Protein AF-A0A9W6BNY5-F1 (afdb_monomer)

pLDDT: mean 70.84, std 24.71, range [25.08, 96.06]

Radius of gyration: 35.69 Å; Cα contacts (8 Å, |Δi|>4): 560; chains: 1; bounding box: 84×58×98 Å

Sequence (475 aa):
MGDGVNDAPALKKADIGISMGIAGKDVSKEAADMILMDDNFASIVNGVEEGRLIFDNLKKSICYTLTSKVPELSPFLLWVIAGIPLATTTILILAIDLGTDMVPAISFAYETREADIMSRAPRDAHNDHLVNLKLLLFTYLHIGVMQALAGWFGFFVAMNDYGYAPWVMHTIGFHWDKAQLVCYQGEDGRVSQCGFGCKSPDSAAIVNSVAAAAGLAGPSEAAMRTAARDFCREGCFATNNATDPFSEFAPGGRGFRGFAGGTQAVCGRSCAWYDSLTATDRSFLLSESASSTSPFRNILTPEDDRRVQEFQFFCGSAFNATLSATFGFAGRGGQDARASAPPGAMYWWRAAPQNVPNLTYQRRALSQGQSAYFVAVVLNKIIAALMSKTRKLSIFSQGIMNNKFMLMGFVFEAIIVVLIVYVPPLNVVFSTGPLYGLHWLPGLPWFLLCFLYDEGRKALMRASPGGWVERLTYW

Mean predicted aligned error: 16.1 Å

Nearest PDB structures (foldseek):
  7wyu-assembly1_A  TM=9.548E-01  e=9.300E-20  Squalus acanthias
  4xe5-assembly1_A  TM=9.149E-01  e=2.968E-20  Bos taurus
  8d3v-assembly1_A  TM=9.092E-01  e=1.117E-19  Homo sapiens
  7e20-assembly1_A  TM=9.237E-01  e=1.537E-19  Homo sapiens
  8d3x-assembly1_A  TM=9.083E-01  e=5.043E-19  Homo sapiens

Organism: NCBI:txid330485

InterPro domains:
  IPR001757 P-type ATPase [TIGR01494] (2-91)
  IPR006068 Cation-transporting P-type ATPase, C-terminal [PF00689] (86-174)
  IPR006068 Cation-transporting P-type ATPase, C-terminal [PF00689] (355-459)
  IPR023214 HAD superfamily [G3DSA:3.40.50.1000] (2-41)
  IPR023298 P-type ATPase, transmembrane domain superfamily [SSF81665] (51-463)
  IPR036412 HAD-like superfamily [SSF56784] (1-58)
  IPR050510 Cation transport ATPase (P-type) [PTHR43294] (2-475)

Structure (mmCIF, N/CA/C/O backbone):
data_AF-A0A9W6BNY5-F1
#
_entry.id   AF-A0A9W6BNY5-F1
#
loop_
_atom_site.group_PDB
_atom_site.id
_atom_site.type_symbol
_atom_site.label_atom_id
_atom_site.label_alt_id
_atom_site.label_comp_id
_atom_site.label_asym_id
_atom_site.label_entity_id
_atom_site.label_seq_id
_atom_site.pdbx_PDB_ins_code
_atom_site.Cartn_x
_atom_site.Cartn_y
_atom_site.Cartn_z
_atom_site.occupancy
_atom_site.B_iso_or_equiv
_atom_site.auth_seq_id
_atom_site.auth_comp_id
_atom_site.auth_asym_id
_atom_site.auth_atom_id
_atom_site.pdbx_PDB_model_num
ATOM 1 N N . MET A 1 1 ? -24.770 13.096 34.746 1.00 88.44 1 MET A N 1
ATOM 2 C CA . MET A 1 1 ? -26.176 13.006 34.317 1.00 88.44 1 MET A CA 1
ATOM 3 C C . MET A 1 1 ? -26.991 13.912 35.208 1.00 88.44 1 MET A C 1
ATOM 5 O O . MET A 1 1 ? -26.712 13.926 36.400 1.00 88.44 1 MET A O 1
ATOM 9 N N . GLY A 1 2 ? -27.933 14.656 34.644 1.00 90.69 2 GLY A N 1
ATOM 10 C CA . GLY A 1 2 ? -28.784 15.562 35.404 1.00 90.69 2 GLY A CA 1
ATOM 11 C C . GLY A 1 2 ? -29.976 16.027 34.582 1.00 90.69 2 GLY A C 1
ATOM 12 O O . GLY A 1 2 ? -29.964 15.934 33.358 1.00 90.69 2 GLY A O 1
ATOM 13 N N . ASP A 1 3 ? -31.006 16.504 35.256 1.00 92.19 3 ASP A N 1
ATOM 14 C CA . ASP A 1 3 ? -32.243 17.007 34.659 1.00 92.19 3 ASP A CA 1
ATOM 15 C C . ASP A 1 3 ? -32.536 18.445 35.118 1.00 92.19 3 ASP A C 1
ATOM 17 O O . ASP A 1 3 ? -33.164 19.213 34.383 1.00 92.19 3 ASP A O 1
ATOM 21 N N . GLY A 1 4 ? -32.008 18.862 36.270 1.00 91.50 4 GLY A N 1
ATOM 22 C CA . GLY A 1 4 ? -32.230 20.170 36.872 1.00 91.50 4 GLY A CA 1
ATOM 23 C C . GLY A 1 4 ? -31.250 21.260 36.429 1.00 91.50 4 GLY A C 1
ATOM 24 O O . GLY A 1 4 ? -30.140 21.012 35.963 1.00 91.50 4 GLY A O 1
ATOM 25 N N . VAL A 1 5 ? -31.642 22.522 36.635 1.00 93.56 5 VAL A N 1
ATOM 26 C CA . VAL A 1 5 ? -30.785 23.702 36.377 1.00 93.56 5 VAL A CA 1
ATOM 27 C C . VAL A 1 5 ? -29.526 23.686 37.257 1.00 93.56 5 VAL A C 1
ATOM 29 O O . VAL A 1 5 ? -28.461 24.134 36.841 1.00 93.56 5 VAL A O 1
ATOM 32 N N . ASN A 1 6 ? -29.634 23.131 38.465 1.00 94.44 6 ASN A N 1
ATOM 33 C CA . ASN A 1 6 ? -28.531 22.945 39.406 1.00 94.44 6 ASN A CA 1
ATOM 34 C C . ASN A 1 6 ? -27.468 21.953 38.907 1.00 94.44 6 ASN A C 1
ATOM 36 O O . ASN A 1 6 ? -26.332 22.021 39.373 1.00 94.44 6 ASN A O 1
ATOM 40 N N . ASP A 1 7 ? -27.804 21.075 37.957 1.00 95.44 7 ASP A N 1
ATOM 41 C CA . ASP A 1 7 ? -26.863 20.103 37.397 1.00 95.44 7 ASP A CA 1
ATOM 42 C C . ASP A 1 7 ? -26.024 20.697 36.260 1.00 95.44 7 ASP A C 1
ATOM 44 O O . ASP A 1 7 ? -24.986 20.139 35.908 1.00 95.44 7 ASP A O 1
ATOM 48 N N . ALA A 1 8 ? -26.419 21.850 35.706 1.00 93.06 8 ALA A N 1
ATOM 49 C CA . ALA A 1 8 ? -25.759 22.463 34.555 1.00 93.06 8 ALA A CA 1
ATOM 50 C C . ALA A 1 8 ? -24.244 22.702 34.750 1.00 93.06 8 ALA A C 1
ATOM 52 O O . ALA A 1 8 ? -23.479 22.345 33.851 1.00 93.06 8 ALA A O 1
ATOM 53 N N . PRO A 1 9 ? -23.745 23.204 35.904 1.00 94.69 9 PRO A N 1
ATOM 54 C CA . PRO A 1 9 ? -22.302 23.344 36.118 1.00 94.69 9 PRO A CA 1
ATOM 55 C C . PRO A 1 9 ? -21.564 21.998 36.140 1.00 94.69 9 PRO A C 1
ATOM 57 O O . PRO A 1 9 ? -20.432 21.907 35.668 1.00 94.69 9 PRO A O 1
ATOM 60 N N . ALA A 1 10 ? -22.196 20.952 36.684 1.00 95.69 10 ALA A N 1
ATOM 61 C CA . ALA A 1 10 ? -21.613 19.616 36.752 1.00 95.69 10 ALA A CA 1
ATOM 62 C C . ALA A 1 10 ? -21.618 18.933 35.379 1.00 95.69 10 ALA A C 1
ATOM 64 O O . ALA A 1 10 ? -20.613 18.340 34.998 1.00 95.69 10 ALA A O 1
ATOM 65 N N . LEU A 1 11 ? -22.710 19.070 34.620 1.00 95.00 11 LEU A N 1
ATOM 66 C CA . LEU A 1 11 ? -22.822 18.592 33.242 1.00 95.00 11 LEU A CA 1
ATOM 67 C C . LEU A 1 11 ? -21.769 19.241 32.348 1.00 95.00 11 LEU A C 1
ATOM 69 O O . LEU A 1 11 ? -21.099 18.531 31.611 1.00 95.00 11 LEU A O 1
ATOM 73 N N . LYS A 1 12 ? -21.551 20.553 32.493 1.00 94.38 12 LYS A N 1
ATOM 74 C CA . LYS A 1 12 ? -20.565 21.280 31.691 1.00 94.38 12 LYS A CA 1
ATOM 75 C C . LYS A 1 12 ? -19.112 20.951 32.044 1.00 94.38 12 LYS A C 1
ATOM 77 O O . LYS A 1 12 ? -18.232 21.115 31.205 1.00 94.38 12 LYS A O 1
ATOM 82 N N . LYS A 1 13 ? -18.846 20.556 33.295 1.00 95.75 13 LYS A N 1
ATOM 83 C CA . LYS A 1 13 ? -17.503 20.181 33.767 1.00 95.75 13 LYS A CA 1
ATOM 84 C C . LYS A 1 13 ? -17.174 18.705 33.518 1.00 95.75 13 LYS A C 1
ATOM 86 O O . LYS A 1 13 ? -15.998 18.352 33.526 1.00 95.75 13 LYS A O 1
ATOM 91 N N . ALA A 1 14 ? -18.180 17.847 33.365 1.00 96.06 14 ALA A N 1
ATOM 92 C CA . ALA A 1 14 ? -17.979 16.438 33.058 1.00 96.06 14 ALA A CA 1
ATOM 93 C C . ALA A 1 14 ? -17.367 16.261 31.659 1.00 96.06 14 ALA A C 1
ATOM 95 O O . ALA A 1 14 ? -17.624 17.063 30.769 1.00 96.06 14 ALA A O 1
ATOM 96 N N . ASP A 1 15 ? -16.609 15.179 31.454 1.00 94.62 15 ASP A N 1
ATOM 97 C CA . ASP A 1 15 ? -16.075 14.842 30.124 1.00 94.62 15 ASP A CA 1
ATOM 98 C C . ASP A 1 15 ? -17.192 14.529 29.112 1.00 94.62 15 ASP A C 1
ATOM 100 O O . ASP A 1 15 ? -17.009 14.683 27.907 1.00 94.62 15 ASP A O 1
ATOM 104 N N . ILE A 1 16 ? -18.340 14.062 29.613 1.00 95.69 16 ILE A N 1
ATOM 105 C CA . ILE A 1 16 ? -19.580 13.910 28.854 1.00 95.69 16 ILE A CA 1
ATOM 106 C C . ILE A 1 16 ? -20.787 14.182 29.764 1.00 95.69 16 ILE A C 1
ATOM 108 O O . ILE A 1 16 ? -21.084 13.429 30.701 1.00 95.69 16 ILE A O 1
ATOM 112 N N . GLY A 1 17 ? -21.495 15.280 29.510 1.00 95.94 17 GLY A N 1
ATOM 113 C CA . GLY A 1 17 ? -22.762 15.606 30.159 1.00 95.94 17 GLY A CA 1
ATOM 114 C C . GLY A 1 17 ? -23.935 14.890 29.482 1.00 95.94 17 GLY A C 1
ATOM 115 O O . GLY A 1 17 ? -24.079 14.962 28.267 1.00 95.94 17 GLY A O 1
ATOM 116 N N . ILE A 1 18 ? -24.802 14.227 30.259 1.00 96.06 18 ILE A N 1
ATOM 117 C CA . ILE A 1 18 ? -26.027 13.572 29.756 1.00 96.06 18 ILE A CA 1
ATOM 118 C C . ILE A 1 18 ? -27.255 14.202 30.423 1.00 96.06 18 ILE A C 1
ATOM 120 O O . ILE A 1 18 ? -27.328 14.195 31.657 1.00 96.06 18 ILE A O 1
ATOM 124 N N . SER A 1 19 ? -28.199 14.707 29.624 1.00 95.88 19 SER A N 1
ATOM 125 C CA . SER A 1 19 ? -29.469 15.289 30.087 1.00 95.88 19 SER A CA 1
ATOM 126 C C . SER A 1 19 ? -30.696 14.524 29.578 1.00 95.88 19 SER A C 1
ATOM 128 O O . SER A 1 19 ? -30.638 13.819 28.568 1.00 95.88 19 SER A O 1
ATOM 130 N N . MET A 1 20 ? -31.806 14.664 30.300 1.00 94.56 20 MET A N 1
ATOM 131 C CA . MET A 1 20 ? -33.107 14.065 29.991 1.00 94.56 20 MET A CA 1
ATOM 132 C C . MET A 1 20 ? -33.870 14.929 28.981 1.00 94.56 20 MET A C 1
ATOM 134 O O . MET A 1 20 ? -33.977 16.145 29.141 1.00 94.56 20 MET A O 1
ATOM 138 N N . GLY A 1 21 ? -34.406 14.317 27.929 1.00 92.50 21 GLY A N 1
ATOM 139 C CA . GLY A 1 21 ? -35.121 14.990 26.850 1.00 92.50 21 GLY A CA 1
ATOM 140 C C . GLY A 1 21 ? -36.513 15.476 27.252 1.00 92.50 21 GLY A C 1
ATOM 141 O O . GLY A 1 21 ? -36.922 16.555 26.813 1.00 92.50 21 GLY A O 1
ATOM 142 N N . ILE A 1 22 ? -37.218 14.740 28.115 1.00 91.94 22 ILE A N 1
ATOM 143 C CA . ILE A 1 22 ? -38.584 15.069 28.549 1.00 91.94 22 ILE A CA 1
ATOM 144 C C . ILE A 1 22 ? -38.550 15.757 29.918 1.00 91.94 22 ILE A C 1
ATOM 146 O O . ILE A 1 22 ? -39.003 16.895 30.042 1.00 91.94 22 ILE A O 1
ATOM 150 N N . ALA A 1 23 ? -37.975 15.109 30.933 1.00 90.75 23 ALA A N 1
ATOM 151 C CA . ALA A 1 23 ? -37.912 15.622 32.302 1.00 90.75 23 ALA A CA 1
ATOM 152 C C . ALA A 1 23 ? -36.908 16.778 32.483 1.00 90.75 23 ALA A C 1
ATOM 154 O O . ALA A 1 23 ? -37.069 17.601 33.389 1.00 90.75 23 ALA A O 1
ATOM 155 N N . GLY A 1 24 ? -35.892 16.869 31.618 1.00 90.44 24 GLY A N 1
ATOM 156 C CA . GLY A 1 24 ? -34.821 17.856 31.736 1.00 90.44 24 GLY A CA 1
ATOM 157 C C . GLY A 1 24 ? -35.276 19.289 31.464 1.00 90.44 24 GLY A C 1
ATOM 158 O O . GLY A 1 24 ? -36.063 19.560 30.552 1.00 90.44 24 GLY A O 1
ATOM 159 N N . LYS A 1 25 ? -34.747 20.227 32.251 1.00 93.44 25 LYS A N 1
ATOM 160 C CA . LYS A 1 25 ? -34.886 21.673 32.040 1.00 93.44 25 LYS A CA 1
ATOM 161 C C . LYS A 1 25 ? -34.020 22.136 30.868 1.00 93.44 25 LYS A C 1
ATOM 163 O O . LYS A 1 25 ? -32.964 21.574 30.607 1.00 93.44 25 LYS A O 1
ATOM 168 N N . ASP A 1 26 ? -34.417 23.213 30.199 1.00 94.31 26 ASP A N 1
ATOM 169 C CA . ASP A 1 26 ? -33.699 23.691 29.006 1.00 94.31 26 ASP A CA 1
ATOM 170 C C . ASP A 1 26 ? -32.230 24.025 29.304 1.00 94.31 26 ASP A C 1
ATOM 172 O O . ASP A 1 26 ? -31.340 23.640 28.553 1.00 94.31 26 ASP A O 1
ATOM 176 N N . VAL A 1 27 ? -31.956 24.599 30.480 1.00 93.75 27 VAL A N 1
ATOM 177 C CA . VAL A 1 27 ? -30.585 24.906 30.923 1.00 93.75 27 VAL A CA 1
ATOM 178 C C . VAL A 1 27 ? -29.725 23.643 31.081 1.00 93.75 27 VAL A C 1
ATOM 180 O O . VAL A 1 27 ? -28.531 23.678 30.798 1.00 93.75 27 VAL A O 1
ATOM 183 N N . SER A 1 28 ? -30.298 22.514 31.520 1.00 92.44 28 SER A N 1
ATOM 184 C CA . SER A 1 28 ? -29.545 21.258 31.644 1.00 92.44 28 SER A CA 1
ATOM 185 C C . SER A 1 28 ? -29.346 20.577 30.289 1.00 92.44 28 SER A C 1
ATOM 187 O O . SER A 1 28 ? -28.299 19.973 30.071 1.00 92.44 28 SER A O 1
ATOM 189 N N . LYS A 1 29 ? -30.303 20.707 29.359 1.00 94.12 29 LYS A N 1
ATOM 190 C CA . LYS A 1 29 ? -30.172 20.232 27.970 1.00 94.12 29 LYS A CA 1
ATOM 191 C C . LYS A 1 29 ? -29.101 20.999 27.196 1.00 94.12 29 LYS A C 1
ATOM 193 O O . LYS A 1 29 ? -28.307 20.372 26.510 1.00 94.12 29 LYS A O 1
ATOM 198 N N . GLU A 1 30 ? -29.039 22.321 27.346 1.00 94.19 30 GLU A N 1
ATOM 199 C CA . GLU A 1 30 ? -28.004 23.156 26.716 1.00 94.19 30 GLU A CA 1
ATOM 200 C C . GLU A 1 30 ? -26.607 22.930 27.312 1.00 94.19 30 GLU A C 1
ATOM 202 O O . GLU A 1 30 ? -25.595 23.102 26.630 1.00 94.19 30 GLU A O 1
ATOM 207 N N . ALA A 1 31 ? -26.533 22.554 28.591 1.00 94.44 31 ALA A N 1
ATOM 208 C CA . ALA A 1 31 ? -25.267 22.277 29.261 1.00 94.44 31 ALA A CA 1
ATOM 209 C C . ALA A 1 31 ? -24.702 20.875 28.971 1.00 94.44 31 ALA A C 1
ATOM 211 O O . ALA A 1 31 ? -23.516 20.659 29.218 1.00 94.44 31 ALA A O 1
ATOM 212 N N . ALA A 1 32 ? -25.527 19.935 28.498 1.00 95.38 32 ALA A N 1
ATOM 213 C CA . ALA A 1 32 ? -25.146 18.550 28.233 1.00 95.38 32 ALA A CA 1
ATOM 214 C C . ALA A 1 32 ? -24.626 18.336 26.800 1.00 95.38 32 ALA A C 1
ATOM 216 O O . ALA A 1 32 ? -25.044 19.014 25.866 1.00 95.38 32 ALA A O 1
ATOM 217 N N . ASP A 1 33 ? -23.756 17.339 26.621 1.00 96.00 33 ASP A N 1
ATOM 218 C CA . ASP A 1 33 ? -23.214 16.934 25.315 1.00 96.00 33 ASP A CA 1
ATOM 219 C C . ASP A 1 33 ? -24.086 15.869 24.626 1.00 96.00 33 ASP A C 1
ATOM 221 O O . ASP A 1 33 ? -24.029 15.689 23.410 1.00 96.00 33 ASP A O 1
ATOM 225 N N . MET A 1 34 ? -24.899 15.148 25.404 1.00 94.81 34 MET A N 1
ATOM 226 C CA . MET A 1 34 ? -25.819 14.114 24.935 1.00 94.81 34 MET A CA 1
ATOM 227 C C . MET A 1 34 ? -27.188 14.267 25.605 1.00 94.81 34 MET A C 1
ATOM 229 O O . MET A 1 34 ? -27.285 14.498 26.811 1.00 94.81 34 MET A O 1
ATOM 233 N N . ILE A 1 35 ? -28.259 14.096 24.827 1.00 94.81 35 ILE A N 1
ATOM 234 C CA . ILE A 1 35 ? -29.643 14.204 25.302 1.00 94.81 35 ILE A CA 1
ATOM 235 C C . ILE A 1 35 ? -30.368 12.880 25.056 1.00 94.81 35 ILE A C 1
ATOM 237 O O . ILE A 1 35 ? -30.380 12.370 23.935 1.00 94.81 35 ILE A O 1
ATOM 241 N N . LEU A 1 36 ? -30.995 12.337 26.098 1.00 95.44 36 LEU A N 1
ATOM 242 C CA . LEU A 1 36 ? -31.831 11.140 26.014 1.00 95.44 36 LEU A CA 1
ATOM 243 C C . LEU A 1 36 ? -33.262 11.542 25.657 1.00 95.44 36 LEU A C 1
ATOM 245 O O . LEU A 1 36 ? -34.040 11.912 26.527 1.00 95.44 36 LEU A O 1
ATOM 249 N N . MET A 1 37 ? -33.610 11.488 24.371 1.00 93.94 37 MET A N 1
ATOM 250 C CA . MET A 1 37 ? -34.924 11.930 23.874 1.00 93.94 37 MET A CA 1
ATOM 251 C C . MET A 1 37 ? -36.111 11.168 24.483 1.00 93.94 37 MET A C 1
ATOM 253 O O . MET A 1 37 ? -37.218 11.699 24.522 1.00 93.94 37 MET A O 1
ATOM 257 N N . ASP A 1 38 ? -35.886 9.933 24.929 1.00 93.44 38 ASP A N 1
ATOM 258 C CA . ASP A 1 38 ? -36.885 9.015 25.474 1.00 93.44 38 ASP A CA 1
ATOM 259 C C . ASP A 1 38 ? -36.824 8.869 27.004 1.00 93.44 38 ASP A C 1
ATOM 261 O O . ASP A 1 38 ? -37.563 8.060 27.562 1.00 93.44 38 ASP A O 1
ATOM 265 N N . ASP A 1 39 ? -35.950 9.622 27.686 1.00 91.81 39 ASP A N 1
ATOM 266 C CA . ASP A 1 39 ? -35.722 9.535 29.136 1.00 91.81 39 ASP A CA 1
ATOM 267 C C . ASP A 1 39 ? -35.395 8.109 29.636 1.00 91.81 39 ASP A C 1
ATOM 269 O O . ASP A 1 39 ? -35.599 7.761 30.803 1.00 91.81 39 ASP A O 1
ATOM 273 N N . ASN A 1 40 ? -34.849 7.258 28.762 1.00 93.06 40 ASN A N 1
ATOM 274 C CA . ASN A 1 40 ? -34.519 5.883 29.102 1.00 93.06 40 ASN A CA 1
ATOM 275 C C . ASN A 1 40 ? -33.054 5.739 29.532 1.00 93.06 40 ASN A C 1
ATOM 277 O O . ASN A 1 40 ? -32.129 5.821 28.724 1.00 93.06 40 ASN A O 1
ATOM 281 N N . PHE A 1 41 ? -32.833 5.410 30.805 1.00 89.75 41 PHE A N 1
ATOM 282 C CA . PHE A 1 41 ? -31.491 5.163 31.343 1.00 89.75 41 PHE A CA 1
ATOM 283 C C . PHE A 1 41 ? -30.761 3.991 30.663 1.00 89.75 41 PHE A C 1
ATOM 285 O O . PHE A 1 41 ? -29.529 3.981 30.633 1.00 89.75 41 PHE A O 1
ATOM 292 N N . ALA A 1 42 ? -31.479 3.021 30.081 1.00 93.44 42 ALA A N 1
ATOM 293 C CA . ALA A 1 42 ? -30.861 1.902 29.363 1.00 93.44 42 ALA A CA 1
ATOM 294 C C . ALA A 1 42 ? -30.044 2.366 28.143 1.00 93.44 42 ALA A C 1
ATOM 296 O O . ALA A 1 42 ? -29.049 1.733 27.788 1.00 93.44 42 ALA A O 1
ATOM 297 N N . SER A 1 43 ? -30.394 3.513 27.554 1.00 93.19 43 SER A N 1
ATOM 298 C CA . SER A 1 43 ? -29.662 4.122 26.441 1.00 93.19 43 SER A CA 1
ATOM 299 C C . SER A 1 43 ? -28.215 4.473 26.806 1.00 93.19 43 SER A C 1
ATOM 301 O O . SER A 1 43 ? -27.349 4.468 25.935 1.00 93.19 43 SER A O 1
ATOM 303 N N . ILE A 1 44 ? -27.908 4.692 28.092 1.00 92.81 44 ILE A N 1
ATOM 304 C CA . ILE A 1 44 ? -26.532 4.917 28.565 1.00 92.81 44 ILE A CA 1
ATOM 305 C C . ILE A 1 44 ? -25.703 3.636 28.445 1.00 92.81 44 ILE A C 1
ATOM 307 O O . ILE A 1 44 ? -24.551 3.690 28.021 1.00 92.81 44 ILE A O 1
ATOM 311 N N . VAL A 1 45 ? -26.279 2.478 28.784 1.00 93.81 45 VAL A N 1
ATOM 312 C CA . VAL A 1 45 ? -25.590 1.182 28.663 1.00 93.81 45 VAL A CA 1
ATOM 313 C C . VAL A 1 45 ? -25.264 0.903 27.197 1.00 93.81 45 VAL A C 1
ATOM 315 O O . VAL A 1 45 ? -24.117 0.586 26.886 1.00 93.81 45 VAL A O 1
ATOM 318 N N . ASN A 1 46 ? -26.230 1.135 26.303 1.00 92.81 46 ASN A N 1
ATOM 319 C CA . ASN A 1 46 ? -26.024 1.037 24.857 1.00 92.81 46 ASN A CA 1
ATOM 320 C C . ASN A 1 46 ? -24.961 2.038 24.372 1.00 92.81 46 ASN A C 1
ATOM 322 O O . ASN A 1 46 ? -24.092 1.687 23.584 1.00 92.81 46 ASN A O 1
ATOM 326 N N . GLY A 1 47 ? -24.970 3.273 24.882 1.00 93.50 47 GLY A N 1
ATOM 327 C CA . GLY A 1 47 ? -23.964 4.284 24.547 1.00 93.50 47 GLY A CA 1
ATOM 328 C C . GLY A 1 47 ? -22.545 3.893 24.975 1.00 93.50 47 GLY A C 1
ATOM 329 O O . GLY A 1 47 ? -21.592 4.106 24.227 1.00 93.50 47 GLY A O 1
ATOM 330 N N . VAL A 1 48 ? -22.386 3.273 26.150 1.00 94.50 48 VAL A N 1
ATOM 331 C CA . VAL A 1 48 ? -21.090 2.741 26.611 1.00 94.50 48 VAL A CA 1
ATOM 332 C C . VAL A 1 48 ? -20.642 1.564 25.744 1.00 94.50 48 VAL A C 1
ATOM 334 O O . VAL A 1 48 ? -19.455 1.458 25.429 1.00 94.50 48 VAL A O 1
ATOM 337 N N . GLU A 1 49 ? -21.570 0.693 25.354 1.00 94.25 49 GLU A N 1
ATOM 338 C CA . GLU A 1 49 ? -21.302 -0.427 24.457 1.00 94.25 49 GLU A CA 1
ATOM 339 C C . GLU A 1 49 ? -20.803 0.057 23.087 1.00 94.25 49 GLU A C 1
ATOM 341 O O . GLU A 1 49 ? -19.711 -0.325 22.659 1.00 94.25 49 GLU A O 1
ATOM 346 N N . GLU A 1 50 ? -21.535 0.972 22.450 1.00 94.00 50 GLU A N 1
ATOM 347 C CA . GLU A 1 50 ? -21.164 1.567 21.162 1.00 94.00 50 GLU A CA 1
ATOM 348 C C . GLU A 1 50 ? -19.862 2.374 21.255 1.00 94.00 50 GLU A C 1
ATOM 350 O O . GLU A 1 50 ? -18.994 2.262 20.390 1.00 94.00 50 GLU A O 1
ATOM 355 N N . GLY A 1 51 ? -19.650 3.116 22.348 1.00 94.19 51 GLY A N 1
ATOM 356 C CA . GLY A 1 51 ? -18.404 3.847 22.599 1.00 94.19 51 GLY A CA 1
ATOM 357 C C . GLY A 1 51 ? -17.177 2.932 22.708 1.00 94.19 51 GLY A C 1
ATOM 358 O O . GLY A 1 51 ? -16.091 3.255 22.219 1.00 94.19 51 GLY A O 1
ATOM 359 N N . ARG A 1 52 ? -17.336 1.750 23.315 1.00 94.44 52 ARG A N 1
ATOM 360 C CA . ARG A 1 52 ? -16.280 0.728 23.392 1.00 94.44 52 ARG A CA 1
ATOM 361 C C . ARG A 1 52 ? -16.053 0.043 22.044 1.00 94.44 52 ARG A C 1
ATOM 363 O O . ARG A 1 52 ? -14.900 -0.238 21.716 1.00 94.44 52 ARG A O 1
ATOM 370 N N . LEU A 1 53 ? -17.120 -0.216 21.289 1.00 93.50 53 LEU A N 1
ATOM 371 C CA . LEU A 1 53 ? -17.062 -0.825 19.962 1.00 93.50 53 LEU A CA 1
ATOM 372 C C . LEU A 1 53 ? -16.352 0.090 18.958 1.00 93.50 53 LEU A C 1
ATOM 374 O O . LEU A 1 53 ? -15.394 -0.339 18.313 1.00 93.50 53 LEU A O 1
ATOM 378 N N . ILE A 1 54 ? -16.750 1.365 18.878 1.00 94.12 54 ILE A N 1
ATOM 379 C CA . ILE A 1 54 ? -16.151 2.317 17.938 1.00 94.12 54 ILE A CA 1
ATOM 380 C C . ILE A 1 54 ? -14.669 2.550 18.234 1.00 94.12 54 ILE A C 1
ATOM 382 O O . ILE A 1 54 ? -13.877 2.664 17.305 1.00 94.12 54 ILE A O 1
ATOM 386 N N . PHE A 1 55 ? -14.252 2.544 19.505 1.00 93.12 55 PHE A N 1
ATOM 387 C CA . PHE A 1 55 ? -12.839 2.678 19.864 1.00 93.12 55 PHE A CA 1
ATOM 388 C C . PHE A 1 55 ? -11.989 1.524 19.310 1.00 93.12 55 PHE A C 1
ATOM 390 O O . PHE A 1 55 ? -10.937 1.762 18.714 1.00 93.12 55 PHE A O 1
ATOM 397 N N . ASP A 1 56 ? -12.444 0.276 19.461 1.00 92.19 56 ASP A N 1
ATOM 398 C CA . ASP A 1 56 ? -11.737 -0.882 18.904 1.00 92.19 56 ASP A CA 1
ATOM 399 C C . ASP A 1 56 ? -11.770 -0.882 17.368 1.00 92.19 56 ASP A C 1
ATOM 401 O O . ASP A 1 56 ? -10.756 -1.174 16.732 1.00 92.19 56 ASP A O 1
ATOM 405 N N . ASN A 1 57 ? -12.896 -0.498 16.767 1.00 93.75 57 ASN A N 1
ATOM 406 C CA . ASN A 1 57 ? -13.046 -0.394 15.315 1.00 93.75 57 ASN A CA 1
ATOM 407 C C . ASN A 1 57 ? -12.156 0.707 14.714 1.00 93.75 57 ASN A C 1
ATOM 409 O O . ASN A 1 57 ? -11.540 0.500 13.667 1.00 93.75 57 ASN A O 1
ATOM 413 N N . LEU A 1 58 ? -11.993 1.839 15.405 1.00 94.25 58 LEU A N 1
ATOM 414 C CA . LEU A 1 58 ? -11.065 2.900 15.010 1.00 94.25 58 LEU A CA 1
ATOM 415 C C . LEU A 1 58 ? -9.615 2.413 15.026 1.00 94.25 58 LEU A C 1
ATOM 417 O O . LEU A 1 58 ? -8.873 2.719 14.095 1.00 94.25 58 LEU A O 1
ATOM 421 N N . LYS A 1 59 ? -9.207 1.592 16.007 1.00 93.56 59 LYS A N 1
ATOM 422 C CA . LYS A 1 59 ? -7.869 0.971 15.981 1.00 93.56 59 LYS A CA 1
ATOM 423 C C . LYS A 1 59 ? -7.662 0.122 14.728 1.00 93.56 59 LYS A C 1
ATOM 425 O O . LYS A 1 59 ? -6.593 0.189 14.129 1.00 93.56 59 LYS A O 1
ATOM 430 N N . LYS A 1 60 ? -8.671 -0.654 14.316 1.00 93.06 60 LYS A N 1
ATOM 431 C CA . LYS A 1 60 ? -8.616 -1.489 13.101 1.00 93.06 60 LYS A CA 1
ATOM 432 C C . LYS A 1 60 ? -8.516 -0.644 11.836 1.00 93.06 60 LYS A C 1
ATOM 434 O O . LYS A 1 60 ? -7.653 -0.908 11.001 1.00 93.06 60 LYS A O 1
ATOM 439 N N . SER A 1 61 ? -9.330 0.408 11.740 1.00 94.38 61 SER A N 1
ATOM 440 C CA . SER A 1 61 ? -9.280 1.360 10.628 1.00 94.38 61 SER A CA 1
ATOM 441 C C . SER A 1 61 ? -7.915 2.040 10.524 1.00 94.38 61 SER A C 1
ATOM 443 O O . SER A 1 61 ? -7.369 2.124 9.429 1.00 94.38 61 SER A O 1
ATOM 445 N N . ILE A 1 62 ? -7.350 2.498 11.645 1.00 94.19 62 ILE A N 1
ATOM 446 C CA . ILE A 1 62 ? -6.030 3.142 11.678 1.00 94.19 62 ILE A CA 1
ATOM 447 C C . ILE A 1 62 ? -4.930 2.136 11.326 1.00 94.19 62 ILE A C 1
ATOM 449 O O . ILE A 1 62 ? -4.016 2.447 10.571 1.00 94.19 62 ILE A O 1
ATOM 453 N N . CYS A 1 63 ? -5.018 0.909 11.838 1.00 92.81 63 CYS A N 1
ATOM 454 C CA . CYS A 1 63 ? -4.079 -0.158 11.509 1.00 92.81 63 CYS A CA 1
ATOM 455 C C . CYS A 1 63 ? -4.054 -0.440 9.997 1.00 92.81 63 CYS A C 1
ATOM 457 O O . CYS A 1 63 ? -2.981 -0.522 9.396 1.00 92.81 63 CYS A O 1
ATOM 459 N N . TYR A 1 64 ? -5.229 -0.508 9.365 1.00 93.12 64 TYR A N 1
ATOM 460 C CA . TYR A 1 64 ? -5.357 -0.669 7.919 1.00 93.12 64 TYR A CA 1
ATOM 461 C C . TYR A 1 64 ? -4.713 0.487 7.135 1.00 93.12 64 TYR A C 1
ATOM 463 O O . TYR A 1 64 ? -3.860 0.235 6.286 1.00 93.12 64 TYR A O 1
ATOM 471 N N . THR A 1 65 ? -5.047 1.741 7.456 1.00 93.56 65 THR A N 1
ATOM 472 C CA . THR A 1 65 ? -4.541 2.910 6.712 1.00 93.56 65 THR A CA 1
ATOM 473 C C . THR A 1 65 ? -3.050 3.165 6.927 1.00 93.56 65 THR A C 1
ATOM 475 O O . THR A 1 65 ? -2.356 3.613 6.020 1.00 93.56 65 THR A O 1
ATOM 478 N N . LEU A 1 66 ? -2.512 2.861 8.112 1.00 94.00 66 LEU A N 1
ATOM 479 C CA . LEU A 1 66 ? -1.075 2.990 8.368 1.00 94.00 66 LEU A CA 1
ATOM 480 C C . LEU A 1 66 ? -0.265 1.918 7.635 1.00 94.00 66 LEU A C 1
ATOM 482 O O . LEU A 1 66 ? 0.871 2.160 7.235 1.00 94.00 66 LEU A O 1
ATOM 486 N N . THR A 1 67 ? -0.832 0.735 7.422 1.00 92.38 67 THR A N 1
ATOM 487 C CA . THR A 1 67 ? -0.112 -0.368 6.779 1.00 92.38 67 THR A CA 1
ATOM 488 C C . THR A 1 67 ? 0.326 -0.023 5.348 1.00 92.38 67 THR A C 1
ATOM 490 O O . THR A 1 67 ? 1.434 -0.390 4.951 1.00 92.38 67 THR A O 1
ATOM 493 N N . SER A 1 68 ? -0.469 0.748 4.599 1.00 91.38 68 SER A N 1
ATOM 494 C CA . SER A 1 68 ? -0.142 1.112 3.214 1.00 91.38 68 SER A CA 1
ATOM 495 C C . SER A 1 68 ? 0.967 2.156 3.072 1.00 91.38 68 SER A C 1
ATOM 497 O O . SER A 1 68 ? 1.541 2.313 1.994 1.00 91.38 68 SER A O 1
ATOM 499 N N . LYS A 1 69 ? 1.359 2.825 4.161 1.00 94.69 69 LYS A N 1
ATOM 500 C CA . LYS A 1 69 ? 2.392 3.871 4.105 1.00 94.69 69 LYS A CA 1
ATOM 501 C C . LYS A 1 69 ? 3.765 3.334 3.734 1.00 94.69 69 LYS A C 1
ATOM 503 O O . LYS A 1 69 ? 4.559 4.029 3.106 1.00 94.69 69 LYS A O 1
ATOM 508 N N . VAL A 1 70 ? 4.044 2.080 4.077 1.00 95.12 70 VAL A N 1
ATOM 509 C CA . VAL A 1 70 ? 5.320 1.428 3.762 1.00 95.12 70 VAL A CA 1
ATOM 510 C C . VAL A 1 70 ? 5.466 1.128 2.264 1.00 95.12 70 VAL A C 1
ATOM 512 O O . VAL A 1 70 ? 6.478 1.550 1.697 1.00 95.12 70 VAL A O 1
ATOM 515 N N . PRO A 1 71 ? 4.505 0.470 1.578 1.00 94.75 71 PRO A N 1
ATOM 516 C CA . PRO A 1 71 ? 4.565 0.338 0.125 1.00 94.75 71 PRO A CA 1
ATOM 517 C C . PRO A 1 71 ? 4.482 1.691 -0.597 1.00 94.75 71 PRO A C 1
ATOM 519 O O . PRO A 1 71 ? 5.086 1.835 -1.644 1.00 94.75 71 PRO A O 1
ATOM 522 N N . GLU A 1 72 ? 3.842 2.724 -0.051 1.00 94.56 72 GLU A N 1
ATOM 523 C CA . GLU A 1 72 ? 3.846 4.058 -0.682 1.00 94.56 72 GLU A CA 1
ATOM 524 C C . GLU A 1 72 ? 5.212 4.763 -0.584 1.00 94.56 72 GLU A C 1
ATOM 526 O O . GLU A 1 72 ? 5.651 5.428 -1.524 1.00 94.56 72 GLU A O 1
ATOM 531 N N . LEU A 1 73 ? 5.921 4.595 0.537 1.00 95.06 73 LEU A N 1
ATOM 532 C CA . LEU A 1 73 ? 7.227 5.214 0.770 1.00 95.06 73 LEU A CA 1
ATOM 533 C C . LEU A 1 73 ? 8.382 4.441 0.107 1.00 95.06 73 LEU A C 1
ATOM 535 O O . LEU A 1 73 ? 9.374 5.039 -0.320 1.00 95.06 73 LEU A O 1
ATOM 539 N N . SER A 1 74 ? 8.277 3.112 0.011 1.00 95.25 74 SER A N 1
ATOM 540 C CA . SER A 1 74 ? 9.381 2.263 -0.459 1.00 95.25 74 SER A CA 1
ATOM 541 C C . SER A 1 74 ? 9.877 2.557 -1.895 1.00 95.25 74 SER A C 1
ATOM 543 O O . SER A 1 74 ? 11.097 2.524 -2.083 1.00 95.25 74 SER A O 1
ATOM 545 N N . PRO A 1 75 ? 9.028 2.919 -2.890 1.00 94.25 75 PRO A N 1
ATOM 546 C CA . PRO A 1 75 ? 9.445 3.355 -4.225 1.00 94.25 75 PRO A CA 1
ATOM 547 C C . PRO A 1 75 ? 10.381 4.555 -4.194 1.00 94.25 75 PRO A C 1
ATOM 549 O O . PRO A 1 75 ? 11.403 4.547 -4.876 1.00 94.25 75 PRO A O 1
ATOM 552 N N . PHE A 1 76 ? 10.078 5.557 -3.367 1.00 93.62 76 PHE A N 1
ATOM 553 C CA . PHE A 1 76 ? 10.921 6.743 -3.237 1.00 93.62 76 PHE A CA 1
ATOM 554 C C . PHE A 1 76 ? 12.239 6.432 -2.540 1.00 93.62 76 PHE A C 1
ATOM 556 O O . PHE A 1 76 ? 13.289 6.868 -3.006 1.00 93.62 76 PHE A O 1
ATOM 563 N N . LEU A 1 77 ? 12.206 5.652 -1.456 1.00 93.75 77 LEU A N 1
ATOM 564 C CA . LEU A 1 77 ? 13.424 5.287 -0.732 1.00 93.75 77 LEU A CA 1
ATOM 565 C C . LEU A 1 77 ? 14.396 4.500 -1.617 1.00 93.75 77 LEU A C 1
ATOM 567 O O . LEU A 1 77 ? 15.581 4.825 -1.656 1.00 93.75 77 LEU A O 1
ATOM 571 N N . LEU A 1 78 ? 13.912 3.506 -2.366 1.00 91.81 78 LEU A N 1
ATOM 572 C CA . LEU A 1 78 ? 14.774 2.716 -3.250 1.00 91.81 78 LEU A CA 1
ATOM 573 C C . LEU A 1 78 ? 15.172 3.462 -4.527 1.00 91.81 78 LEU A C 1
ATOM 575 O O . LEU A 1 78 ? 16.264 3.220 -5.043 1.00 91.81 78 LEU A O 1
ATOM 579 N N . TRP A 1 79 ? 14.363 4.412 -4.998 1.00 92.38 79 TRP A N 1
ATOM 580 C CA . TRP A 1 79 ? 14.784 5.332 -6.054 1.00 92.38 79 TRP A CA 1
ATOM 581 C C . TRP A 1 79 ? 15.957 6.207 -5.595 1.00 92.38 79 TRP A C 1
ATOM 583 O O . TRP A 1 79 ? 16.943 6.314 -6.316 1.00 92.38 79 TRP A O 1
ATOM 593 N N . VAL A 1 80 ? 15.918 6.763 -4.377 1.00 91.31 80 VAL A N 1
ATOM 594 C CA . VAL A 1 80 ? 17.016 7.595 -3.847 1.00 91.31 80 VAL A CA 1
ATOM 595 C C . VAL A 1 80 ? 18.261 6.771 -3.507 1.00 91.31 80 VAL A C 1
ATOM 597 O O . VAL A 1 80 ? 19.368 7.166 -3.862 1.00 91.31 80 VAL A O 1
ATOM 600 N N . ILE A 1 81 ? 18.101 5.643 -2.808 1.00 91.56 81 ILE A N 1
ATOM 601 C CA . ILE A 1 81 ? 19.230 4.878 -2.250 1.00 91.56 81 ILE A CA 1
ATOM 602 C C . ILE A 1 81 ? 19.870 3.965 -3.299 1.00 91.56 81 ILE A C 1
ATOM 604 O O . ILE A 1 81 ? 21.089 3.947 -3.439 1.00 91.56 81 ILE A O 1
ATOM 608 N N . ALA A 1 82 ? 19.055 3.195 -4.023 1.00 86.19 82 ALA A N 1
ATOM 609 C CA . ALA A 1 82 ? 19.523 2.179 -4.968 1.00 86.19 82 ALA A CA 1
ATOM 610 C C . ALA A 1 82 ? 19.471 2.657 -6.429 1.00 86.19 82 ALA A C 1
ATOM 612 O O . ALA A 1 82 ? 19.901 1.944 -7.338 1.00 86.19 82 ALA A O 1
ATOM 613 N N . GLY A 1 83 ? 18.931 3.855 -6.685 1.00 84.94 83 GLY A N 1
ATOM 614 C CA . GLY A 1 83 ? 18.792 4.387 -8.036 1.00 84.94 83 GLY A CA 1
ATOM 615 C C . GLY A 1 83 ? 17.943 3.492 -8.934 1.00 84.94 83 GLY A C 1
ATOM 616 O O . GLY A 1 83 ? 18.248 3.388 -10.113 1.00 84.94 83 GLY A O 1
ATOM 617 N N . ILE A 1 84 ? 16.935 2.799 -8.397 1.00 90.00 84 ILE A N 1
ATOM 618 C CA . ILE A 1 84 ? 16.015 1.948 -9.174 1.00 90.00 84 ILE A CA 1
ATOM 619 C C . ILE A 1 84 ? 14.945 2.838 -9.821 1.00 90.00 84 ILE A C 1
ATOM 621 O O . ILE A 1 84 ? 14.572 3.834 -9.204 1.00 90.00 84 ILE A O 1
ATOM 625 N N . PRO A 1 85 ? 14.435 2.550 -11.038 1.00 89.44 85 PRO A N 1
ATOM 626 C CA . PRO A 1 85 ? 13.357 3.339 -11.636 1.00 89.44 85 PRO A CA 1
ATOM 627 C C . PRO A 1 85 ? 12.141 3.468 -10.711 1.00 89.44 85 PRO A C 1
ATOM 629 O O . PRO A 1 85 ? 11.805 2.547 -9.968 1.00 89.44 85 PRO A O 1
ATOM 632 N N . LEU A 1 86 ? 11.490 4.633 -10.750 1.00 91.50 86 LEU A N 1
ATOM 633 C CA . LEU A 1 86 ? 10.428 4.978 -9.810 1.00 91.50 86 LEU A CA 1
ATOM 634 C C . LEU A 1 86 ? 9.198 4.076 -10.011 1.00 91.50 86 LEU A C 1
ATOM 636 O O . LEU A 1 86 ? 8.440 4.254 -10.967 1.00 91.50 86 LEU A O 1
ATOM 640 N N . ALA A 1 87 ? 8.987 3.140 -9.083 1.00 92.75 87 ALA A N 1
ATOM 641 C CA . ALA A 1 87 ? 7.914 2.150 -9.158 1.00 92.75 87 ALA A CA 1
ATOM 642 C C . ALA A 1 87 ? 6.508 2.717 -8.902 1.00 92.75 87 ALA A C 1
ATOM 644 O O . ALA A 1 87 ? 5.522 2.087 -9.263 1.00 92.75 87 ALA A O 1
ATOM 645 N N . THR A 1 88 ? 6.365 3.894 -8.291 1.00 92.38 88 THR A N 1
ATOM 646 C CA . THR A 1 88 ? 5.054 4.531 -8.074 1.00 92.38 88 THR A CA 1
ATOM 647 C C . THR A 1 88 ? 5.188 6.043 -8.113 1.00 92.38 88 THR A C 1
ATOM 649 O O . THR A 1 88 ? 6.106 6.609 -7.524 1.00 92.38 88 THR A O 1
ATOM 652 N N . THR A 1 89 ? 4.273 6.700 -8.821 1.00 91.62 89 THR A N 1
ATOM 653 C CA . THR A 1 89 ? 4.209 8.160 -8.917 1.00 91.62 89 THR A CA 1
ATOM 654 C C . THR A 1 89 ? 3.450 8.757 -7.730 1.00 91.62 89 THR A C 1
ATOM 656 O O . THR A 1 89 ? 2.646 8.090 -7.080 1.00 91.62 89 THR A O 1
ATOM 659 N N . THR A 1 90 ? 3.648 10.047 -7.460 1.00 92.88 90 THR A N 1
ATOM 660 C CA . THR A 1 90 ? 2.892 10.767 -6.419 1.00 92.88 90 THR A CA 1
ATOM 661 C C . THR A 1 90 ? 1.381 10.724 -6.656 1.00 92.88 90 THR A C 1
ATOM 663 O O . THR A 1 90 ? 0.613 10.592 -5.710 1.00 92.88 90 THR A O 1
ATOM 666 N N . ILE A 1 91 ? 0.948 10.785 -7.918 1.00 93.12 91 ILE A N 1
ATOM 667 C CA . ILE A 1 91 ? -0.470 10.737 -8.294 1.00 93.12 91 ILE A CA 1
ATOM 668 C C . ILE A 1 91 ? -1.068 9.358 -7.980 1.00 93.12 91 ILE A C 1
ATOM 670 O O . ILE A 1 91 ? -2.189 9.285 -7.485 1.00 93.12 91 ILE A O 1
ATOM 674 N N . LEU A 1 92 ? -0.324 8.270 -8.205 1.00 92.75 92 LEU A N 1
ATOM 675 C CA . LEU A 1 92 ? -0.772 6.926 -7.831 1.00 92.75 92 LEU A CA 1
ATOM 676 C C . LEU A 1 92 ? -0.902 6.758 -6.315 1.00 92.75 92 LEU A C 1
ATOM 678 O O . LEU A 1 92 ? -1.853 6.131 -5.868 1.00 92.75 92 LEU A O 1
ATOM 682 N N . ILE A 1 93 ? -0.019 7.365 -5.519 1.00 94.56 93 ILE A N 1
ATOM 683 C CA . ILE A 1 93 ? -0.163 7.362 -4.052 1.00 94.56 93 ILE A CA 1
ATOM 684 C C . ILE A 1 93 ? -1.442 8.085 -3.632 1.00 94.56 93 ILE A C 1
ATOM 686 O O . ILE A 1 93 ? -2.196 7.569 -2.815 1.00 94.56 93 ILE A O 1
ATOM 690 N N . LEU A 1 94 ? -1.744 9.234 -4.241 1.00 94.31 94 LEU A N 1
ATOM 691 C CA . LEU A 1 94 ? -3.006 9.933 -3.986 1.00 94.31 94 LEU A CA 1
ATOM 692 C C . LEU A 1 94 ? -4.224 9.101 -4.414 1.00 94.31 94 LEU A C 1
ATOM 694 O O . LEU A 1 94 ? -5.239 9.114 -3.723 1.00 94.31 94 LEU A O 1
ATOM 698 N N . ALA A 1 95 ? -4.126 8.358 -5.521 1.00 93.06 95 ALA A N 1
ATOM 699 C CA . ALA A 1 95 ? -5.179 7.446 -5.971 1.00 93.06 95 ALA A CA 1
ATOM 700 C C . ALA A 1 95 ? -5.432 6.317 -4.964 1.00 93.06 95 ALA A C 1
ATOM 702 O O . ALA A 1 95 ? -6.573 5.901 -4.773 1.00 93.06 95 ALA A O 1
ATOM 703 N N . ILE A 1 96 ? -4.368 5.841 -4.317 1.00 93.31 96 ILE A N 1
ATOM 704 C CA . ILE A 1 96 ? -4.449 4.841 -3.262 1.00 93.31 96 ILE A CA 1
ATOM 705 C C . ILE A 1 96 ? -5.132 5.439 -2.018 1.00 93.31 96 ILE A C 1
ATOM 707 O O . ILE A 1 96 ? -6.164 4.940 -1.573 1.00 93.31 96 ILE A O 1
ATOM 711 N N . ASP A 1 97 ? -4.596 6.541 -1.495 1.00 94.00 97 ASP A N 1
ATOM 712 C CA . ASP A 1 97 ? -5.013 7.126 -0.215 1.00 94.00 97 ASP A CA 1
ATOM 713 C C . ASP A 1 97 ? -6.414 7.741 -0.233 1.00 94.00 97 ASP A C 1
ATOM 715 O O . ASP A 1 97 ? -7.202 7.553 0.695 1.00 94.00 97 ASP A O 1
ATOM 719 N N . LEU A 1 98 ? -6.719 8.509 -1.281 1.00 92.81 98 LEU A N 1
ATOM 720 C CA . LEU A 1 98 ? -7.983 9.235 -1.412 1.00 92.81 98 LEU A CA 1
ATOM 721 C C . LEU A 1 98 ? -8.992 8.499 -2.300 1.00 92.81 98 LEU A C 1
ATOM 723 O O . LEU A 1 98 ? -10.141 8.922 -2.395 1.00 92.81 98 LEU A O 1
ATOM 727 N N . GLY A 1 99 ? -8.578 7.438 -2.989 1.00 91.69 99 GLY A N 1
ATOM 728 C CA . GLY A 1 99 ? -9.445 6.679 -3.885 1.00 9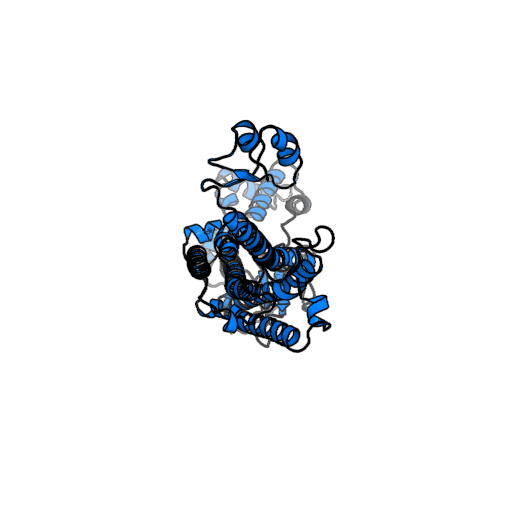1.69 99 GLY A CA 1
ATOM 729 C C . GLY A 1 99 ? -9.787 5.316 -3.310 1.00 91.69 99 GLY A C 1
ATOM 730 O O . GLY A 1 99 ? -10.888 5.106 -2.801 1.00 91.69 99 GLY A O 1
ATOM 731 N N . THR A 1 100 ? -8.850 4.376 -3.419 1.00 92.38 100 THR A N 1
ATOM 732 C CA . THR A 1 100 ? -9.113 2.964 -3.112 1.00 92.38 100 THR A CA 1
ATOM 733 C C . THR A 1 100 ? -9.303 2.702 -1.621 1.00 92.38 100 THR A C 1
ATOM 735 O O . THR A 1 100 ? -10.161 1.903 -1.257 1.00 92.38 100 THR A O 1
ATOM 738 N N . ASP A 1 101 ? -8.573 3.400 -0.747 1.00 92.38 101 ASP A N 1
ATOM 739 C CA . ASP A 1 101 ? -8.541 3.085 0.687 1.00 92.38 101 ASP A CA 1
ATOM 740 C C . ASP A 1 101 ? -9.725 3.610 1.488 1.00 92.38 101 ASP A C 1
ATOM 742 O O . ASP A 1 101 ? -10.034 3.060 2.547 1.00 92.38 101 ASP A O 1
ATOM 746 N N . MET A 1 102 ? -10.402 4.654 1.007 1.00 92.06 102 MET A N 1
ATOM 747 C CA . MET A 1 102 ? -11.432 5.337 1.790 1.00 92.06 102 MET A CA 1
ATOM 748 C C . MET A 1 102 ? -12.593 4.408 2.155 1.00 92.06 102 MET A C 1
ATOM 750 O O . MET A 1 102 ? -12.994 4.346 3.317 1.00 92.06 102 MET A O 1
ATOM 754 N N . VAL A 1 103 ? -13.131 3.663 1.184 1.00 92.94 103 VAL A N 1
ATOM 755 C CA . VAL A 1 103 ? -14.317 2.822 1.415 1.00 92.94 103 VAL A CA 1
ATOM 756 C C . VAL A 1 103 ? -13.996 1.632 2.333 1.00 92.94 103 VAL A C 1
ATOM 758 O O . VAL A 1 103 ? -14.719 1.452 3.319 1.00 92.94 103 VAL A O 1
ATOM 761 N N . PRO A 1 104 ? -12.911 0.856 2.111 1.00 91.06 104 PRO A N 1
ATOM 762 C CA . PRO A 1 104 ? -12.497 -0.183 3.051 1.00 91.06 104 PRO A CA 1
ATOM 763 C C . PRO A 1 104 ? -12.152 0.363 4.443 1.00 91.06 104 PRO A C 1
ATOM 765 O O . PRO A 1 104 ? -12.555 -0.242 5.435 1.00 91.06 104 PRO A O 1
ATOM 768 N N . ALA A 1 105 ? -11.490 1.519 4.559 1.00 93.19 105 ALA A N 1
ATOM 769 C CA . ALA A 1 105 ? -11.168 2.110 5.861 1.00 93.19 105 ALA A CA 1
ATOM 770 C C . ALA A 1 105 ? -12.435 2.461 6.661 1.00 93.19 105 ALA A C 1
ATOM 772 O O . ALA A 1 105 ? -12.570 2.070 7.820 1.00 93.19 105 ALA A O 1
ATOM 773 N N . ILE A 1 106 ? -13.409 3.117 6.022 1.00 93.44 106 ILE A N 1
ATOM 774 C CA . ILE A 1 106 ? -14.698 3.459 6.644 1.00 93.44 106 ILE A CA 1
ATOM 775 C C . ILE A 1 106 ? -15.484 2.192 7.008 1.00 93.44 106 ILE A C 1
ATOM 777 O O . ILE A 1 106 ? -16.203 2.170 8.008 1.00 93.44 106 ILE A O 1
ATOM 781 N N . SER A 1 107 ? -15.318 1.105 6.249 1.00 93.50 107 SER A N 1
ATOM 782 C CA . SER A 1 107 ? -16.025 -0.150 6.511 1.00 93.50 107 SER A CA 1
ATOM 783 C C . SER A 1 107 ? -15.724 -0.778 7.869 1.00 93.50 107 SER A C 1
ATOM 785 O O . SER A 1 107 ? -16.590 -1.467 8.413 1.00 93.50 107 SER A O 1
ATOM 787 N N . PHE A 1 108 ? -14.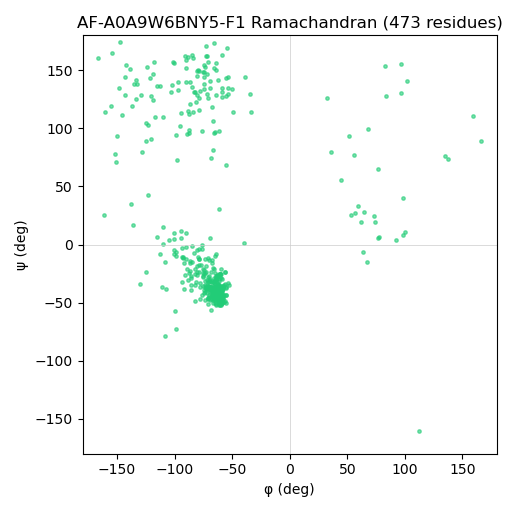557 -0.495 8.455 1.00 92.44 108 PHE A N 1
ATOM 788 C CA . PHE A 1 108 ? -14.210 -0.974 9.792 1.00 92.44 108 PHE A CA 1
ATOM 789 C C . PHE A 1 108 ? -15.102 -0.394 10.886 1.00 92.44 108 PHE A C 1
ATOM 791 O O . PHE A 1 108 ? -15.264 -1.039 11.917 1.00 92.44 108 PHE A O 1
ATOM 798 N N . ALA A 1 109 ? -15.721 0.773 10.674 1.00 91.94 109 ALA A N 1
ATOM 799 C CA . ALA A 1 109 ? -16.670 1.336 11.633 1.00 91.94 109 ALA A CA 1
ATOM 800 C C . ALA A 1 109 ? -17.887 0.417 11.851 1.00 91.94 109 ALA A C 1
ATOM 802 O O . ALA A 1 109 ? -18.424 0.374 12.953 1.00 91.94 109 ALA A O 1
ATOM 803 N N . TYR A 1 110 ? -18.260 -0.362 10.829 1.00 91.50 110 TYR A N 1
ATOM 804 C CA . TYR A 1 110 ? -19.376 -1.314 10.847 1.00 91.50 110 TYR A CA 1
ATOM 805 C C . TYR A 1 110 ? -18.969 -2.723 11.302 1.00 91.50 110 TYR A C 1
ATOM 807 O O . TYR A 1 110 ? -19.740 -3.674 11.153 1.00 91.50 110 TYR A O 1
ATOM 815 N N . GLU A 1 111 ? -17.751 -2.892 11.819 1.00 91.00 111 GLU A N 1
ATOM 816 C CA . GLU A 1 111 ? -17.292 -4.193 12.280 1.00 91.00 111 GLU A CA 1
ATOM 817 C C . GLU A 1 111 ? -17.942 -4.576 13.614 1.00 91.00 111 GLU A C 1
ATOM 819 O O . GLU A 1 111 ? -18.189 -3.740 14.484 1.00 91.00 111 GLU A O 1
ATOM 824 N N . THR A 1 112 ? -18.226 -5.865 13.776 1.00 90.12 112 THR A N 1
ATOM 825 C CA . THR A 1 112 ? -18.915 -6.382 14.964 1.00 90.12 112 THR A CA 1
ATOM 826 C C . THR A 1 112 ? -17.944 -6.668 16.111 1.00 90.12 112 THR A C 1
ATOM 828 O O . THR A 1 112 ? -16.729 -6.785 15.930 1.00 90.12 112 THR A O 1
ATOM 831 N N . ARG A 1 113 ? -18.498 -6.793 17.321 1.00 86.25 113 ARG A N 1
ATOM 832 C CA . ARG A 1 113 ? -17.769 -7.108 18.558 1.00 86.25 113 ARG A CA 1
ATOM 833 C C . ARG A 1 113 ? -17.033 -8.455 18.429 1.00 86.25 113 ARG A C 1
ATOM 835 O O . ARG A 1 113 ? -17.619 -9.433 17.975 1.00 86.25 113 ARG A O 1
ATOM 842 N N . GLU A 1 114 ? -15.763 -8.516 18.847 1.00 82.38 114 GLU A N 1
ATOM 843 C CA . GLU A 1 114 ? -14.971 -9.769 18.877 1.00 82.38 114 GLU A CA 1
ATOM 844 C C . GLU A 1 114 ? -15.182 -10.578 20.167 1.00 82.38 114 GLU A C 1
ATOM 846 O O . GLU A 1 114 ? -15.031 -11.791 20.190 1.00 82.38 114 GLU A O 1
ATOM 851 N N . ALA A 1 115 ? -15.486 -9.914 21.273 1.00 82.25 115 ALA A N 1
ATOM 852 C CA . ALA A 1 115 ? -15.724 -10.540 22.566 1.00 82.25 115 ALA A CA 1
ATOM 853 C C . ALA A 1 115 ? -16.765 -9.713 23.319 1.00 82.25 115 ALA A C 1
ATOM 855 O O . ALA A 1 115 ? -17.157 -8.639 22.856 1.00 82.25 115 ALA A O 1
ATOM 856 N N . ASP A 1 116 ? -17.197 -10.190 24.484 1.00 85.81 116 ASP A N 1
ATOM 857 C CA . ASP A 1 116 ? -18.085 -9.412 25.338 1.00 85.81 116 ASP A CA 1
ATOM 858 C C . ASP A 1 116 ? -17.366 -8.156 25.865 1.00 85.81 116 ASP A C 1
ATOM 860 O O . ASP A 1 116 ? -16.637 -8.185 26.858 1.00 85.81 116 ASP A O 1
ATOM 864 N N . ILE A 1 117 ? -17.567 -7.036 25.170 1.00 87.19 117 ILE A N 1
ATOM 865 C CA . ILE A 1 117 ? -16.948 -5.746 25.485 1.00 87.19 117 ILE A CA 1
ATOM 866 C C . ILE A 1 117 ? -17.515 -5.109 26.753 1.00 87.19 117 ILE A C 1
ATOM 868 O O . ILE A 1 117 ? -16.932 -4.136 27.234 1.00 87.19 117 ILE A O 1
ATOM 872 N N . MET A 1 118 ? -18.621 -5.620 27.297 1.00 91.06 118 MET A N 1
ATOM 873 C CA . MET A 1 118 ? -19.238 -5.086 28.512 1.00 91.06 118 MET A CA 1
ATOM 874 C C . MET A 1 118 ? -18.653 -5.713 29.778 1.00 91.06 118 MET A C 1
ATOM 876 O O . MET A 1 118 ? -18.610 -5.050 30.811 1.00 91.06 118 MET A O 1
ATOM 880 N N . SER A 1 119 ? -18.099 -6.926 29.687 1.00 90.81 119 SER A N 1
ATOM 881 C CA . SER A 1 119 ? -17.444 -7.603 30.819 1.00 90.81 119 SER A CA 1
ATOM 882 C C . SER A 1 119 ? -16.034 -7.086 31.143 1.00 90.81 119 SER A C 1
ATOM 884 O O . SER A 1 119 ? -15.539 -7.304 32.250 1.00 90.81 119 SER A O 1
ATOM 886 N N . ARG A 1 120 ? -15.370 -6.374 30.218 1.00 89.69 120 ARG A N 1
ATOM 887 C CA . ARG A 1 120 ? -14.048 -5.766 30.475 1.00 89.69 120 ARG A CA 1
ATOM 888 C C . ARG A 1 120 ? -14.154 -4.466 31.281 1.00 89.69 120 ARG A C 1
ATOM 890 O O . ARG A 1 120 ? -15.111 -3.702 31.133 1.00 89.69 120 ARG A O 1
ATOM 897 N N . ALA A 1 121 ? -13.133 -4.177 32.086 1.00 92.12 121 ALA A N 1
ATOM 898 C CA . ALA A 1 121 ? -13.016 -2.900 32.788 1.00 92.12 121 ALA A CA 1
ATOM 899 C C . ALA A 1 121 ? -12.868 -1.716 31.799 1.00 92.12 121 ALA A C 1
ATOM 901 O O . ALA A 1 121 ? -12.445 -1.922 30.656 1.00 92.12 121 ALA A O 1
ATOM 902 N N . PRO A 1 122 ? -13.220 -0.479 32.203 1.00 92.75 122 PRO A N 1
ATOM 903 C CA . PRO A 1 122 ? -12.921 0.720 31.421 1.00 92.75 122 PRO A CA 1
ATOM 904 C C . PRO A 1 122 ? -11.422 0.823 31.118 1.00 92.75 122 PRO A C 1
ATOM 906 O O . PRO A 1 122 ? -10.597 0.459 31.954 1.00 92.75 122 PRO A O 1
ATOM 909 N N . ARG A 1 123 ? -11.075 1.317 29.924 1.00 91.69 123 ARG A N 1
ATOM 910 C CA . ARG A 1 123 ? -9.670 1.492 29.531 1.00 91.69 123 ARG A CA 1
ATOM 911 C C . ARG A 1 123 ? -8.982 2.520 30.425 1.00 91.69 123 ARG A C 1
ATOM 913 O O . ARG A 1 123 ? -9.610 3.499 30.832 1.00 91.69 123 ARG A O 1
ATOM 920 N N . ASP A 1 124 ? -7.682 2.358 30.617 1.00 92.62 124 ASP A N 1
ATOM 921 C CA . ASP A 1 124 ? -6.866 3.397 31.235 1.00 92.62 124 ASP A CA 1
ATOM 922 C C . ASP A 1 124 ? -6.493 4.456 30.186 1.00 92.62 124 ASP A C 1
ATOM 924 O O . ASP A 1 124 ? -5.894 4.152 29.153 1.00 92.62 124 ASP A O 1
ATOM 928 N N . ALA A 1 125 ? -6.848 5.717 30.436 1.00 88.56 125 ALA A N 1
ATOM 929 C CA . ALA A 1 125 ? -6.578 6.814 29.513 1.00 88.56 125 ALA A CA 1
ATOM 930 C C . ALA A 1 125 ? -5.077 7.075 29.293 1.00 88.56 125 ALA A C 1
ATOM 932 O O . ALA A 1 125 ? -4.710 7.570 28.223 1.00 88.56 125 ALA A O 1
ATOM 933 N N . HIS A 1 126 ? -4.230 6.729 30.269 1.00 87.44 126 HIS A N 1
ATOM 934 C CA . HIS A 1 126 ? -2.789 6.987 30.236 1.00 87.44 126 HIS A CA 1
ATOM 935 C C . HIS A 1 126 ? -1.972 5.852 29.618 1.00 87.44 126 HIS A C 1
ATOM 937 O O . HIS A 1 126 ? -0.892 6.109 29.098 1.00 87.44 126 HIS A O 1
ATOM 943 N N . ASN A 1 127 ? -2.467 4.614 29.675 1.00 86.19 127 ASN A N 1
ATOM 944 C CA . ASN A 1 127 ? -1.742 3.438 29.189 1.00 86.19 127 ASN A CA 1
ATOM 945 C C . ASN A 1 127 ? -2.336 2.881 27.884 1.00 86.19 127 ASN A C 1
ATOM 947 O O . ASN A 1 127 ? -1.598 2.483 26.980 1.00 86.19 127 ASN A O 1
ATOM 951 N N . ASP A 1 128 ? -3.666 2.885 27.750 1.00 86.88 128 ASP A N 1
ATOM 952 C CA . ASP A 1 128 ? -4.376 2.310 26.607 1.00 86.88 128 ASP A CA 1
ATOM 953 C C . ASP A 1 128 ? -4.751 3.393 25.592 1.00 86.88 128 ASP A C 1
ATOM 955 O O . ASP A 1 128 ? -5.919 3.777 25.427 1.00 86.88 128 ASP A O 1
ATOM 959 N N . HIS A 1 129 ? -3.738 3.888 24.881 1.00 90.44 129 HIS A N 1
ATOM 960 C CA . HIS A 1 129 ? -3.942 4.828 23.786 1.00 90.44 129 HIS A CA 1
ATOM 961 C C . HIS A 1 129 ? -4.553 4.155 22.549 1.00 90.44 129 HIS A C 1
ATOM 963 O O . HIS A 1 129 ? -4.553 2.926 22.377 1.00 90.44 129 HIS A O 1
ATOM 969 N N . LEU A 1 130 ? -5.105 4.995 21.669 1.00 89.88 130 LEU A N 1
ATOM 970 C CA . LEU A 1 130 ? -5.663 4.561 20.391 1.00 89.88 130 LEU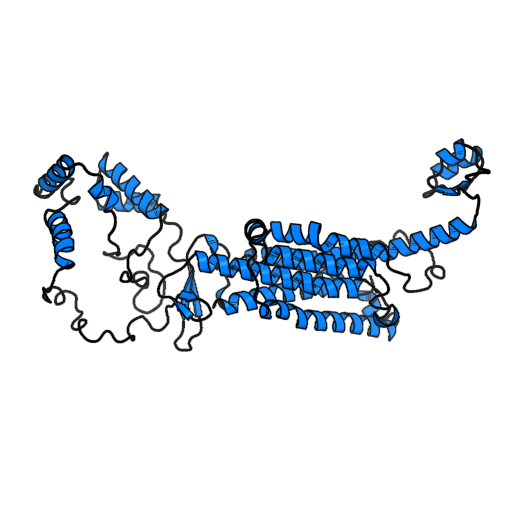 A CA 1
ATOM 971 C C . LEU A 1 130 ? -4.556 4.044 19.459 1.00 89.88 130 LEU A C 1
ATOM 973 O O . LEU A 1 130 ? -4.706 2.991 18.849 1.00 89.88 130 LEU A O 1
ATOM 977 N N . VAL A 1 131 ? -3.419 4.742 19.413 1.00 92.12 131 VAL A N 1
ATOM 978 C CA . VAL A 1 131 ? -2.241 4.346 18.636 1.00 92.12 131 VAL A CA 1
ATOM 979 C C . VAL A 1 131 ? -1.088 4.082 19.592 1.00 92.12 131 VAL A C 1
ATOM 981 O O . VAL A 1 131 ? -0.542 4.999 20.197 1.00 92.12 131 VAL A O 1
ATOM 984 N N . ASN A 1 132 ? -0.727 2.809 19.717 1.00 90.81 132 ASN A N 1
ATOM 985 C CA . ASN A 1 132 ? 0.381 2.358 20.551 1.00 90.81 132 ASN A CA 1
ATOM 986 C C . ASN A 1 132 ? 1.618 2.081 19.692 1.00 90.81 132 ASN A C 1
ATOM 988 O O . ASN A 1 132 ? 1.503 1.716 18.522 1.00 90.81 132 ASN A O 1
ATOM 992 N N . LEU A 1 133 ? 2.810 2.133 20.293 1.00 89.88 133 LEU A N 1
ATOM 993 C CA . LEU A 1 133 ? 4.048 1.751 19.601 1.00 89.88 133 LEU A CA 1
ATOM 994 C C . LEU A 1 133 ? 3.985 0.310 19.063 1.00 89.88 133 LEU A C 1
ATOM 996 O O . LEU A 1 133 ? 4.478 0.040 17.975 1.00 89.88 133 LEU A O 1
ATOM 1000 N N . LYS A 1 134 ? 3.318 -0.602 19.785 1.00 90.81 134 LYS A N 1
ATOM 1001 C CA . LYS A 1 134 ? 3.082 -1.982 19.329 1.00 90.81 134 LYS A CA 1
ATOM 1002 C C . LYS A 1 134 ? 2.285 -2.033 18.026 1.00 90.81 134 LYS A C 1
ATOM 1004 O O . LYS A 1 134 ? 2.631 -2.811 17.146 1.00 90.81 134 LYS A O 1
ATOM 1009 N N . LEU A 1 135 ? 1.264 -1.177 17.899 1.00 91.31 135 LEU A N 1
ATOM 1010 C CA . LEU A 1 135 ? 0.472 -1.040 16.676 1.00 91.31 135 LEU A CA 1
ATOM 1011 C C . LEU A 1 135 ? 1.376 -0.585 15.533 1.00 91.31 135 LEU A C 1
ATOM 1013 O O . LEU A 1 135 ? 1.431 -1.258 14.516 1.00 91.31 135 LEU A O 1
ATOM 1017 N N . LEU A 1 136 ? 2.149 0.486 15.744 1.00 92.56 136 LEU A N 1
ATOM 1018 C CA . LEU A 1 136 ? 3.046 1.045 14.728 1.00 92.56 136 LEU A CA 1
ATOM 1019 C C . LEU A 1 136 ? 4.125 0.057 14.269 1.00 92.56 136 LEU A C 1
ATOM 1021 O O . LEU A 1 136 ? 4.356 -0.096 13.073 1.00 92.56 136 LEU A O 1
ATOM 1025 N N . LEU A 1 137 ? 4.786 -0.633 15.203 1.00 91.69 137 LEU A N 1
ATOM 1026 C CA . LEU A 1 137 ? 5.805 -1.634 14.874 1.00 91.69 137 LEU A CA 1
ATOM 1027 C C . LEU A 1 137 ? 5.195 -2.828 14.135 1.00 91.69 137 LEU A C 1
ATOM 1029 O O . LEU A 1 137 ? 5.802 -3.361 13.208 1.00 91.69 137 LEU A O 1
ATOM 1033 N N . PHE A 1 138 ? 3.991 -3.247 14.519 1.00 90.00 138 PHE A N 1
ATOM 1034 C CA . PHE A 1 138 ? 3.285 -4.318 13.831 1.00 90.00 138 PHE A CA 1
ATOM 1035 C C . PHE A 1 138 ? 2.883 -3.907 12.406 1.00 90.00 138 PHE A C 1
ATOM 1037 O O . PHE A 1 138 ? 3.214 -4.613 11.453 1.00 90.00 138 PHE A O 1
ATOM 1044 N N . THR A 1 139 ? 2.245 -2.748 12.233 1.00 92.19 139 THR A N 1
ATOM 1045 C CA . THR A 1 139 ? 1.779 -2.280 10.920 1.00 92.19 139 THR A CA 1
ATOM 1046 C C . THR A 1 139 ? 2.930 -1.966 9.982 1.00 92.19 139 THR A C 1
ATOM 1048 O O . THR A 1 139 ? 2.923 -2.428 8.846 1.00 92.19 139 THR A O 1
ATOM 1051 N N . TYR A 1 140 ? 3.938 -1.218 10.438 1.00 93.25 140 TYR A N 1
ATOM 1052 C CA . TYR A 1 140 ? 5.026 -0.786 9.566 1.00 93.25 140 TYR A CA 1
ATOM 1053 C C . TYR A 1 140 ? 6.043 -1.895 9.297 1.00 93.25 140 TYR A C 1
ATOM 1055 O O . TYR A 1 140 ? 6.404 -2.105 8.144 1.00 93.25 140 TYR A O 1
ATOM 1063 N N . LEU A 1 141 ? 6.507 -2.628 10.317 1.00 91.44 141 LEU A N 1
ATOM 1064 C CA . LEU A 1 141 ? 7.606 -3.585 10.120 1.00 91.44 141 LEU A CA 1
ATOM 1065 C C . LEU A 1 141 ? 7.150 -4.964 9.646 1.00 91.44 141 LEU A C 1
ATOM 1067 O O . LEU A 1 141 ? 7.935 -5.650 8.999 1.00 91.44 141 LEU A O 1
ATOM 1071 N N . HIS A 1 142 ? 5.921 -5.385 9.957 1.00 90.00 142 HIS A N 1
ATOM 1072 C CA . HIS A 1 142 ? 5.442 -6.706 9.547 1.00 90.00 142 HIS A CA 1
ATOM 1073 C C . HIS A 1 142 ? 4.590 -6.602 8.288 1.00 90.00 142 HIS A C 1
ATOM 1075 O O . HIS A 1 142 ? 5.046 -6.976 7.209 1.00 90.00 142 HIS A O 1
ATOM 1081 N N . ILE A 1 143 ? 3.370 -6.071 8.400 1.00 90.62 143 ILE A N 1
ATOM 1082 C CA . ILE A 1 143 ? 2.425 -6.102 7.275 1.00 90.62 143 ILE A CA 1
ATOM 1083 C C . ILE A 1 143 ? 2.878 -5.156 6.156 1.00 90.62 143 ILE A C 1
ATOM 1085 O O . ILE A 1 143 ? 2.912 -5.552 4.992 1.00 90.62 143 ILE A O 1
ATOM 1089 N N . GLY A 1 144 ? 3.295 -3.938 6.500 1.00 93.19 144 GLY A N 1
ATOM 1090 C CA . GLY A 1 144 ? 3.744 -2.939 5.534 1.00 93.19 144 GLY A CA 1
ATOM 1091 C C . GLY A 1 144 ? 4.954 -3.400 4.718 1.00 93.19 144 GLY A C 1
ATOM 1092 O O . GLY A 1 144 ? 4.979 -3.221 3.501 1.00 93.19 144 GLY A O 1
ATOM 1093 N N . VAL A 1 145 ? 5.932 -4.062 5.348 1.00 94.00 145 VAL A N 1
ATOM 1094 C CA . VAL A 1 145 ? 7.087 -4.634 4.633 1.00 94.00 145 VAL A CA 1
ATOM 1095 C C . VAL A 1 145 ? 6.653 -5.757 3.692 1.00 94.00 145 VAL A C 1
ATOM 1097 O O . VAL A 1 145 ? 7.084 -5.768 2.543 1.00 94.00 145 VAL A O 1
ATOM 1100 N N . MET A 1 146 ? 5.775 -6.669 4.123 1.00 92.81 146 MET A N 1
ATOM 1101 C CA . MET A 1 146 ? 5.272 -7.734 3.241 1.00 92.81 146 MET A CA 1
ATOM 1102 C C . MET A 1 146 ? 4.530 -7.164 2.024 1.00 92.81 146 MET A C 1
ATOM 1104 O O . MET A 1 146 ? 4.733 -7.637 0.907 1.00 92.81 146 MET A O 1
ATOM 1108 N N . GLN A 1 147 ? 3.731 -6.109 2.208 1.00 93.19 147 GLN A N 1
ATOM 1109 C CA . GLN A 1 147 ? 3.068 -5.419 1.099 1.00 93.19 147 GLN A CA 1
ATOM 1110 C C . GLN A 1 147 ? 4.050 -4.718 0.163 1.00 93.19 147 GLN A C 1
ATOM 1112 O O . GLN A 1 147 ? 3.902 -4.809 -1.055 1.00 93.19 147 GLN A O 1
ATOM 1117 N N . ALA A 1 148 ? 5.063 -4.042 0.709 1.00 94.94 148 ALA A N 1
ATOM 1118 C CA . ALA A 1 148 ? 6.105 -3.415 -0.095 1.00 94.94 148 ALA A CA 1
ATOM 1119 C C . ALA A 1 148 ? 6.845 -4.458 -0.940 1.00 94.94 148 ALA A C 1
ATOM 1121 O O . ALA A 1 148 ? 7.032 -4.252 -2.137 1.00 94.94 148 ALA A O 1
ATOM 1122 N N . LEU A 1 149 ? 7.200 -5.605 -0.350 1.00 94.12 149 LEU A N 1
ATOM 1123 C CA . LEU A 1 149 ? 7.819 -6.720 -1.068 1.00 94.12 149 LEU A CA 1
ATOM 1124 C C . LEU A 1 149 ? 6.912 -7.263 -2.177 1.00 94.12 149 LEU A C 1
ATOM 1126 O O . LEU A 1 149 ? 7.398 -7.526 -3.275 1.00 94.12 149 LEU A O 1
ATOM 1130 N N . ALA A 1 150 ? 5.606 -7.372 -1.930 1.00 94.12 150 ALA A N 1
ATOM 1131 C CA . ALA A 1 150 ? 4.646 -7.792 -2.943 1.00 94.12 150 ALA A CA 1
ATOM 1132 C C . ALA A 1 150 ? 4.553 -6.800 -4.116 1.00 94.12 150 ALA A C 1
ATOM 1134 O O . ALA A 1 150 ? 4.574 -7.215 -5.277 1.00 94.12 150 ALA A O 1
ATOM 1135 N N . GLY A 1 151 ? 4.517 -5.496 -3.819 1.00 94.44 151 GLY A N 1
ATOM 1136 C CA . GLY A 1 151 ? 4.562 -4.429 -4.821 1.00 94.44 151 GLY A CA 1
ATOM 1137 C C . GLY A 1 151 ? 5.827 -4.504 -5.675 1.00 94.44 151 GLY A C 1
ATOM 1138 O O . GLY A 1 151 ? 5.760 -4.540 -6.906 1.00 94.44 151 GLY A O 1
ATOM 1139 N N . TRP A 1 152 ? 6.991 -4.607 -5.027 1.00 94.88 152 TRP A N 1
ATOM 1140 C CA . TRP A 1 152 ? 8.282 -4.722 -5.707 1.00 94.88 152 TRP A CA 1
ATOM 1141 C C . TRP A 1 152 ? 8.401 -5.991 -6.541 1.00 94.88 152 TRP A C 1
ATOM 1143 O O . TRP A 1 152 ? 8.928 -5.944 -7.649 1.00 94.88 152 TRP A O 1
ATOM 1153 N N . PHE A 1 153 ? 7.876 -7.113 -6.053 1.00 94.06 153 PHE A N 1
ATOM 1154 C CA . PHE A 1 153 ? 7.831 -8.350 -6.819 1.00 94.06 153 PHE A CA 1
ATOM 1155 C C . PHE A 1 153 ? 7.010 -8.180 -8.106 1.00 94.06 153 PHE A C 1
ATOM 1157 O O . PHE A 1 153 ? 7.491 -8.538 -9.180 1.00 94.06 153 PHE A O 1
ATOM 1164 N N . GLY A 1 154 ? 5.828 -7.556 -8.029 1.00 91.75 154 GLY A N 1
ATOM 1165 C CA . GLY A 1 154 ? 5.022 -7.222 -9.209 1.00 91.75 154 GLY A CA 1
ATOM 1166 C C . GLY A 1 154 ? 5.756 -6.309 -10.197 1.00 91.75 154 GLY A C 1
ATOM 1167 O O . GLY A 1 154 ? 5.782 -6.591 -11.395 1.00 91.75 154 GLY A O 1
ATOM 1168 N N . PHE A 1 155 ? 6.416 -5.263 -9.693 1.00 93.38 155 PHE A N 1
ATOM 1169 C CA . PHE A 1 155 ? 7.225 -4.346 -10.501 1.00 93.38 155 PHE A CA 1
ATOM 1170 C C . PHE A 1 155 ? 8.361 -5.065 -11.238 1.00 93.38 155 PHE A C 1
ATOM 1172 O O . PHE A 1 155 ? 8.513 -4.907 -12.448 1.00 93.38 155 PHE A O 1
ATOM 1179 N N . PHE A 1 156 ? 9.146 -5.880 -10.531 1.00 91.44 156 PHE A N 1
ATOM 1180 C CA . PHE A 1 156 ? 10.281 -6.586 -11.122 1.00 91.44 156 PHE A CA 1
ATOM 1181 C C . PHE A 1 156 ? 9.856 -7.649 -12.128 1.00 91.44 156 PHE A C 1
ATOM 1183 O O . PHE A 1 156 ? 10.514 -7.779 -13.155 1.00 91.44 156 PHE A O 1
ATOM 1190 N N . VAL A 1 157 ? 8.761 -8.374 -11.878 1.00 88.44 157 VAL A N 1
ATOM 1191 C CA . VAL A 1 157 ? 8.206 -9.328 -12.850 1.00 88.44 157 VAL A CA 1
ATOM 1192 C C . VAL A 1 157 ? 7.797 -8.600 -14.129 1.00 88.44 157 VAL A C 1
ATOM 1194 O O . VAL A 1 157 ? 8.226 -8.993 -15.211 1.00 88.44 157 VAL A O 1
ATOM 1197 N N . ALA A 1 158 ? 7.054 -7.495 -14.007 1.00 85.38 158 ALA A N 1
ATOM 1198 C CA . ALA A 1 158 ? 6.642 -6.707 -15.164 1.00 85.38 158 ALA A CA 1
ATOM 1199 C C . ALA A 1 158 ? 7.839 -6.172 -15.948 1.00 85.38 158 ALA A C 1
ATOM 1201 O O . ALA A 1 158 ? 7.906 -6.317 -17.161 1.00 85.38 158 ALA A O 1
ATOM 1202 N N . MET A 1 159 ? 8.827 -5.601 -15.269 1.00 82.25 159 MET A N 1
ATOM 1203 C CA . MET A 1 159 ? 10.012 -5.074 -15.938 1.00 82.25 159 MET A CA 1
ATOM 1204 C C . MET A 1 159 ? 10.879 -6.175 -16.574 1.00 82.25 159 MET A C 1
ATOM 1206 O O . MET A 1 159 ? 11.450 -5.961 -17.648 1.00 82.25 159 MET A O 1
ATOM 1210 N N . ASN A 1 160 ? 10.936 -7.363 -15.965 1.00 80.12 160 ASN A N 1
ATOM 1211 C CA . ASN A 1 160 ? 11.659 -8.51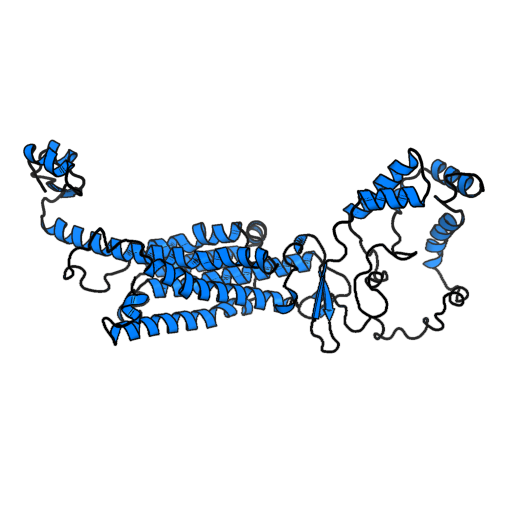7 -16.496 1.00 80.12 160 ASN A CA 1
ATOM 1212 C C . ASN A 1 160 ? 11.047 -9.030 -17.808 1.00 80.12 160 ASN A C 1
ATOM 1214 O O . ASN A 1 160 ? 11.792 -9.339 -18.736 1.00 80.12 160 ASN A O 1
ATOM 1218 N N . ASP A 1 161 ? 9.718 -9.023 -17.942 1.00 73.44 161 ASP A N 1
ATOM 1219 C CA . ASP A 1 161 ? 9.030 -9.362 -19.199 1.00 73.44 161 ASP A CA 1
ATOM 1220 C C . ASP A 1 161 ? 9.366 -8.379 -20.339 1.00 73.44 161 ASP A C 1
ATOM 1222 O O . ASP A 1 161 ? 9.384 -8.743 -21.520 1.00 73.44 161 ASP A O 1
ATOM 1226 N N . TYR A 1 162 ? 9.716 -7.135 -19.995 1.00 67.81 162 TYR A N 1
ATOM 1227 C CA . TYR A 1 162 ? 10.217 -6.137 -20.945 1.00 67.81 162 TYR A CA 1
ATOM 1228 C C . TYR A 1 162 ? 11.693 -6.324 -21.324 1.00 67.81 162 TYR A C 1
ATOM 1230 O O . TYR A 1 162 ? 12.176 -5.617 -22.214 1.00 67.81 162 TYR A O 1
ATOM 1238 N N . GLY A 1 163 ? 12.388 -7.289 -20.716 1.00 64.50 163 GLY A N 1
ATOM 1239 C CA . GLY A 1 163 ? 13.814 -7.560 -20.917 1.00 64.50 163 GLY A CA 1
ATOM 1240 C C . GLY A 1 163 ? 14.731 -6.829 -19.934 1.00 64.50 163 GLY A C 1
ATOM 1241 O O . GLY A 1 163 ? 15.951 -6.938 -20.043 1.00 64.50 163 GLY A O 1
ATOM 1242 N N . TYR A 1 164 ? 14.174 -6.100 -18.961 1.00 74.25 164 TYR A N 1
ATOM 1243 C CA . TYR A 1 164 ? 14.952 -5.439 -17.919 1.00 74.25 164 TYR A CA 1
ATOM 1244 C C . TYR A 1 164 ? 15.011 -6.336 -16.690 1.00 74.25 164 TYR A C 1
ATOM 1246 O O . TYR A 1 164 ? 14.066 -6.418 -15.910 1.00 74.25 164 TYR A O 1
ATOM 1254 N N . ALA A 1 165 ? 16.134 -7.016 -16.507 1.00 76.75 165 ALA A N 1
ATOM 1255 C CA . ALA A 1 165 ? 16.322 -7.861 -15.344 1.00 76.75 165 ALA A CA 1
ATOM 1256 C C . ALA A 1 165 ? 16.600 -7.036 -14.067 1.00 76.75 165 ALA A C 1
ATOM 1258 O O . ALA A 1 165 ? 17.254 -5.989 -14.151 1.00 76.75 165 ALA A O 1
ATOM 1259 N N . PRO A 1 166 ? 16.185 -7.502 -12.870 1.00 82.69 166 PRO A N 1
ATOM 1260 C CA . PRO A 1 166 ? 16.312 -6.731 -11.626 1.00 82.69 166 PRO A CA 1
ATOM 1261 C C . PRO A 1 166 ? 17.747 -6.310 -11.286 1.00 82.69 166 PRO A C 1
ATOM 1263 O O . PRO A 1 166 ? 17.965 -5.207 -10.793 1.00 82.69 166 PRO A O 1
ATOM 1266 N N . TRP A 1 167 ? 18.740 -7.153 -11.593 1.00 78.00 167 TRP A N 1
ATOM 1267 C CA . TRP A 1 167 ? 20.150 -6.862 -11.301 1.00 78.00 167 TRP A CA 1
ATOM 1268 C C . TRP A 1 167 ? 20.712 -5.693 -12.114 1.00 78.00 167 TRP A C 1
ATOM 1270 O O . TRP A 1 167 ? 21.697 -5.087 -11.703 1.00 78.00 167 TRP A O 1
ATOM 1280 N N . VAL A 1 168 ? 20.083 -5.344 -13.239 1.00 72.19 168 VAL A N 1
ATOM 1281 C CA . VAL A 1 168 ? 20.540 -4.247 -14.097 1.00 72.19 168 VAL A CA 1
ATOM 1282 C C . VAL A 1 168 ? 19.869 -2.914 -13.754 1.00 72.19 168 VAL A C 1
ATOM 1284 O O . VAL A 1 168 ? 20.301 -1.863 -14.213 1.00 72.19 168 VAL A O 1
ATOM 1287 N N . MET A 1 169 ? 18.824 -2.932 -12.923 1.00 77.31 169 MET A N 1
ATOM 1288 C CA . MET A 1 169 ? 18.051 -1.732 -12.580 1.00 77.31 169 MET A CA 1
ATOM 1289 C C . MET A 1 169 ? 18.700 -0.840 -11.534 1.00 77.31 169 MET A C 1
ATOM 1291 O O . MET A 1 169 ? 18.229 0.275 -11.310 1.00 77.31 169 MET A O 1
ATOM 1295 N N . HIS A 1 170 ? 19.757 -1.309 -10.884 1.00 77.56 170 HIS A N 1
ATOM 1296 C CA . HIS A 1 170 ? 20.485 -0.491 -9.933 1.00 77.56 170 HIS A CA 1
ATOM 1297 C C . HIS A 1 170 ? 21.087 0.728 -10.647 1.00 77.56 170 HIS A C 1
ATOM 1299 O O . HIS A 1 170 ? 21.583 0.623 -11.770 1.00 77.56 170 HIS A O 1
ATOM 1305 N N . THR A 1 171 ? 21.075 1.895 -10.002 1.00 71.44 171 THR A N 1
ATOM 1306 C CA . THR A 1 171 ? 21.658 3.169 -10.481 1.00 71.44 171 THR A CA 1
ATOM 1307 C C . THR A 1 171 ? 21.071 3.813 -11.748 1.00 71.44 171 THR A C 1
ATOM 1309 O O . THR A 1 171 ? 21.428 4.955 -12.045 1.00 71.44 171 THR A O 1
ATOM 1312 N N . ILE A 1 172 ? 20.145 3.174 -12.473 1.00 72.69 172 ILE A N 1
ATOM 1313 C CA . ILE A 1 172 ? 19.622 3.710 -13.745 1.00 72.69 172 ILE A CA 1
ATOM 1314 C C . ILE A 1 172 ? 18.327 4.547 -13.625 1.00 72.69 172 ILE A C 1
ATOM 1316 O O . ILE A 1 172 ? 17.923 5.246 -14.550 1.00 72.69 172 ILE A O 1
ATOM 1320 N N . GLY A 1 173 ? 17.666 4.548 -12.476 1.00 76.06 173 GLY A N 1
ATOM 1321 C CA . GLY A 1 173 ? 16.366 5.185 -12.259 1.00 76.06 173 GLY A CA 1
ATOM 1322 C C . GLY A 1 173 ? 16.337 6.708 -12.421 1.00 76.06 173 GLY A C 1
ATOM 1323 O O . GLY A 1 173 ? 15.344 7.248 -12.903 1.00 76.06 173 GLY A O 1
ATOM 1324 N N . PHE A 1 174 ? 17.413 7.425 -12.079 1.00 74.38 174 PHE A N 1
ATOM 1325 C CA . PHE A 1 174 ? 17.447 8.901 -12.127 1.00 74.38 174 PHE A CA 1
ATOM 1326 C C . PHE A 1 174 ? 17.405 9.493 -13.543 1.00 74.38 174 PHE A C 1
ATOM 1328 O O . PHE A 1 174 ? 17.025 10.654 -13.733 1.00 74.38 174 PHE A O 1
ATOM 1335 N N . HIS A 1 175 ? 17.827 8.710 -14.535 1.00 67.62 175 HIS A N 1
ATOM 1336 C CA . HIS A 1 175 ? 17.947 9.140 -15.928 1.00 67.62 175 HIS A CA 1
ATOM 1337 C C . HIS A 1 175 ? 16.995 8.392 -16.864 1.00 67.62 175 HIS A C 1
ATOM 1339 O O . HIS A 1 175 ? 17.031 8.630 -18.071 1.00 67.62 175 HIS A O 1
ATOM 1345 N N . TRP A 1 176 ? 16.099 7.565 -16.312 1.00 75.75 176 TRP A N 1
ATOM 1346 C CA . TRP A 1 176 ? 15.213 6.695 -17.080 1.00 75.75 176 TRP A CA 1
ATOM 1347 C C . TRP A 1 176 ? 14.363 7.439 -18.120 1.00 75.75 176 TRP A C 1
ATOM 1349 O O . TRP A 1 176 ? 14.171 6.938 -19.218 1.00 75.75 176 TRP A O 1
ATOM 1359 N N . ASP A 1 177 ? 13.899 8.655 -17.840 1.00 66.06 177 ASP A N 1
ATOM 1360 C CA . ASP A 1 177 ? 13.101 9.417 -18.817 1.00 66.06 177 ASP A CA 1
ATOM 1361 C C . ASP A 1 177 ? 13.924 10.362 -19.700 1.00 66.06 177 ASP A C 1
ATOM 1363 O O . ASP A 1 177 ? 13.396 10.919 -20.671 1.00 66.06 177 ASP A O 1
ATOM 1367 N N . LYS A 1 178 ? 15.202 10.563 -19.349 1.00 57.75 178 LYS A N 1
ATOM 1368 C CA . LYS A 1 178 ? 16.087 11.583 -19.930 1.00 57.75 178 LYS A CA 1
ATOM 1369 C C . LYS A 1 178 ? 16.912 11.053 -21.094 1.00 57.75 178 LYS A C 1
ATOM 1371 O O . LYS A 1 178 ? 17.229 11.821 -21.995 1.00 57.75 178 LYS A O 1
ATOM 1376 N N . ALA A 1 179 ? 17.284 9.778 -21.057 1.00 52.41 179 ALA A N 1
ATOM 1377 C CA . ALA A 1 179 ? 18.168 9.179 -22.042 1.00 52.41 179 ALA A CA 1
ATOM 1378 C C . ALA A 1 179 ? 17.746 7.744 -22.368 1.00 52.41 179 ALA A C 1
ATOM 1380 O O . ALA A 1 179 ? 17.107 7.054 -21.571 1.00 52.41 179 ALA A O 1
ATOM 1381 N N . GLN A 1 180 ? 18.118 7.307 -23.567 1.00 54.75 180 GLN A N 1
ATOM 1382 C CA . GLN A 1 180 ? 17.888 5.944 -24.021 1.00 54.75 180 GLN A CA 1
ATOM 1383 C C . GLN A 1 180 ? 18.824 4.990 -23.274 1.00 54.75 180 GLN A C 1
ATOM 1385 O O . GLN A 1 180 ? 20.031 5.232 -23.192 1.00 54.75 180 GLN A O 1
ATOM 1390 N N . LEU A 1 181 ? 18.259 3.918 -22.719 1.00 59.03 181 LEU A N 1
ATOM 1391 C CA . LEU A 1 181 ? 19.032 2.877 -22.051 1.00 59.03 181 LEU A CA 1
ATOM 1392 C C . LEU A 1 181 ? 19.642 1.917 -23.084 1.00 59.03 181 LEU A C 1
ATOM 1394 O O . LEU A 1 181 ? 18.932 1.364 -23.927 1.00 59.03 181 LEU A O 1
ATOM 1398 N N . VAL A 1 182 ? 20.951 1.694 -22.985 1.00 55.41 182 VAL A N 1
ATOM 1399 C CA . VAL A 1 182 ? 21.717 0.754 -23.812 1.00 55.41 182 VAL A CA 1
ATOM 1400 C C . VAL A 1 182 ? 22.206 -0.386 -22.930 1.00 55.41 182 VAL A C 1
ATOM 1402 O O . VAL A 1 182 ? 22.678 -0.138 -21.823 1.00 55.41 182 VAL A O 1
ATOM 1405 N N . CYS A 1 183 ? 22.092 -1.624 -23.408 1.00 55.38 183 CYS A N 1
ATOM 1406 C CA . CYS A 1 183 ? 22.356 -2.829 -22.630 1.00 55.38 183 CYS A CA 1
ATOM 1407 C C . CYS A 1 183 ? 23.250 -3.815 -23.390 1.00 55.38 183 CYS A C 1
ATOM 1409 O O . CYS A 1 183 ? 23.049 -4.058 -24.579 1.00 55.38 183 CYS A O 1
ATOM 1411 N N . TYR A 1 184 ? 24.206 -4.413 -22.685 1.00 52.59 184 TYR A N 1
ATOM 1412 C CA . TYR A 1 184 ? 25.059 -5.489 -23.173 1.00 52.59 184 TYR A CA 1
ATOM 1413 C C . TYR A 1 184 ? 24.505 -6.850 -22.733 1.00 52.59 184 TYR A C 1
ATOM 1415 O O . TYR A 1 184 ? 24.153 -7.046 -21.567 1.00 52.59 184 TYR A O 1
ATOM 1423 N N . GLN A 1 185 ? 24.434 -7.791 -23.665 1.00 54.91 185 GLN A N 1
ATOM 1424 C CA . GLN A 1 185 ? 24.069 -9.190 -23.474 1.00 54.91 185 GLN A CA 1
ATOM 1425 C C . GLN A 1 185 ? 25.349 -10.030 -23.522 1.00 54.91 185 GLN A C 1
ATOM 1427 O O . GLN A 1 185 ? 26.168 -9.872 -24.419 1.00 54.91 185 GLN A O 1
ATOM 1432 N N . GLY A 1 186 ? 25.543 -10.921 -22.554 1.00 51.41 186 GLY A N 1
ATOM 1433 C CA . GLY A 1 186 ? 26.614 -11.917 -22.632 1.00 51.41 186 GLY A CA 1
ATOM 1434 C C . GLY A 1 186 ? 26.301 -13.009 -23.661 1.00 51.41 186 GLY A C 1
ATOM 1435 O O . GLY A 1 186 ? 25.167 -13.126 -24.129 1.00 51.41 186 GLY A O 1
ATOM 1436 N N . GLU A 1 187 ? 27.286 -13.858 -23.957 1.00 50.06 187 GLU A N 1
ATOM 1437 C CA . GLU A 1 187 ? 27.142 -15.013 -24.864 1.00 50.06 187 GLU A CA 1
ATOM 1438 C C . GLU A 1 187 ? 26.012 -15.979 -24.439 1.00 50.06 187 GLU A C 1
ATOM 1440 O O . GLU A 1 187 ? 25.398 -16.624 -25.286 1.00 50.06 187 GLU A O 1
ATOM 1445 N N . ASP A 1 188 ? 25.648 -15.987 -23.151 1.00 56.44 188 ASP A N 1
ATOM 1446 C CA . ASP A 1 188 ? 24.551 -16.775 -22.564 1.00 56.44 188 ASP A CA 1
ATOM 1447 C C . ASP A 1 188 ? 23.137 -16.221 -22.850 1.00 56.44 188 ASP A C 1
ATOM 1449 O O . ASP A 1 188 ? 22.139 -16.737 -22.341 1.00 56.44 188 ASP A O 1
ATOM 1453 N N . GLY A 1 189 ? 23.020 -15.110 -23.581 1.00 53.56 189 GLY A N 1
ATOM 1454 C CA . GLY A 1 189 ? 21.737 -14.464 -23.866 1.00 53.56 189 GLY A CA 1
ATOM 1455 C C . GLY A 1 189 ? 21.162 -13.631 -22.707 1.00 53.56 189 GLY A C 1
ATOM 1456 O O . GLY A 1 189 ? 20.047 -13.114 -22.811 1.00 53.56 189 GLY A O 1
ATOM 1457 N N . ARG A 1 190 ? 21.904 -13.450 -21.607 1.00 56.59 190 ARG A N 1
ATOM 1458 C CA . ARG A 1 190 ? 21.495 -12.636 -20.446 1.00 56.59 190 ARG A CA 1
ATOM 1459 C C . ARG A 1 190 ? 22.081 -11.229 -20.502 1.00 56.59 190 ARG A C 1
ATOM 1461 O O . ARG A 1 190 ? 23.254 -11.060 -20.822 1.00 56.59 190 ARG A O 1
ATOM 1468 N N . VAL A 1 191 ? 21.281 -10.230 -20.131 1.00 58.34 191 VAL A N 1
ATOM 1469 C CA . VAL A 1 191 ? 21.733 -8.836 -20.002 1.00 58.34 191 VAL A CA 1
ATOM 1470 C C . VAL A 1 191 ? 22.644 -8.706 -18.782 1.00 58.34 191 VAL A C 1
ATOM 1472 O O . VAL A 1 191 ? 22.240 -9.088 -17.685 1.00 58.34 191 VAL A O 1
ATOM 1475 N N . SER A 1 192 ? 23.857 -8.181 -18.947 1.00 56.28 192 SER A N 1
ATOM 1476 C CA . SER A 1 192 ? 24.836 -8.073 -17.856 1.00 56.28 192 SER A CA 1
ATOM 1477 C C . SER A 1 192 ? 25.094 -6.635 -17.408 1.00 56.28 192 SER A C 1
ATOM 1479 O O . SER A 1 192 ? 25.266 -6.406 -16.213 1.00 56.28 192 SER A O 1
ATOM 1481 N N . GLN A 1 193 ? 25.096 -5.663 -18.327 1.00 58.12 193 GLN A N 1
ATOM 1482 C CA . GLN A 1 193 ? 25.383 -4.257 -18.020 1.00 58.12 193 GLN A CA 1
ATOM 1483 C C . GLN A 1 193 ? 24.513 -3.332 -18.872 1.00 58.12 193 GLN A C 1
ATOM 1485 O O . GLN A 1 193 ? 24.494 -3.477 -20.090 1.00 58.12 193 GLN A O 1
ATOM 1490 N N . CYS A 1 194 ? 23.822 -2.371 -18.253 1.00 57.06 194 CYS A N 1
ATOM 1491 C CA . CYS A 1 194 ? 23.144 -1.292 -18.973 1.00 57.06 194 CYS A CA 1
ATOM 1492 C C . CYS A 1 194 ? 23.610 0.079 -18.483 1.00 57.06 194 CYS A C 1
ATOM 1494 O O . CYS A 1 194 ? 23.978 0.245 -17.322 1.00 57.06 194 CYS A O 1
ATOM 1496 N N . GLY A 1 195 ? 23.539 1.073 -19.361 1.00 53.53 195 GLY A N 1
ATOM 1497 C CA . GLY A 1 195 ? 23.835 2.465 -19.054 1.00 53.53 195 GLY A CA 1
ATOM 1498 C C . GLY A 1 195 ? 23.097 3.409 -19.993 1.00 53.53 195 GLY A C 1
ATOM 1499 O O . GLY A 1 195 ? 22.566 3.003 -21.027 1.00 53.53 195 GLY A O 1
ATOM 1500 N N . PHE A 1 196 ? 23.047 4.681 -19.620 1.00 49.53 196 PHE A N 1
ATOM 1501 C CA . PHE A 1 196 ? 22.591 5.732 -20.521 1.00 49.53 196 PHE A CA 1
ATOM 1502 C C . PHE A 1 196 ? 23.773 6.183 -21.370 1.00 49.53 196 PHE A C 1
ATOM 1504 O O . PHE A 1 196 ? 24.862 6.388 -20.831 1.00 49.53 196 PHE A O 1
ATOM 1511 N N . GLY A 1 197 ? 23.553 6.343 -22.677 1.00 42.50 197 GLY A N 1
ATOM 1512 C CA . GLY A 1 197 ? 24.499 7.051 -23.545 1.00 42.50 197 GLY A CA 1
ATOM 1513 C C . GLY A 1 197 ? 24.806 8.456 -23.012 1.00 42.50 197 GLY A C 1
ATOM 1514 O O . GLY A 1 197 ? 24.155 8.918 -22.070 1.00 42.50 197 GLY A O 1
ATOM 1515 N N . CYS A 1 198 ? 25.821 9.112 -23.584 1.00 33.03 198 CYS A N 1
ATOM 1516 C CA . CYS A 1 198 ? 26.427 10.336 -23.052 1.00 33.03 198 CYS A CA 1
ATOM 1517 C C . CYS A 1 198 ? 25.441 11.297 -22.347 1.00 33.03 198 CYS A C 1
ATOM 1519 O O . CYS A 1 198 ? 24.399 11.679 -22.883 1.00 33.03 198 CYS A O 1
ATOM 1521 N N . LYS A 1 199 ? 25.826 11.698 -21.124 1.00 30.83 199 LYS A N 1
ATOM 1522 C CA . LYS A 1 199 ? 25.234 12.768 -20.299 1.00 30.83 199 LYS A CA 1
ATOM 1523 C C . LYS A 1 199 ? 24.831 13.953 -21.182 1.00 30.83 199 LYS A C 1
ATOM 1525 O O . LYS A 1 199 ? 25.565 14.250 -22.120 1.00 30.83 199 LYS A O 1
ATOM 1530 N N . SER A 1 200 ? 23.722 14.633 -20.850 1.00 34.16 200 SER A N 1
ATOM 1531 C CA . SER A 1 200 ? 23.263 15.861 -21.529 1.00 34.16 200 SER A CA 1
ATOM 1532 C C . SER A 1 200 ? 24.475 16.673 -21.994 1.00 34.16 200 SER A C 1
ATOM 1534 O O . SER A 1 200 ? 25.256 17.071 -21.118 1.00 34.16 200 SER A O 1
ATOM 1536 N N . PRO A 1 201 ? 24.694 16.822 -23.314 1.00 38.88 201 PRO A N 1
ATOM 1537 C CA . PRO A 1 201 ? 25.917 17.415 -23.824 1.00 38.88 201 PRO A CA 1
ATOM 1538 C C . PRO A 1 201 ? 26.094 18.768 -23.147 1.00 38.88 201 PRO A C 1
ATOM 1540 O O . PRO A 1 201 ? 25.144 19.552 -23.083 1.00 38.88 201 PRO A O 1
ATOM 1543 N N . ASP A 1 202 ? 27.280 19.021 -22.588 1.00 40.94 202 ASP A N 1
ATOM 1544 C CA . ASP A 1 202 ? 27.651 20.359 -22.139 1.00 40.94 202 ASP A CA 1
ATOM 1545 C C . ASP A 1 202 ? 27.759 21.222 -23.394 1.00 40.94 202 ASP A C 1
ATOM 1547 O O . ASP A 1 202 ? 28.822 21.391 -23.993 1.00 40.94 202 ASP A O 1
ATOM 1551 N N . SER A 1 203 ? 26.598 21.679 -23.861 1.00 43.22 203 SER A N 1
ATOM 1552 C CA . SER A 1 203 ? 26.446 22.333 -25.148 1.00 43.22 203 SER A CA 1
ATOM 1553 C C . SER A 1 203 ? 27.308 23.583 -25.203 1.00 43.22 203 SER A C 1
ATOM 1555 O O . SER A 1 203 ? 27.785 23.938 -26.268 1.00 43.22 203 SER A O 1
ATOM 1557 N N . ALA A 1 204 ? 27.560 24.229 -24.061 1.00 44.53 204 ALA A N 1
ATOM 1558 C CA . ALA A 1 204 ? 28.442 25.382 -23.987 1.00 44.53 204 ALA A CA 1
ATOM 1559 C C . ALA A 1 204 ? 29.912 24.983 -24.191 1.00 44.53 204 ALA A C 1
ATOM 1561 O O . ALA A 1 204 ? 30.600 25.610 -24.995 1.00 44.53 204 ALA A O 1
ATOM 1562 N N . ALA A 1 205 ? 30.388 23.926 -23.526 1.00 46.84 205 ALA A N 1
ATOM 1563 C CA . ALA A 1 205 ? 31.758 23.445 -23.699 1.00 46.84 205 ALA A CA 1
ATOM 1564 C C . ALA A 1 205 ? 32.018 22.885 -25.106 1.00 46.84 205 ALA A C 1
ATOM 1566 O O . ALA A 1 205 ? 33.067 23.163 -25.682 1.00 46.84 205 ALA A O 1
ATOM 1567 N N . ILE A 1 206 ? 31.057 22.155 -25.681 1.00 43.62 206 ILE A N 1
ATOM 1568 C CA . ILE A 1 206 ? 31.150 21.594 -27.039 1.00 43.62 206 ILE A CA 1
ATOM 1569 C C . ILE A 1 206 ? 31.137 22.710 -28.088 1.00 43.62 206 ILE A C 1
ATOM 1571 O O . ILE A 1 206 ? 31.955 22.717 -29.001 1.00 43.62 206 ILE A O 1
ATOM 1575 N N . VAL A 1 207 ? 30.258 23.701 -27.939 1.00 49.34 207 VAL A N 1
ATOM 1576 C CA . VAL A 1 207 ? 30.223 24.868 -28.830 1.00 49.34 207 VAL A CA 1
ATOM 1577 C C . VAL A 1 207 ? 31.541 25.644 -28.780 1.00 49.34 207 VAL A C 1
ATOM 1579 O O . VAL A 1 207 ? 32.076 26.020 -29.821 1.00 49.34 207 VAL A O 1
ATOM 1582 N N . ASN A 1 208 ? 32.083 25.862 -27.580 1.00 50.50 208 ASN A N 1
ATOM 1583 C CA . ASN A 1 208 ? 33.335 26.593 -27.400 1.00 50.50 208 ASN A CA 1
ATOM 1584 C C . ASN A 1 208 ? 34.549 25.807 -27.920 1.00 50.50 208 ASN A C 1
ATOM 1586 O O . ASN A 1 208 ? 35.457 26.412 -28.483 1.00 50.50 208 ASN A O 1
ATOM 1590 N N . SER A 1 209 ? 34.576 24.479 -27.771 1.00 45.94 209 SER A N 1
ATOM 1591 C CA . SER A 1 209 ? 35.677 23.648 -28.270 1.00 45.94 209 SER A CA 1
ATOM 1592 C C . SER A 1 209 ? 35.666 23.522 -29.794 1.00 45.94 209 SER A C 1
ATOM 1594 O O . SER A 1 209 ? 36.729 23.580 -30.405 1.00 45.94 209 SER A O 1
ATOM 1596 N N . VAL A 1 210 ? 34.485 23.433 -30.418 1.00 45.78 210 VAL A N 1
ATOM 1597 C CA . VAL A 1 210 ? 34.334 23.434 -31.882 1.00 45.78 210 VAL A CA 1
ATOM 1598 C C . VAL A 1 210 ? 34.739 24.786 -32.470 1.00 45.78 210 VAL A C 1
ATOM 1600 O O . VAL A 1 210 ? 35.517 24.825 -33.419 1.00 45.78 210 VAL A O 1
ATOM 1603 N N . ALA A 1 211 ? 34.286 25.896 -31.876 1.00 49.84 211 ALA A N 1
ATOM 1604 C CA . ALA A 1 211 ? 34.672 27.239 -32.311 1.00 49.84 211 ALA A CA 1
ATOM 1605 C C . ALA A 1 211 ? 36.185 27.486 -32.173 1.00 49.84 211 ALA A C 1
ATOM 1607 O O . ALA A 1 211 ? 36.810 28.020 -33.091 1.00 49.84 211 ALA A O 1
ATOM 1608 N N . ALA A 1 212 ? 36.784 27.044 -31.061 1.00 48.09 212 ALA A N 1
ATOM 1609 C CA . ALA A 1 212 ? 38.219 27.163 -30.816 1.00 48.09 212 ALA A CA 1
ATOM 1610 C C . ALA A 1 212 ? 39.053 26.282 -31.762 1.00 48.09 212 ALA A C 1
ATOM 1612 O O . ALA A 1 212 ? 40.064 26.741 -32.285 1.00 48.09 212 ALA A O 1
ATOM 1613 N N . ALA A 1 213 ? 38.623 25.043 -32.025 1.00 42.53 213 ALA A N 1
ATOM 1614 C CA . ALA A 1 213 ? 39.296 24.144 -32.963 1.00 42.53 213 ALA A CA 1
ATOM 1615 C C . ALA A 1 213 ? 39.196 24.628 -34.421 1.00 42.53 213 ALA A C 1
ATOM 1617 O O . ALA A 1 213 ? 40.113 24.398 -35.206 1.00 42.53 213 ALA A O 1
ATOM 1618 N N . ALA A 1 214 ? 38.107 25.316 -34.775 1.00 44.09 214 ALA A N 1
ATOM 1619 C CA . ALA A 1 214 ? 37.906 25.911 -36.094 1.00 44.09 214 ALA A CA 1
ATOM 1620 C C . ALA A 1 214 ? 38.567 27.296 -36.259 1.00 44.09 214 ALA A C 1
ATOM 1622 O O . ALA A 1 214 ? 38.580 27.827 -37.367 1.00 44.09 214 ALA A O 1
ATOM 1623 N N . GLY A 1 215 ? 39.112 27.885 -35.185 1.00 44.97 215 GLY A N 1
ATOM 1624 C CA . GLY A 1 215 ? 39.813 29.174 -35.224 1.00 44.97 215 GLY A CA 1
ATOM 1625 C C . GLY A 1 215 ? 38.931 30.368 -35.613 1.00 44.97 215 GLY A C 1
ATOM 1626 O O . GLY A 1 215 ? 39.426 31.324 -36.205 1.00 44.97 215 GLY A O 1
ATOM 1627 N N . LEU A 1 216 ? 37.627 30.311 -35.329 1.00 49.12 216 LEU A N 1
ATOM 1628 C CA . LEU A 1 216 ? 36.657 31.309 -35.790 1.00 49.12 216 LEU A CA 1
ATOM 1629 C C . LEU A 1 216 ? 36.566 32.503 -34.831 1.00 49.12 216 LEU A C 1
ATOM 1631 O O . LEU A 1 216 ? 36.510 32.325 -33.618 1.00 49.12 216 LEU A O 1
ATOM 1635 N N . ALA A 1 217 ? 36.466 33.713 -35.386 1.00 45.97 217 ALA A N 1
ATOM 1636 C CA . ALA A 1 217 ? 36.118 34.926 -34.650 1.00 45.97 217 ALA A CA 1
ATOM 1637 C C . ALA A 1 217 ? 35.049 35.719 -35.423 1.00 45.97 217 ALA A C 1
ATOM 1639 O O . ALA A 1 217 ? 35.247 36.047 -36.594 1.00 45.97 217 ALA A O 1
ATOM 1640 N N . GLY A 1 218 ? 33.921 36.041 -34.777 1.00 50.66 218 GLY A N 1
ATOM 1641 C CA . GLY A 1 218 ? 32.870 36.904 -35.340 1.00 50.66 218 GLY A CA 1
ATOM 1642 C C . GLY A 1 218 ? 31.537 36.196 -35.651 1.00 50.66 218 GLY A C 1
ATOM 1643 O O . GLY A 1 218 ? 31.255 35.143 -35.088 1.00 50.66 218 GLY A O 1
ATOM 1644 N N . PRO A 1 219 ? 30.664 36.759 -36.511 1.00 38.25 219 PRO A N 1
ATOM 1645 C CA . PRO A 1 219 ? 29.278 36.292 -36.703 1.00 38.25 219 PRO A CA 1
ATOM 1646 C C . PRO A 1 219 ? 29.145 34.831 -37.184 1.00 38.25 219 PRO A C 1
ATOM 1648 O O . PRO A 1 219 ? 28.114 34.202 -36.942 1.00 38.25 219 PRO A O 1
ATOM 1651 N N . SER A 1 220 ? 30.193 34.260 -37.788 1.00 46.31 220 SER A N 1
ATOM 1652 C CA . SER A 1 220 ? 30.288 32.832 -38.133 1.00 46.31 220 SER A CA 1
ATOM 1653 C C . SER A 1 220 ? 30.340 31.921 -36.902 1.00 46.31 220 SER A C 1
ATOM 1655 O O . SER A 1 220 ? 29.781 30.824 -36.917 1.00 46.31 220 SER A O 1
ATOM 1657 N N . GLU A 1 221 ? 30.941 32.395 -35.811 1.00 48.16 221 GLU A N 1
ATOM 1658 C CA . GLU A 1 221 ? 30.944 31.712 -34.526 1.00 48.16 221 GLU A CA 1
ATOM 1659 C C . GLU A 1 221 ? 29.507 31.577 -34.022 1.00 48.16 221 GLU A C 1
ATOM 1661 O O . GLU A 1 221 ? 29.067 30.469 -33.739 1.00 48.16 221 GLU A O 1
ATOM 1666 N N . ALA A 1 222 ? 28.736 32.670 -34.000 1.00 49.25 222 ALA A N 1
ATOM 1667 C CA . ALA A 1 222 ? 27.348 32.683 -33.533 1.00 49.25 222 ALA A CA 1
ATOM 1668 C C . ALA A 1 222 ? 26.429 31.742 -34.338 1.00 49.25 222 ALA A C 1
ATOM 1670 O O . ALA A 1 222 ? 25.575 31.068 -33.752 1.00 49.25 222 ALA A O 1
ATOM 1671 N N . ALA A 1 223 ? 26.644 31.636 -35.654 1.00 50.31 223 ALA A N 1
ATOM 1672 C CA . ALA A 1 223 ? 25.937 30.687 -36.511 1.00 50.31 223 ALA A CA 1
ATOM 1673 C C . ALA A 1 223 ? 26.290 29.230 -36.158 1.00 50.31 223 ALA A C 1
ATOM 1675 O O . ALA A 1 223 ? 25.387 28.420 -35.943 1.00 50.31 223 ALA A O 1
ATOM 1676 N N . MET A 1 224 ? 27.580 28.909 -35.983 1.00 46.81 224 MET A N 1
ATOM 1677 C CA . MET A 1 224 ? 28.006 27.580 -35.520 1.00 46.81 224 MET A CA 1
ATOM 1678 C C . MET A 1 224 ? 27.509 27.262 -34.105 1.00 46.81 224 MET A C 1
ATOM 1680 O O . MET A 1 224 ? 27.080 26.138 -33.846 1.00 46.81 224 MET A O 1
ATOM 1684 N N . ARG A 1 225 ? 27.495 28.247 -33.195 1.00 47.81 225 ARG A N 1
ATOM 1685 C CA . ARG A 1 225 ? 26.953 28.093 -31.835 1.00 47.81 225 ARG A CA 1
ATOM 1686 C C . ARG A 1 225 ? 25.471 27.722 -31.862 1.00 47.81 225 ARG A C 1
ATOM 1688 O O . ARG A 1 225 ? 25.028 26.938 -31.027 1.00 47.81 225 ARG A O 1
ATOM 1695 N N . THR A 1 226 ? 24.714 28.297 -32.794 1.00 47.50 226 THR A N 1
ATOM 1696 C CA . THR A 1 226 ? 23.276 28.039 -32.954 1.00 47.50 226 THR A CA 1
ATOM 1697 C C . THR A 1 226 ? 23.036 26.658 -33.561 1.00 47.50 226 THR A C 1
ATOM 1699 O O . THR A 1 226 ? 22.312 25.862 -32.973 1.00 47.50 226 THR A O 1
ATOM 1702 N N . ALA A 1 227 ? 23.750 26.312 -34.635 1.00 44.75 227 ALA A N 1
ATOM 1703 C CA . ALA A 1 227 ? 23.646 24.999 -35.273 1.00 44.75 227 ALA A CA 1
ATOM 1704 C C . ALA A 1 227 ? 24.036 23.838 -34.332 1.00 44.75 227 ALA A C 1
ATOM 1706 O O . ALA A 1 227 ? 23.345 22.824 -34.266 1.00 44.75 227 ALA A O 1
ATOM 1707 N N . ALA A 1 228 ? 25.105 23.997 -33.545 1.00 42.12 228 ALA A N 1
ATOM 1708 C CA . ALA A 1 228 ? 25.525 22.997 -32.562 1.00 42.12 228 ALA A CA 1
ATOM 1709 C C . ALA A 1 228 ? 24.558 22.888 -31.366 1.00 42.12 228 ALA A C 1
ATOM 1711 O O . ALA A 1 228 ? 24.396 21.808 -30.792 1.00 42.12 228 ALA A O 1
ATOM 1712 N N . ARG A 1 229 ? 23.885 23.986 -30.995 1.00 39.62 229 ARG A N 1
ATOM 1713 C CA . ARG A 1 229 ? 22.837 23.983 -29.966 1.00 39.62 229 ARG A CA 1
ATOM 1714 C C . ARG A 1 229 ? 21.602 23.213 -30.429 1.00 39.62 229 ARG A C 1
ATOM 1716 O O . ARG A 1 229 ? 21.087 22.423 -29.645 1.00 39.62 229 ARG A O 1
ATOM 1723 N N . ASP A 1 230 ? 21.167 23.406 -31.672 1.00 39.75 230 ASP A N 1
ATOM 1724 C CA . ASP A 1 230 ? 20.016 22.692 -32.238 1.00 39.75 230 ASP A CA 1
ATOM 1725 C C . ASP A 1 230 ? 20.317 21.192 -32.407 1.00 39.75 230 ASP A C 1
ATOM 1727 O O . ASP A 1 230 ? 19.520 20.358 -31.978 1.00 39.75 230 ASP A O 1
ATOM 1731 N N . PHE A 1 231 ? 21.531 20.840 -32.850 1.00 40.22 231 PHE A N 1
ATOM 1732 C CA . PHE A 1 231 ? 22.033 19.458 -32.884 1.00 40.22 231 PHE A CA 1
ATOM 1733 C C . PHE A 1 231 ? 21.967 18.756 -31.512 1.00 40.22 231 PHE A C 1
ATOM 1735 O O . PHE A 1 231 ? 21.528 17.613 -31.399 1.00 40.22 231 PHE A O 1
ATOM 1742 N N . CYS A 1 232 ? 22.349 19.454 -30.436 1.00 36.16 232 CYS A N 1
ATOM 1743 C CA . CYS A 1 232 ? 22.293 18.917 -29.071 1.00 36.16 232 CYS A CA 1
ATOM 1744 C C . CYS A 1 232 ? 20.867 18.844 -28.495 1.00 36.16 232 CYS A C 1
ATOM 1746 O O . CYS A 1 232 ? 20.633 18.102 -27.540 1.00 36.16 232 CYS A O 1
ATOM 1748 N N . ARG A 1 233 ? 19.930 19.641 -29.026 1.00 34.41 233 ARG A N 1
ATOM 1749 C CA . ARG A 1 233 ? 18.555 19.764 -28.521 1.00 34.41 233 ARG A CA 1
ATOM 1750 C C . ARG A 1 233 ? 17.608 18.743 -29.145 1.00 34.41 233 ARG A C 1
ATOM 1752 O O . ARG A 1 233 ? 16.670 18.318 -28.476 1.00 34.41 233 ARG A O 1
ATOM 1759 N N . GLU A 1 234 ? 17.862 18.343 -30.388 1.00 33.38 234 GLU A N 1
ATOM 1760 C CA . GLU A 1 234 ? 17.083 17.309 -31.077 1.00 33.38 234 GLU A CA 1
ATOM 1761 C C . GLU A 1 234 ? 17.541 15.891 -30.704 1.00 33.38 234 GLU A C 1
ATOM 1763 O O . GLU A 1 234 ? 16.746 14.960 -30.746 1.00 33.38 234 GLU A O 1
ATOM 1768 N N . GLY A 1 235 ? 18.767 15.725 -30.203 1.00 32.12 235 GLY A N 1
ATOM 1769 C CA . GLY A 1 235 ? 19.341 14.416 -29.898 1.00 32.12 235 GLY A CA 1
ATOM 1770 C C . GLY A 1 235 ? 19.931 13.760 -31.147 1.00 32.12 235 GLY A C 1
ATOM 1771 O O . GLY A 1 235 ? 19.524 14.035 -32.273 1.00 32.12 235 GLY A O 1
ATOM 1772 N N . CYS A 1 236 ? 20.925 12.888 -30.958 1.00 33.44 236 CYS A N 1
ATOM 1773 C CA . CYS A 1 236 ? 21.505 12.119 -32.056 1.00 33.44 236 CYS A CA 1
ATOM 1774 C C . CYS A 1 236 ? 20.452 11.165 -32.629 1.00 33.44 236 CYS A C 1
ATOM 1776 O O . CYS A 1 236 ? 20.248 10.064 -32.117 1.00 33.44 236 CYS A O 1
ATOM 1778 N N . PHE A 1 237 ? 19.783 11.568 -33.704 1.00 31.36 237 PHE A N 1
ATOM 1779 C CA . PHE A 1 237 ? 18.966 10.656 -34.487 1.00 31.36 237 PHE A CA 1
ATOM 1780 C C . PHE A 1 237 ? 19.832 9.986 -35.549 1.00 31.36 237 PHE A C 1
ATOM 1782 O O . PHE A 1 237 ? 20.270 10.618 -36.512 1.00 31.36 237 PHE A O 1
ATOM 1789 N N . ALA A 1 238 ? 20.029 8.676 -35.395 1.00 31.03 238 ALA A N 1
ATOM 1790 C CA . ALA A 1 238 ? 20.449 7.813 -36.488 1.00 31.03 238 ALA A CA 1
ATOM 1791 C C . ALA A 1 238 ? 19.367 7.866 -37.572 1.00 31.03 238 ALA A C 1
ATOM 1793 O O . ALA A 1 238 ? 18.321 7.220 -37.489 1.00 31.03 238 ALA A O 1
ATOM 1794 N N . THR A 1 239 ? 19.592 8.695 -38.582 1.00 29.70 239 THR A N 1
ATOM 1795 C CA . THR A 1 239 ? 18.763 8.693 -39.777 1.00 29.70 239 THR A CA 1
ATOM 1796 C C . THR A 1 239 ? 19.391 7.700 -40.736 1.00 29.70 239 THR A C 1
ATOM 1798 O O . THR A 1 239 ? 20.315 8.019 -41.478 1.00 29.70 239 THR A O 1
ATOM 1801 N N . ASN A 1 240 ? 18.855 6.479 -40.671 1.00 30.94 240 ASN A N 1
ATOM 1802 C CA . ASN A 1 240 ? 19.161 5.288 -41.468 1.00 30.94 240 ASN A CA 1
ATOM 1803 C C . ASN A 1 240 ? 20.058 4.261 -40.745 1.00 30.94 240 ASN A C 1
ATOM 1805 O O . ASN A 1 240 ? 20.998 4.602 -40.038 1.00 30.94 240 ASN A O 1
ATOM 1809 N N . ASN A 1 241 ? 19.733 2.980 -40.964 1.00 36.75 241 ASN A N 1
ATOM 1810 C CA . ASN A 1 241 ? 20.265 1.743 -40.357 1.00 36.75 241 ASN A CA 1
ATOM 1811 C C . ASN A 1 241 ? 21.777 1.460 -40.575 1.00 36.75 241 ASN A C 1
ATOM 1813 O O . ASN A 1 241 ? 22.176 0.301 -40.642 1.00 36.75 241 ASN A O 1
ATOM 1817 N N . ALA A 1 242 ? 22.631 2.472 -40.711 1.00 32.75 242 ALA A N 1
ATOM 1818 C CA . ALA A 1 242 ? 24.052 2.283 -41.022 1.00 32.75 242 ALA A CA 1
ATOM 1819 C C . ALA A 1 242 ? 25.004 3.158 -40.191 1.00 32.75 242 ALA A C 1
ATOM 1821 O O . ALA A 1 242 ? 26.164 3.320 -40.557 1.00 32.75 242 ALA A O 1
ATOM 1822 N N . THR A 1 243 ? 24.542 3.725 -39.077 1.00 32.19 243 THR A N 1
ATOM 1823 C CA . THR A 1 243 ? 25.407 4.468 -38.152 1.00 32.19 243 THR A CA 1
ATOM 1824 C C . THR A 1 243 ? 25.549 3.675 -36.866 1.00 32.19 243 THR A C 1
ATOM 1826 O O . THR A 1 243 ? 24.581 3.487 -36.130 1.00 32.19 243 THR A O 1
ATOM 1829 N N . ASP A 1 244 ? 26.757 3.153 -36.678 1.00 32.78 244 ASP A N 1
ATOM 1830 C CA . ASP A 1 244 ? 27.142 2.215 -35.635 1.00 32.78 244 ASP A CA 1
ATOM 1831 C C . ASP A 1 244 ? 27.101 2.872 -34.236 1.00 32.78 244 ASP A C 1
ATOM 1833 O O . ASP A 1 244 ? 27.867 3.806 -33.987 1.00 32.78 244 ASP A O 1
ATOM 1837 N N . PRO A 1 245 ? 26.257 2.395 -33.299 1.00 33.88 245 PRO A N 1
ATOM 1838 C CA . PRO A 1 245 ? 26.257 2.858 -31.911 1.00 33.88 245 PRO A CA 1
ATOM 1839 C C . PRO A 1 245 ? 27.556 2.526 -31.146 1.00 33.88 245 PRO A C 1
ATOM 1841 O O . PRO A 1 245 ? 27.739 3.005 -30.027 1.00 33.88 245 PRO A O 1
ATOM 1844 N N . PHE A 1 246 ? 28.455 1.698 -31.699 1.00 32.44 246 PHE A N 1
ATOM 1845 C CA . PHE A 1 246 ? 29.678 1.230 -31.034 1.00 32.44 246 PHE A CA 1
ATOM 1846 C C . PHE A 1 246 ? 30.885 2.167 -31.135 1.00 32.44 246 PHE A C 1
ATOM 1848 O O . PHE A 1 246 ? 31.913 1.876 -30.519 1.00 32.44 246 PHE A O 1
ATOM 1855 N N . SER A 1 247 ? 30.793 3.318 -31.812 1.00 37.03 247 SER A N 1
ATOM 1856 C CA . SER A 1 247 ? 31.907 4.283 -31.866 1.00 37.03 247 SER A CA 1
ATOM 1857 C C . SER A 1 247 ? 32.271 4.904 -30.503 1.00 37.03 247 SER A C 1
ATOM 1859 O O . SER A 1 247 ? 33.286 5.590 -30.388 1.00 37.03 247 SER A O 1
ATOM 1861 N N . GLU A 1 248 ? 31.474 4.654 -29.459 1.00 33.94 248 GLU A N 1
ATOM 1862 C CA . GLU A 1 248 ? 31.682 5.161 -28.096 1.00 33.94 248 GLU A CA 1
ATOM 1863 C C . GLU A 1 248 ? 32.459 4.198 -27.169 1.00 33.94 248 GLU A C 1
ATOM 1865 O O . GLU A 1 248 ? 32.778 4.566 -26.036 1.00 33.94 248 GLU A O 1
ATOM 1870 N N . PHE A 1 249 ? 32.825 2.989 -27.615 1.00 34.88 249 PHE A N 1
ATOM 1871 C CA . PHE A 1 249 ? 33.563 2.025 -26.784 1.00 34.88 249 PHE A CA 1
ATOM 1872 C C . PHE A 1 249 ? 35.055 1.962 -27.134 1.00 34.88 249 PHE A C 1
ATOM 1874 O O . PHE A 1 249 ? 35.454 1.953 -28.298 1.00 34.88 249 PHE A O 1
ATOM 1881 N N . ALA A 1 250 ? 35.914 1.910 -26.110 1.00 33.06 250 ALA A N 1
ATOM 1882 C CA . ALA A 1 250 ? 37.348 1.723 -26.313 1.00 33.06 250 ALA A CA 1
ATOM 1883 C C . ALA A 1 250 ? 37.667 0.278 -26.765 1.00 33.06 250 ALA A C 1
ATOM 1885 O O . ALA A 1 250 ? 37.014 -0.666 -26.304 1.00 33.06 250 ALA A O 1
ATOM 1886 N N . PRO A 1 251 ? 38.700 0.064 -27.605 1.00 32.94 251 PRO A N 1
ATOM 1887 C CA . PRO A 1 251 ? 39.138 -1.283 -27.963 1.00 32.94 251 PRO A CA 1
ATOM 1888 C C . PRO A 1 251 ? 39.536 -2.058 -26.697 1.00 32.94 251 PRO A C 1
ATOM 1890 O O . PRO A 1 251 ? 40.346 -1.572 -25.909 1.00 32.94 251 PRO A O 1
ATOM 1893 N N . GLY A 1 252 ? 38.970 -3.252 -26.494 1.00 36.47 252 GLY A N 1
ATOM 1894 C CA . GLY A 1 252 ? 39.288 -4.117 -25.345 1.00 36.47 252 GLY A CA 1
ATOM 1895 C C . GLY A 1 252 ? 38.290 -4.100 -24.177 1.00 36.47 252 GLY A C 1
ATOM 1896 O O . GLY A 1 252 ? 38.591 -4.659 -23.124 1.00 36.47 252 GLY A O 1
ATOM 1897 N N . GLY A 1 253 ? 37.102 -3.504 -24.335 1.00 33.19 253 GLY A N 1
ATOM 1898 C CA . GLY A 1 253 ? 35.957 -3.769 -23.447 1.00 33.19 253 GLY A CA 1
ATOM 1899 C C . GLY A 1 253 ? 36.031 -3.160 -22.041 1.00 33.19 253 GLY A C 1
ATOM 1900 O O . GLY A 1 253 ? 35.322 -3.609 -21.144 1.00 33.19 253 GLY A O 1
ATOM 1901 N N . ARG A 1 254 ? 36.866 -2.138 -21.816 1.00 28.16 254 ARG A N 1
ATOM 1902 C CA . ARG A 1 254 ? 36.907 -1.402 -20.541 1.00 28.16 254 ARG A CA 1
ATOM 1903 C C . ARG A 1 254 ? 36.667 0.091 -20.770 1.00 28.16 254 ARG A C 1
ATOM 1905 O O . ARG A 1 254 ? 37.580 0.812 -21.155 1.00 28.16 254 ARG A O 1
ATOM 1912 N N . GLY A 1 255 ? 35.448 0.542 -20.472 1.00 32.94 255 GLY A N 1
ATOM 1913 C CA . GLY A 1 255 ? 35.100 1.960 -20.327 1.00 32.94 255 GLY A CA 1
ATOM 1914 C C . GLY A 1 255 ? 34.493 2.654 -21.556 1.00 32.94 255 GLY A C 1
ATOM 1915 O O . GLY A 1 255 ? 34.699 2.253 -22.701 1.00 32.94 255 GLY A O 1
ATOM 1916 N N . PHE A 1 256 ? 33.737 3.718 -21.262 1.00 35.34 256 PHE A N 1
ATOM 1917 C CA . PHE A 1 256 ? 33.123 4.657 -22.208 1.00 35.34 256 PHE A CA 1
ATOM 1918 C C . PHE A 1 256 ? 34.183 5.646 -22.725 1.00 35.34 256 PHE A C 1
ATOM 1920 O O . PHE A 1 256 ? 34.908 6.237 -21.917 1.00 35.34 256 PHE A O 1
ATOM 1927 N N . ARG A 1 257 ? 34.270 5.882 -24.040 1.00 35.38 257 ARG A N 1
ATOM 1928 C CA . ARG A 1 257 ? 35.030 7.017 -24.581 1.00 35.38 257 ARG A CA 1
ATOM 1929 C C . ARG A 1 257 ? 34.207 8.287 -24.370 1.00 35.38 257 ARG A C 1
ATOM 1931 O O . ARG A 1 257 ? 33.337 8.619 -25.163 1.00 35.38 257 ARG A O 1
ATOM 1938 N N . GLY A 1 258 ? 34.504 9.026 -23.302 1.00 31.84 258 GLY A N 1
ATOM 1939 C CA . GLY A 1 258 ? 34.258 10.470 -23.320 1.00 31.84 258 GLY A CA 1
ATOM 1940 C C . GLY A 1 258 ? 35.044 11.118 -24.470 1.00 31.84 258 GLY A C 1
ATOM 1941 O O . GLY A 1 258 ? 35.969 10.496 -24.990 1.00 31.84 258 GLY A O 1
ATOM 1942 N N . PHE A 1 259 ? 34.679 12.347 -24.854 1.00 30.53 259 PHE A N 1
ATOM 1943 C CA . PHE A 1 259 ? 35.280 13.174 -25.920 1.00 30.53 259 PHE A CA 1
ATOM 1944 C C . PHE A 1 259 ? 36.803 13.402 -25.753 1.00 30.53 259 PHE A C 1
ATOM 1946 O O . PHE A 1 259 ? 37.283 14.497 -25.478 1.00 30.53 259 PHE A O 1
ATOM 1953 N N . ALA A 1 260 ? 37.591 12.349 -25.913 1.00 29.05 260 ALA A N 1
ATOM 1954 C CA . ALA A 1 260 ? 39.037 12.359 -25.866 1.00 29.05 260 ALA A CA 1
ATOM 1955 C C . ALA A 1 260 ? 39.537 11.241 -26.783 1.00 29.05 260 ALA A C 1
ATOM 1957 O O . ALA A 1 260 ? 39.645 10.081 -26.390 1.00 29.05 260 ALA A O 1
ATOM 1958 N N . GLY A 1 261 ? 39.821 11.612 -28.032 1.00 25.48 261 GLY A N 1
ATOM 1959 C CA . GLY A 1 261 ? 40.571 10.765 -28.955 1.00 25.48 261 GLY A CA 1
ATOM 1960 C C . GLY A 1 261 ? 40.022 10.723 -30.373 1.00 25.48 261 GLY A C 1
ATOM 1961 O O . GLY A 1 261 ? 39.489 9.701 -30.780 1.00 25.48 261 GLY A O 1
ATOM 1962 N N . GLY A 1 262 ? 40.233 11.813 -31.116 1.00 28.16 262 GLY A N 1
ATOM 1963 C CA . GLY A 1 262 ? 40.612 11.750 -32.532 1.00 28.16 262 GLY A CA 1
ATOM 1964 C C . GLY A 1 262 ? 39.582 11.225 -33.534 1.00 28.16 262 GLY A C 1
ATOM 1965 O O . GLY A 1 262 ? 39.473 10.029 -33.763 1.00 28.16 262 GLY A O 1
ATOM 1966 N N . THR A 1 263 ? 38.945 12.194 -34.199 1.00 31.48 263 THR A N 1
ATOM 1967 C CA . THR A 1 263 ? 38.523 12.214 -35.614 1.00 31.48 263 THR A CA 1
ATOM 1968 C C . THR A 1 263 ? 37.708 11.039 -36.154 1.00 31.48 263 THR A C 1
ATOM 1970 O O . THR A 1 263 ? 38.255 10.106 -36.731 1.00 31.48 263 THR A O 1
ATOM 1973 N N . GLN A 1 264 ? 36.387 11.246 -36.083 1.00 34.47 264 GLN A N 1
ATOM 1974 C CA . GLN A 1 264 ? 35.326 10.981 -37.074 1.00 34.47 264 GLN A CA 1
ATOM 1975 C C . GLN A 1 264 ? 34.124 10.305 -36.398 1.00 34.47 264 GLN A C 1
ATOM 1977 O O . GLN A 1 264 ? 33.918 9.108 -36.533 1.00 34.47 264 GLN A O 1
ATOM 1982 N N . ALA A 1 265 ? 33.328 11.094 -35.667 1.00 29.89 265 ALA A N 1
ATOM 1983 C CA . ALA A 1 265 ? 31.927 10.778 -35.372 1.00 29.89 265 ALA A CA 1
ATOM 1984 C C . ALA A 1 265 ? 31.112 11.348 -36.548 1.00 29.89 265 ALA A C 1
ATOM 1986 O O . ALA A 1 265 ? 31.098 12.558 -36.757 1.00 29.89 265 ALA A O 1
ATOM 1987 N N . VAL A 1 266 ? 30.721 10.533 -37.529 1.00 28.14 266 VAL A N 1
ATOM 1988 C CA . VAL A 1 266 ? 29.509 9.692 -37.528 1.00 28.14 266 VAL A CA 1
ATOM 1989 C C . VAL A 1 266 ? 28.257 10.537 -37.282 1.00 28.14 266 VAL A C 1
ATOM 1991 O O . VAL A 1 266 ? 27.748 10.619 -36.171 1.00 28.14 266 VAL A O 1
ATOM 1994 N N . CYS A 1 267 ? 27.831 11.234 -38.339 1.00 27.27 267 CYS A N 1
ATOM 1995 C CA . CYS A 1 267 ? 26.487 11.189 -38.933 1.00 27.27 267 CYS A CA 1
ATOM 1996 C C . CYS A 1 267 ? 26.268 12.460 -39.753 1.00 27.27 267 CYS A C 1
ATOM 1998 O O . CYS A 1 267 ? 26.116 13.551 -39.209 1.00 27.27 267 CYS A O 1
ATOM 2000 N N . GLY A 1 268 ? 26.221 12.314 -41.078 1.00 36.62 268 GLY A N 1
ATOM 2001 C CA . GLY A 1 268 ? 25.654 13.343 -41.932 1.00 36.62 268 GLY A CA 1
ATOM 2002 C C . GLY A 1 268 ? 24.232 13.667 -41.483 1.00 36.62 268 GLY A C 1
ATOM 2003 O O . GLY A 1 268 ? 23.429 12.756 -41.311 1.00 36.62 268 GLY A O 1
ATOM 2004 N N . ARG A 1 269 ? 23.969 14.959 -41.264 1.00 33.34 269 ARG A N 1
ATOM 2005 C CA . ARG A 1 269 ? 22.729 15.697 -41.561 1.00 33.34 269 ARG A CA 1
ATOM 2006 C C . ARG A 1 269 ? 22.759 17.048 -40.840 1.00 33.34 269 ARG A C 1
ATOM 2008 O O . ARG A 1 269 ? 22.227 17.207 -39.751 1.00 33.34 269 ARG A O 1
ATOM 2015 N N . SER A 1 270 ? 23.313 18.046 -41.519 1.00 35.59 270 SER A N 1
ATOM 2016 C CA . SER A 1 270 ? 22.894 19.446 -41.382 1.00 35.59 270 SER A CA 1
ATOM 2017 C C . SER A 1 270 ? 22.472 19.995 -42.750 1.00 35.59 270 SER A C 1
ATOM 2019 O O . SER A 1 270 ? 22.790 21.123 -43.115 1.00 35.59 270 SER A O 1
ATOM 2021 N N . CYS A 1 271 ? 21.728 19.200 -43.533 1.00 37.69 271 CYS A N 1
ATOM 2022 C CA . CYS A 1 271 ? 21.185 19.667 -44.814 1.00 37.69 271 CYS A CA 1
ATOM 2023 C C . CYS A 1 271 ? 20.282 20.896 -44.630 1.00 37.69 271 CYS A C 1
ATOM 2025 O O . CYS A 1 271 ? 20.295 21.763 -45.484 1.00 37.69 271 CYS A O 1
ATOM 2027 N N . ALA A 1 272 ? 19.602 21.060 -43.486 1.00 39.34 272 ALA A N 1
ATOM 2028 C CA . ALA A 1 272 ? 18.750 22.228 -43.238 1.00 39.34 272 ALA A CA 1
ATOM 2029 C C . ALA A 1 272 ? 19.521 23.563 -43.238 1.00 39.34 272 ALA A C 1
ATOM 2031 O O . ALA A 1 272 ? 19.016 24.559 -43.748 1.00 39.34 272 ALA A O 1
ATOM 2032 N N . TRP A 1 273 ? 20.754 23.587 -42.718 1.00 45.81 273 TRP A N 1
ATOM 2033 C CA . TRP A 1 273 ? 21.588 24.792 -42.740 1.00 45.81 273 TRP A CA 1
ATOM 2034 C C . TRP A 1 273 ? 22.069 25.095 -44.164 1.00 45.81 273 TRP A C 1
ATOM 2036 O O . TRP A 1 273 ? 21.906 26.220 -44.628 1.00 45.81 273 TRP A O 1
ATOM 2046 N N . TYR A 1 274 ? 22.553 24.084 -44.894 1.00 44.00 274 TYR A N 1
ATOM 2047 C CA . TYR A 1 274 ? 23.011 24.234 -46.281 1.00 44.00 274 TYR A CA 1
ATOM 2048 C C . TYR A 1 274 ? 21.866 24.583 -47.259 1.00 44.00 274 TYR A C 1
ATOM 2050 O O . TYR A 1 274 ? 22.022 25.463 -48.110 1.00 44.00 274 TYR A O 1
ATOM 2058 N N . ASP A 1 275 ? 20.686 23.976 -47.097 1.00 45.44 275 ASP A N 1
ATOM 2059 C CA . ASP A 1 275 ? 19.486 24.221 -47.911 1.00 45.44 275 ASP A CA 1
ATOM 2060 C C . ASP A 1 275 ? 18.868 25.600 -47.648 1.00 45.44 275 ASP A C 1
ATOM 2062 O O . ASP A 1 275 ? 18.277 26.184 -48.555 1.00 45.44 275 ASP A O 1
ATOM 2066 N N . SER A 1 276 ? 19.061 26.154 -46.444 1.00 48.03 276 SER A N 1
ATOM 2067 C CA . SER A 1 276 ? 18.609 27.507 -46.090 1.00 48.03 276 SER A CA 1
ATOM 2068 C C . SER A 1 276 ? 19.502 28.639 -46.620 1.00 48.03 276 SER A C 1
ATOM 2070 O O . SER A 1 276 ? 19.083 29.796 -46.598 1.00 48.03 276 SER A O 1
ATOM 2072 N N . LEU A 1 277 ? 20.712 28.330 -47.109 1.00 52.12 277 LEU A N 1
ATOM 2073 C CA . LEU A 1 277 ? 21.618 29.320 -47.703 1.00 52.12 277 LEU A CA 1
ATOM 2074 C C . LEU A 1 277 ? 21.135 29.736 -49.094 1.00 52.12 277 LEU A C 1
ATOM 2076 O O . LEU A 1 277 ? 20.753 28.894 -49.913 1.00 52.12 277 LEU A O 1
ATOM 2080 N N . THR A 1 278 ? 21.206 31.033 -49.395 1.00 58.09 278 THR A N 1
ATOM 2081 C CA . THR A 1 278 ? 20.873 31.525 -50.735 1.00 58.09 278 THR A CA 1
ATOM 2082 C C . THR A 1 278 ? 21.951 31.119 -51.747 1.00 58.09 278 THR A C 1
ATOM 2084 O O . THR A 1 278 ? 23.101 30.856 -51.387 1.00 58.09 278 THR A O 1
ATOM 2087 N N . ALA A 1 279 ? 21.606 31.065 -53.039 1.00 55.84 279 ALA A N 1
ATOM 2088 C CA . ALA A 1 279 ? 22.552 30.677 -54.095 1.00 55.84 279 ALA A CA 1
ATOM 2089 C C . ALA A 1 279 ? 23.819 31.560 -54.110 1.00 55.84 279 ALA A C 1
ATOM 2091 O O . ALA A 1 279 ? 24.923 31.078 -54.363 1.00 55.84 279 ALA A O 1
ATOM 2092 N N . THR A 1 280 ? 23.661 32.839 -53.766 1.00 57.19 280 THR A N 1
ATOM 2093 C CA . THR A 1 280 ? 24.746 33.809 -53.584 1.00 57.19 280 THR A CA 1
ATOM 2094 C C . THR A 1 280 ? 25.682 33.433 -52.436 1.00 57.19 280 THR A C 1
ATOM 2096 O O . THR A 1 280 ? 26.896 33.417 -52.635 1.00 57.19 280 THR A O 1
ATOM 2099 N N . ASP A 1 281 ? 25.150 33.036 -51.279 1.00 53.62 281 ASP A N 1
ATOM 2100 C CA . ASP A 1 281 ? 25.960 32.683 -50.104 1.00 53.62 281 ASP A CA 1
ATOM 2101 C C . ASP A 1 281 ? 26.785 31.413 -50.340 1.00 53.62 281 ASP A C 1
ATOM 2103 O O . ASP A 1 281 ? 27.953 31.337 -49.954 1.00 53.62 281 ASP A O 1
ATOM 2107 N N . ARG A 1 282 ? 26.207 30.432 -51.046 1.00 58.81 282 ARG A N 1
ATOM 2108 C CA . ARG A 1 282 ? 26.923 29.209 -51.442 1.00 58.81 282 ARG A CA 1
ATOM 2109 C C . ARG A 1 282 ? 28.094 29.524 -52.367 1.00 58.81 282 ARG A C 1
ATOM 2111 O O . ARG A 1 282 ? 29.197 29.033 -52.148 1.00 58.81 282 ARG A O 1
ATOM 2118 N N . SER A 1 283 ? 27.873 30.379 -53.368 1.00 55.16 283 SER A N 1
ATOM 2119 C CA . SER A 1 283 ? 28.918 30.766 -54.322 1.00 55.16 283 SER A CA 1
ATOM 2120 C C . SER A 1 283 ? 30.068 31.539 -53.664 1.00 55.16 283 SER A C 1
ATOM 2122 O O . SER A 1 283 ? 31.231 31.299 -53.985 1.00 55.16 283 SER A O 1
ATOM 2124 N N . PHE A 1 284 ? 29.757 32.397 -52.687 1.00 66.44 284 PHE A N 1
ATOM 2125 C CA . PHE A 1 284 ? 30.750 33.133 -51.910 1.00 66.44 284 PHE A CA 1
ATOM 2126 C C . PHE A 1 284 ? 31.627 32.182 -51.087 1.00 66.44 284 PHE A C 1
ATOM 2128 O O . PHE A 1 284 ? 32.850 32.209 -51.217 1.00 66.44 284 PHE A O 1
ATOM 2135 N N . LEU A 1 285 ? 31.018 31.278 -50.313 1.00 55.19 285 LEU A N 1
ATOM 2136 C CA . LEU A 1 285 ? 31.750 30.333 -49.462 1.00 55.19 285 LEU A CA 1
ATOM 2137 C C . LEU A 1 285 ? 32.610 29.352 -50.275 1.00 55.19 285 LEU A C 1
ATOM 2139 O O . LEU A 1 285 ? 33.742 29.067 -49.889 1.00 55.19 285 LEU A O 1
ATOM 2143 N N . LEU A 1 286 ? 32.122 28.904 -51.436 1.00 57.53 286 LEU A N 1
ATOM 2144 C CA . LEU A 1 286 ? 32.906 28.083 -52.362 1.00 57.53 286 LEU A CA 1
ATOM 2145 C C . LEU A 1 286 ? 34.091 28.857 -52.955 1.00 57.53 286 LEU A C 1
ATOM 2147 O O . LEU A 1 286 ? 35.177 28.296 -53.084 1.00 57.53 286 LEU A O 1
ATOM 2151 N N . SER A 1 287 ? 33.926 30.144 -53.272 1.00 58.09 287 SER A N 1
ATOM 2152 C CA . SER A 1 287 ? 35.029 30.973 -53.778 1.00 58.09 287 SER A CA 1
ATOM 2153 C C . SER A 1 287 ? 36.099 31.246 -52.713 1.00 58.09 287 SER A C 1
ATOM 2155 O O . SER A 1 287 ? 37.294 31.192 -53.003 1.00 58.09 287 SER A O 1
ATOM 2157 N N . GLU A 1 288 ? 35.683 31.431 -51.460 1.00 61.62 288 GLU A N 1
ATOM 2158 C CA . GLU A 1 288 ? 36.576 31.618 -50.315 1.00 61.62 288 GLU A CA 1
ATOM 2159 C C . GLU A 1 288 ? 37.341 30.333 -49.969 1.00 61.62 288 GLU A C 1
ATOM 2161 O O . GLU A 1 288 ? 38.502 30.390 -49.569 1.00 61.62 288 GLU A O 1
ATOM 2166 N N . SER A 1 289 ? 36.745 29.163 -50.209 1.00 51.88 289 SER A N 1
ATOM 2167 C CA . SER A 1 289 ? 37.406 27.861 -50.035 1.00 51.88 289 SER A CA 1
ATOM 2168 C C . SER A 1 289 ? 38.593 27.623 -50.968 1.00 51.88 289 SER A C 1
ATOM 2170 O O . SER A 1 289 ? 39.542 26.912 -50.621 1.00 51.88 289 SER A O 1
ATOM 2172 N N . ALA A 1 290 ? 38.569 28.255 -52.142 1.00 51.75 290 ALA A N 1
ATOM 2173 C CA . ALA A 1 290 ? 39.652 28.190 -53.112 1.00 51.75 290 ALA A CA 1
ATOM 2174 C C . ALA A 1 290 ? 40.826 29.113 -52.736 1.00 51.75 290 ALA A C 1
ATOM 2176 O O . ALA A 1 290 ? 41.940 28.931 -53.231 1.00 51.75 290 ALA A O 1
ATOM 2177 N N . SER A 1 291 ? 40.604 30.083 -51.844 1.00 54.41 291 SER A N 1
ATOM 2178 C CA . SER A 1 291 ? 41.623 31.020 -51.380 1.00 54.41 291 SER A CA 1
ATOM 2179 C C . SER A 1 291 ? 42.408 30.438 -50.202 1.00 54.41 291 SER A C 1
ATOM 2181 O O . SER A 1 291 ? 41.860 30.119 -49.147 1.00 54.41 291 SER A O 1
ATOM 2183 N N . SER A 1 292 ? 43.729 30.306 -50.353 1.00 50.09 292 SER A N 1
ATOM 2184 C CA . SER A 1 292 ? 44.601 29.686 -49.341 1.00 50.09 292 SER A CA 1
ATOM 2185 C C . SER A 1 292 ? 44.785 30.522 -48.070 1.00 50.09 292 SER A C 1
ATOM 2187 O O . SER A 1 292 ? 45.266 29.994 -47.067 1.00 50.09 292 SER A O 1
ATOM 2189 N N . THR A 1 293 ? 44.393 31.797 -48.097 1.00 56.81 293 THR A N 1
ATOM 2190 C CA . THR A 1 293 ? 44.540 32.766 -47.000 1.00 56.81 293 THR A CA 1
ATOM 2191 C C . THR A 1 293 ? 43.214 33.159 -46.348 1.00 56.81 293 THR A C 1
ATOM 2193 O O . THR A 1 293 ? 43.216 33.954 -45.408 1.00 56.81 293 THR A O 1
ATOM 2196 N N . SER A 1 294 ? 42.086 32.611 -46.811 1.00 49.78 294 SER A N 1
ATOM 2197 C CA . SER A 1 294 ? 40.772 32.938 -46.260 1.00 49.78 294 SER A CA 1
ATOM 2198 C C . SER A 1 294 ? 40.546 32.291 -44.887 1.00 49.78 294 SER A C 1
ATOM 2200 O O . SER A 1 294 ? 40.761 31.083 -44.737 1.00 49.78 294 SER A O 1
ATOM 2202 N N . PRO A 1 295 ? 40.032 33.036 -43.889 1.00 47.31 295 PRO A N 1
ATOM 2203 C CA . PRO A 1 295 ? 39.617 32.463 -42.609 1.00 47.31 295 PRO A CA 1
ATOM 2204 C C . PRO A 1 295 ? 38.388 31.542 -42.738 1.00 47.31 295 PRO A C 1
ATOM 2206 O O . PRO A 1 295 ? 38.087 30.788 -41.816 1.00 47.31 295 PRO A O 1
ATOM 2209 N N . PHE A 1 296 ? 37.683 31.570 -43.874 1.00 44.28 296 PHE A N 1
ATOM 2210 C CA . PHE A 1 296 ? 36.471 30.784 -44.133 1.00 44.28 296 PHE A CA 1
ATOM 2211 C C . PHE A 1 296 ? 36.724 29.539 -44.988 1.00 44.28 296 PHE A C 1
ATOM 2213 O O . PHE A 1 296 ? 35.792 28.804 -45.315 1.00 44.28 296 PHE A O 1
ATOM 2220 N N . ARG A 1 297 ? 37.994 29.263 -45.303 1.00 42.84 297 ARG A N 1
ATOM 2221 C CA . ARG A 1 297 ? 38.424 28.228 -46.247 1.00 42.84 297 ARG A CA 1
ATOM 2222 C C . ARG A 1 297 ? 37.869 26.827 -45.961 1.00 42.84 297 ARG A C 1
ATOM 2224 O O . ARG A 1 297 ? 37.621 26.061 -46.884 1.00 42.84 297 ARG A O 1
ATOM 2231 N N . ASN A 1 298 ? 37.680 26.495 -44.686 1.00 41.62 298 ASN A N 1
ATOM 2232 C CA . ASN A 1 298 ? 37.299 25.152 -44.239 1.00 41.62 298 ASN A CA 1
ATOM 2233 C C . ASN A 1 298 ? 35.782 24.971 -44.048 1.00 41.62 298 ASN A C 1
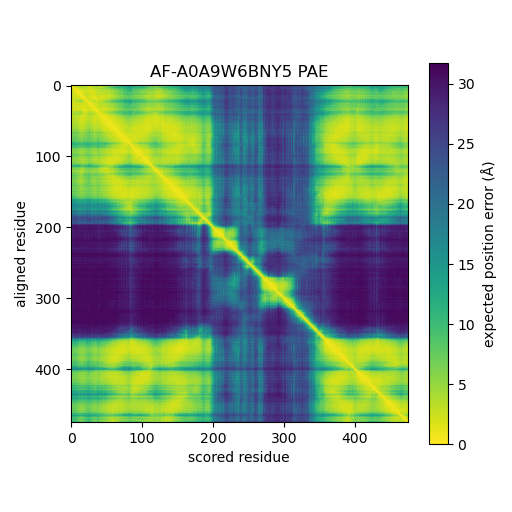ATOM 2235 O O . ASN A 1 298 ? 35.362 23.944 -43.521 1.00 41.62 298 ASN A O 1
ATOM 2239 N N . ILE A 1 299 ? 34.963 25.970 -44.400 1.00 42.69 299 ILE A N 1
ATOM 2240 C CA . ILE A 1 299 ? 33.510 25.934 -44.166 1.00 42.69 299 ILE A CA 1
ATOM 2241 C C . ILE A 1 299 ? 32.767 25.143 -45.252 1.00 42.69 299 ILE A C 1
ATOM 2243 O O . ILE A 1 299 ? 31.776 24.487 -44.942 1.00 42.69 299 ILE A O 1
ATOM 2247 N N . LEU A 1 300 ? 33.216 25.202 -46.507 1.00 44.78 300 LEU A N 1
ATOM 2248 C CA . LEU A 1 300 ? 32.573 24.532 -47.642 1.00 44.78 300 LEU A CA 1
ATOM 2249 C C . LEU A 1 300 ? 33.612 24.290 -48.734 1.00 44.78 300 LEU A C 1
ATOM 2251 O O . LEU A 1 300 ? 34.172 25.261 -49.215 1.00 44.78 300 LEU A O 1
ATOM 2255 N N . THR A 1 301 ? 33.888 23.047 -49.133 1.00 51.19 301 THR A N 1
ATOM 2256 C CA . THR A 1 301 ? 34.865 22.768 -50.205 1.00 51.19 301 THR A CA 1
ATOM 2257 C C . THR A 1 301 ? 34.178 22.461 -51.544 1.00 51.19 301 THR A C 1
ATOM 2259 O O . THR A 1 301 ? 33.029 22.011 -51.553 1.00 51.19 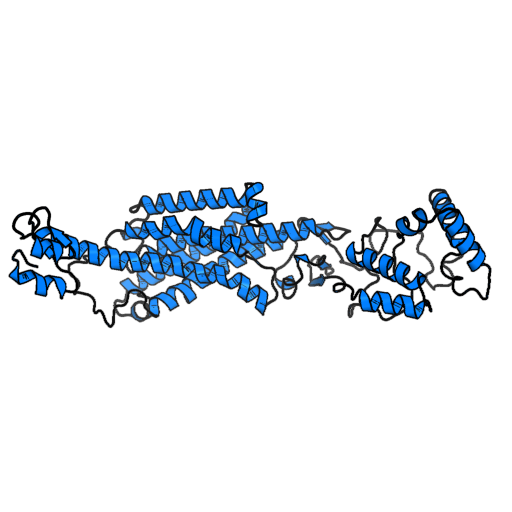301 THR A O 1
ATOM 2262 N N . PRO A 1 302 ? 34.854 22.631 -52.702 1.00 46.31 302 PRO A N 1
ATOM 2263 C CA . PRO A 1 302 ? 34.298 22.233 -54.002 1.00 46.31 302 PRO A CA 1
ATOM 2264 C C . PRO A 1 302 ? 33.994 20.728 -54.074 1.00 46.31 302 PRO A C 1
ATOM 2266 O O . PRO A 1 302 ? 33.126 20.293 -54.827 1.00 46.31 302 PRO A O 1
ATOM 2269 N N . GLU A 1 303 ? 34.690 19.930 -53.264 1.00 45.25 303 GLU A N 1
ATOM 2270 C CA . GLU A 1 303 ? 34.463 18.496 -53.104 1.00 45.25 303 GLU A CA 1
ATOM 2271 C C . GLU A 1 303 ? 33.218 18.185 -52.272 1.00 45.25 303 GLU A C 1
ATOM 2273 O O . GLU A 1 303 ? 32.640 17.129 -52.483 1.00 45.25 303 GLU A O 1
ATOM 2278 N N . ASP A 1 304 ? 32.748 19.075 -51.393 1.00 46.22 304 ASP A N 1
ATOM 2279 C CA . ASP A 1 304 ? 31.494 18.885 -50.650 1.00 46.22 304 ASP A CA 1
ATOM 2280 C C . ASP A 1 304 ? 30.268 19.116 -51.544 1.00 46.22 304 ASP A C 1
ATOM 2282 O O . ASP A 1 304 ? 29.323 18.331 -51.500 1.00 46.22 304 ASP A O 1
ATOM 2286 N N . ASP A 1 305 ? 30.310 20.117 -52.430 1.00 44.28 305 ASP A N 1
ATOM 2287 C CA . ASP A 1 305 ? 29.267 20.351 -53.445 1.00 44.28 305 ASP A CA 1
ATOM 2288 C C . ASP A 1 305 ? 29.230 19.199 -54.463 1.00 44.28 305 ASP A C 1
ATOM 2290 O O . ASP A 1 305 ? 28.171 18.648 -54.786 1.00 44.28 305 ASP A O 1
ATOM 2294 N N . ARG A 1 306 ? 30.423 18.736 -54.871 1.00 38.88 306 ARG A N 1
ATOM 2295 C CA . ARG A 1 306 ? 30.584 17.538 -55.694 1.00 38.88 306 ARG A CA 1
ATOM 2296 C C . ARG A 1 306 ? 30.177 16.274 -54.953 1.00 38.88 306 ARG A C 1
ATOM 2298 O O . ARG A 1 306 ? 29.650 15.403 -55.612 1.00 38.88 306 ARG A O 1
ATOM 2305 N N . ARG A 1 307 ? 30.342 16.162 -53.630 1.00 37.44 307 ARG A N 1
ATOM 2306 C CA . ARG A 1 307 ? 29.886 15.022 -52.811 1.00 37.44 307 ARG A CA 1
ATOM 2307 C C . ARG A 1 307 ? 28.389 15.019 -52.577 1.00 37.44 307 ARG A C 1
ATOM 2309 O O . ARG A 1 307 ? 27.840 13.943 -52.434 1.00 37.44 307 ARG A O 1
ATOM 2316 N N . VAL A 1 308 ? 27.713 16.166 -52.577 1.00 39.22 308 VAL A N 1
ATOM 2317 C CA . VAL A 1 308 ? 26.241 16.247 -52.562 1.00 39.22 308 VAL A CA 1
ATOM 2318 C C . VAL A 1 308 ? 25.667 15.822 -53.919 1.00 39.22 308 VAL A C 1
ATOM 2320 O O . VAL A 1 308 ? 24.720 15.035 -53.970 1.00 39.22 308 VAL A O 1
ATOM 2323 N N . GLN A 1 309 ? 26.293 16.247 -55.021 1.00 35.31 309 GLN A N 1
ATOM 2324 C CA . GLN A 1 309 ? 25.969 15.764 -56.370 1.00 35.31 309 GLN A CA 1
ATOM 2325 C C . GLN A 1 309 ? 26.398 14.302 -56.583 1.00 35.31 309 GLN A C 1
ATOM 2327 O O . GLN A 1 309 ? 25.676 13.516 -57.190 1.00 35.31 309 GLN A O 1
ATOM 2332 N N . GLU A 1 310 ? 27.533 13.889 -56.024 1.00 33.59 310 GLU A N 1
ATOM 2333 C CA . GLU A 1 310 ? 27.997 12.506 -56.016 1.00 33.59 310 GLU A CA 1
ATOM 2334 C C . GLU A 1 310 ? 27.167 11.673 -55.049 1.00 33.59 310 GLU A C 1
ATOM 2336 O O . GLU A 1 310 ? 27.071 10.492 -55.276 1.00 33.59 310 GLU A O 1
ATOM 2341 N N . PHE A 1 311 ? 26.508 12.217 -54.024 1.00 31.91 311 PHE A N 1
ATOM 2342 C CA . PHE A 1 311 ? 25.547 11.490 -53.184 1.00 31.91 311 PHE A CA 1
ATOM 2343 C C . PHE A 1 311 ? 24.255 11.219 -53.967 1.00 31.91 311 PHE A C 1
ATOM 2345 O O . PHE A 1 311 ? 23.695 10.127 -53.870 1.00 31.91 311 PHE A O 1
ATOM 2352 N N . GLN A 1 312 ? 23.848 12.151 -54.840 1.00 31.94 312 GLN A N 1
ATOM 2353 C CA . GLN A 1 312 ? 22.849 11.886 -55.884 1.00 31.94 312 GLN A CA 1
ATOM 2354 C C . GLN A 1 312 ? 23.351 10.860 -56.921 1.00 31.94 312 GLN A C 1
ATOM 2356 O O . GLN A 1 312 ? 22.554 10.061 -57.409 1.00 31.94 312 GLN A O 1
ATOM 2361 N N . PHE A 1 313 ? 24.659 10.814 -57.203 1.00 29.84 313 PHE A N 1
ATOM 2362 C CA . PHE A 1 313 ? 25.299 9.809 -58.067 1.00 29.84 313 PHE A CA 1
ATOM 2363 C C . PHE A 1 313 ? 25.576 8.462 -57.360 1.00 29.84 313 PHE A C 1
ATOM 2365 O O . PHE A 1 313 ? 25.580 7.428 -58.006 1.00 29.84 313 PHE A O 1
ATOM 2372 N N . PHE A 1 314 ? 25.751 8.411 -56.038 1.00 27.67 314 PHE A N 1
ATOM 2373 C CA . PHE A 1 314 ? 26.098 7.222 -55.241 1.00 27.67 314 PHE A CA 1
ATOM 2374 C C . PHE A 1 314 ? 24.851 6.434 -54.829 1.00 27.67 314 PHE A C 1
ATOM 2376 O O . PHE A 1 314 ? 24.950 5.247 -54.521 1.00 27.67 314 PHE A O 1
ATOM 2383 N N . CYS A 1 315 ? 23.661 7.029 -54.962 1.00 30.16 315 CYS A N 1
ATOM 2384 C CA . CYS A 1 315 ? 22.424 6.280 -55.199 1.00 30.16 315 CYS A CA 1
ATOM 2385 C C . CYS A 1 315 ? 22.366 5.637 -56.610 1.00 30.16 315 CYS A C 1
ATOM 2387 O O . CYS A 1 315 ? 21.360 5.019 -56.951 1.00 30.16 315 CYS A O 1
ATOM 2389 N N . GLY A 1 316 ? 23.444 5.724 -57.406 1.00 28.98 316 GLY A N 1
ATOM 2390 C CA . GLY A 1 316 ? 23.586 5.191 -58.763 1.00 28.98 316 GLY A CA 1
ATOM 2391 C C . GLY A 1 316 ? 25.028 4.801 -59.153 1.00 28.98 316 GLY A C 1
ATOM 2392 O O . GLY A 1 316 ? 25.604 5.374 -60.068 1.00 28.98 316 GLY A O 1
ATOM 2393 N N . SER A 1 317 ? 25.535 3.718 -58.553 1.00 31.28 317 SER A N 1
ATOM 2394 C CA . SER A 1 317 ? 26.537 2.765 -59.096 1.00 31.28 317 SER A CA 1
ATOM 2395 C C . SER A 1 317 ? 28.050 2.880 -58.777 1.00 31.28 317 SER A C 1
ATOM 2397 O O . SER A 1 317 ? 28.709 3.901 -58.922 1.00 31.28 317 SER A O 1
ATOM 2399 N N . ALA A 1 318 ? 28.568 1.710 -58.365 1.00 39.59 318 ALA A N 1
ATOM 2400 C CA . ALA A 1 318 ? 29.812 1.010 -58.722 1.00 39.59 318 ALA A CA 1
ATOM 2401 C C . ALA A 1 318 ? 31.115 1.793 -59.006 1.00 39.59 318 ALA A C 1
ATOM 2403 O O . ALA A 1 318 ? 31.560 1.834 -60.150 1.00 39.59 318 ALA A O 1
ATOM 2404 N N . PHE A 1 319 ? 31.848 2.237 -57.973 1.00 28.08 319 PHE A N 1
ATOM 2405 C CA . PHE A 1 319 ? 33.300 2.457 -58.125 1.00 28.08 319 PHE A CA 1
ATOM 2406 C C . PHE A 1 319 ? 34.129 2.297 -56.831 1.00 28.08 319 PHE A C 1
ATOM 2408 O O . PHE A 1 319 ? 34.509 3.241 -56.154 1.00 28.08 319 PHE A O 1
ATOM 2415 N N . ASN A 1 320 ? 34.352 1.026 -56.502 1.00 33.12 320 ASN A N 1
ATOM 2416 C CA . ASN A 1 320 ? 35.579 0.364 -56.038 1.00 33.12 320 ASN A CA 1
ATOM 2417 C C . ASN A 1 320 ? 36.667 1.063 -55.173 1.00 33.12 320 ASN A C 1
ATOM 2419 O O . ASN A 1 320 ? 37.386 1.963 -55.592 1.00 33.12 320 ASN A O 1
ATOM 2423 N N . ALA A 1 321 ? 36.941 0.385 -54.051 1.00 32.28 321 ALA A N 1
ATOM 2424 C CA . ALA A 1 321 ? 38.168 -0.377 -53.737 1.00 32.28 321 ALA A CA 1
ATOM 2425 C C . ALA A 1 321 ? 39.544 0.269 -53.526 1.00 32.28 321 ALA A C 1
ATOM 2427 O O . ALA A 1 321 ? 40.394 -0.415 -52.959 1.00 32.28 321 ALA A O 1
ATOM 2428 N N . THR A 1 322 ? 39.826 1.518 -53.877 1.00 30.53 322 THR A N 1
ATOM 2429 C CA . THR A 1 322 ? 41.225 2.008 -53.789 1.00 30.53 322 THR A CA 1
ATOM 2430 C C . THR A 1 322 ? 41.577 2.817 -52.543 1.00 30.53 322 THR A C 1
ATOM 2432 O O . THR A 1 322 ? 42.754 3.070 -52.310 1.00 30.53 322 THR A O 1
ATOM 2435 N N . LEU A 1 323 ? 40.612 3.155 -51.682 1.00 33.03 323 LEU A N 1
ATOM 2436 C CA . LEU A 1 323 ? 40.878 3.900 -50.436 1.00 33.03 323 LEU A CA 1
ATOM 2437 C C . LEU A 1 323 ? 40.916 3.029 -49.170 1.00 33.03 323 LEU A C 1
ATOM 2439 O O . LEU A 1 323 ? 41.338 3.494 -48.114 1.00 33.03 323 LEU A O 1
ATOM 2443 N N . SER A 1 324 ? 40.556 1.746 -49.276 1.00 31.11 324 SER A N 1
ATOM 2444 C CA . SER A 1 324 ? 40.582 0.804 -48.144 1.00 31.11 324 SER A CA 1
ATOM 2445 C C . SER A 1 324 ? 41.977 0.235 -47.844 1.00 31.11 324 SER A C 1
ATOM 2447 O O . SER A 1 324 ? 42.148 -0.483 -46.862 1.00 31.11 324 SER A O 1
ATOM 2449 N N . ALA A 1 325 ? 42.986 0.545 -48.664 1.00 28.55 325 ALA A N 1
ATOM 2450 C CA . ALA A 1 325 ? 44.343 0.023 -48.499 1.00 28.55 325 ALA A CA 1
ATOM 2451 C C . ALA A 1 325 ? 45.225 0.865 -47.555 1.00 28.55 325 ALA A C 1
ATOM 2453 O O . ALA A 1 325 ? 46.240 0.369 -47.076 1.00 28.55 325 ALA A O 1
ATOM 2454 N N . THR A 1 326 ? 44.840 2.104 -47.231 1.00 31.77 326 THR A N 1
ATOM 2455 C CA . THR A 1 326 ? 45.678 3.008 -46.416 1.00 31.77 326 THR A CA 1
ATOM 2456 C C . THR A 1 326 ? 45.378 2.922 -44.912 1.00 31.77 326 THR A C 1
ATOM 2458 O O . THR A 1 326 ? 46.199 3.338 -44.102 1.00 31.77 326 THR A O 1
ATOM 2461 N N . PHE A 1 327 ? 44.238 2.336 -44.517 1.00 30.17 327 PHE A N 1
ATOM 2462 C CA . PHE A 1 327 ? 43.778 2.286 -43.117 1.00 30.17 327 PHE A CA 1
ATOM 2463 C C . PHE A 1 327 ? 43.831 0.897 -42.464 1.00 30.17 327 PHE A C 1
ATOM 2465 O O . PHE A 1 327 ? 43.264 0.699 -41.395 1.00 30.17 327 PHE A O 1
ATOM 2472 N N . GLY A 1 328 ? 44.540 -0.063 -43.062 1.00 27.34 328 GLY A N 1
ATOM 2473 C CA . GLY A 1 328 ? 44.901 -1.299 -42.356 1.00 27.34 328 GLY A CA 1
ATOM 2474 C C . GLY A 1 328 ? 43.760 -2.295 -42.119 1.00 27.34 328 GLY A C 1
ATOM 2475 O O . GLY A 1 328 ? 43.870 -3.134 -41.231 1.00 27.34 328 GLY A O 1
ATOM 2476 N N . PHE A 1 329 ? 42.702 -2.264 -42.932 1.00 28.58 329 PHE A N 1
ATOM 2477 C CA . PHE A 1 329 ? 41.646 -3.280 -42.915 1.00 28.58 329 PHE A CA 1
ATOM 2478 C C . PHE A 1 329 ? 41.472 -3.880 -44.313 1.00 28.58 329 PHE A C 1
ATOM 2480 O O . PHE A 1 329 ? 40.687 -3.399 -45.128 1.00 28.58 329 PHE A O 1
ATOM 2487 N N . ALA A 1 330 ? 42.222 -4.941 -44.612 1.00 25.08 330 ALA A N 1
ATOM 2488 C CA . ALA A 1 330 ? 41.998 -5.734 -45.815 1.00 25.08 330 ALA A CA 1
ATOM 2489 C C . ALA A 1 330 ? 40.800 -6.681 -45.602 1.00 25.08 330 ALA A C 1
ATOM 2491 O O . ALA A 1 330 ? 40.803 -7.472 -44.662 1.00 25.08 330 ALA A O 1
ATOM 2492 N N . GLY A 1 331 ? 39.802 -6.633 -46.494 1.00 33.06 331 GLY A N 1
ATOM 2493 C CA . GLY A 1 331 ? 38.850 -7.739 -46.674 1.00 33.06 331 GLY A CA 1
ATOM 2494 C C . GLY A 1 331 ? 37.477 -7.663 -45.990 1.00 33.06 331 GLY A C 1
ATOM 2495 O O . GLY A 1 331 ? 36.976 -8.703 -45.575 1.00 33.06 331 GLY A O 1
ATOM 2496 N N . ARG A 1 332 ? 36.799 -6.506 -45.934 1.00 28.91 332 ARG A N 1
ATOM 2497 C CA . ARG A 1 332 ? 35.334 -6.479 -45.712 1.00 28.91 332 ARG A CA 1
ATOM 2498 C C . ARG A 1 332 ? 34.583 -5.804 -46.859 1.00 28.91 332 ARG A C 1
ATOM 2500 O O . ARG A 1 332 ? 34.379 -4.600 -46.886 1.00 28.91 332 ARG A O 1
ATOM 2507 N N . GLY A 1 333 ? 34.198 -6.651 -47.805 1.00 31.83 333 GLY A N 1
ATOM 2508 C CA . GLY A 1 333 ? 33.260 -6.430 -48.911 1.00 31.83 333 GLY A CA 1
ATOM 2509 C C . GLY A 1 333 ? 32.768 -7.775 -49.460 1.00 31.83 333 GLY A C 1
ATOM 2510 O O . GLY A 1 333 ? 32.430 -7.910 -50.629 1.00 31.83 333 GLY A O 1
ATOM 2511 N N . GLY A 1 334 ? 32.800 -8.808 -48.621 1.00 28.89 334 GLY A N 1
ATOM 2512 C CA . GLY A 1 334 ? 32.471 -10.172 -48.983 1.00 28.89 334 GLY A CA 1
ATOM 2513 C C . GLY A 1 334 ? 32.152 -10.937 -47.713 1.00 28.89 334 GLY A C 1
ATOM 2514 O O . GLY A 1 334 ? 33.032 -11.137 -46.884 1.00 28.89 334 GLY A O 1
ATOM 2515 N N . GLN A 1 335 ? 30.890 -11.347 -47.603 1.00 31.23 335 GLN A N 1
ATOM 2516 C CA . GLN A 1 335 ? 30.305 -12.128 -46.510 1.00 31.23 335 GLN A CA 1
ATOM 2517 C C . GLN A 1 335 ? 30.003 -11.349 -45.221 1.00 31.23 335 GLN A C 1
ATOM 2519 O O . GLN A 1 335 ? 30.494 -11.672 -44.142 1.00 31.23 335 GLN A O 1
ATOM 2524 N N . ASP A 1 336 ? 29.063 -10.406 -45.322 1.00 31.66 336 ASP A N 1
ATOM 2525 C CA . ASP A 1 336 ? 28.218 -10.004 -44.192 1.00 31.66 336 ASP A CA 1
ATOM 2526 C C . ASP A 1 336 ? 27.261 -11.154 -43.828 1.00 31.66 336 ASP A C 1
ATOM 2528 O O . ASP A 1 336 ? 26.065 -11.147 -44.122 1.00 31.66 336 ASP A O 1
ATOM 2532 N N . ALA A 1 337 ? 27.799 -12.196 -43.197 1.00 28.88 337 ALA A N 1
ATOM 2533 C CA . ALA A 1 337 ? 27.001 -13.042 -42.323 1.00 28.88 337 ALA A CA 1
ATOM 2534 C C . ALA A 1 337 ? 26.858 -12.326 -40.968 1.00 28.88 337 ALA A C 1
ATOM 2536 O O . ALA A 1 337 ? 27.760 -11.604 -40.557 1.00 28.88 337 ALA A O 1
ATOM 2537 N N . ARG A 1 338 ? 25.737 -12.565 -40.271 1.00 31.50 338 ARG A N 1
ATOM 2538 C CA . ARG A 1 338 ? 25.285 -12.071 -38.940 1.00 31.50 338 ARG A CA 1
ATOM 2539 C C . ARG A 1 338 ? 26.322 -11.957 -37.791 1.00 31.50 338 ARG A C 1
ATOM 2541 O O . ARG A 1 338 ? 25.937 -11.606 -36.682 1.00 31.50 338 ARG A O 1
ATOM 2548 N N . ALA A 1 339 ? 27.591 -12.276 -38.005 1.00 29.69 339 ALA A N 1
ATOM 2549 C CA . ALA A 1 339 ? 28.601 -12.572 -36.997 1.00 29.69 339 ALA A CA 1
ATOM 2550 C C . ALA A 1 339 ? 29.481 -11.382 -36.559 1.00 29.69 339 ALA A C 1
ATOM 2552 O O . ALA A 1 339 ? 30.495 -11.605 -35.905 1.00 29.69 339 ALA A O 1
ATOM 2553 N N . SER A 1 340 ? 29.151 -10.132 -36.911 1.00 32.81 340 SER A N 1
ATOM 2554 C CA . SER A 1 340 ? 30.043 -8.991 -36.634 1.00 32.81 340 SER A CA 1
ATOM 2555 C C . SER A 1 340 ? 29.384 -7.704 -36.123 1.00 32.81 340 SER A C 1
ATOM 2557 O O . SER A 1 340 ? 29.875 -6.616 -36.409 1.00 32.81 340 SER A O 1
ATOM 2559 N N . ALA A 1 341 ? 28.325 -7.826 -35.321 1.00 28.55 341 ALA A N 1
ATOM 2560 C CA . ALA A 1 341 ? 28.211 -6.979 -34.128 1.00 28.55 341 ALA A CA 1
ATOM 2561 C C . ALA A 1 341 ? 29.209 -7.521 -33.075 1.00 28.55 341 ALA A C 1
ATOM 2563 O O . ALA A 1 341 ? 29.509 -8.720 -33.137 1.00 28.55 341 ALA A O 1
ATOM 2564 N N . PRO A 1 342 ? 29.723 -6.735 -32.101 1.00 31.53 342 PRO A N 1
ATOM 2565 C CA . PRO A 1 342 ? 30.285 -7.357 -30.903 1.00 31.53 342 PRO A CA 1
ATOM 2566 C C . PRO A 1 342 ? 29.227 -8.342 -30.389 1.00 31.53 342 PRO A C 1
ATOM 2568 O O . PRO A 1 342 ? 28.050 -7.962 -30.365 1.00 31.53 342 PRO A O 1
ATOM 2571 N N . PRO A 1 343 ? 29.575 -9.589 -30.032 1.00 33.50 343 PRO A N 1
ATOM 2572 C CA . PRO A 1 343 ? 28.591 -10.523 -29.508 1.00 33.50 343 PRO A CA 1
ATOM 2573 C C . PRO A 1 343 ? 27.787 -9.845 -28.386 1.00 33.50 343 PRO A C 1
ATOM 2575 O O . PRO A 1 343 ? 28.363 -9.455 -27.370 1.00 33.50 343 PRO A O 1
ATOM 2578 N N . GLY A 1 344 ? 26.483 -9.639 -28.617 1.00 36.72 344 GLY A N 1
ATOM 2579 C CA . GLY A 1 344 ? 25.506 -9.339 -27.572 1.00 36.72 344 GLY A CA 1
ATOM 2580 C C . GLY A 1 344 ? 25.078 -7.890 -27.293 1.00 36.72 344 GLY A C 1
ATOM 2581 O O . GLY A 1 344 ? 24.327 -7.676 -26.355 1.00 36.72 344 GLY A O 1
ATOM 2582 N N . ALA A 1 345 ? 25.425 -6.858 -28.055 1.00 34.06 345 ALA A N 1
ATOM 2583 C CA . ALA A 1 345 ? 24.762 -5.562 -27.825 1.00 34.06 345 ALA A CA 1
ATOM 2584 C C . ALA A 1 345 ? 23.411 -5.483 -28.565 1.00 34.06 345 ALA A C 1
ATOM 2586 O O . ALA A 1 345 ? 23.358 -5.530 -29.793 1.00 34.06 345 ALA A O 1
ATOM 2587 N N . MET A 1 346 ? 22.314 -5.417 -27.798 1.00 40.12 346 MET A N 1
ATOM 2588 C CA . MET A 1 346 ? 20.933 -5.463 -28.294 1.00 40.12 346 MET A CA 1
ATOM 2589 C C . MET A 1 346 ? 20.017 -4.539 -27.479 1.00 40.12 346 MET A C 1
ATOM 2591 O O . MET A 1 346 ? 20.139 -4.434 -26.257 1.00 40.12 346 MET A O 1
ATOM 2595 N N . TYR A 1 347 ? 19.051 -3.911 -28.149 1.00 45.47 347 TYR A N 1
ATOM 2596 C CA . TYR A 1 347 ? 17.932 -3.206 -27.513 1.00 45.47 347 TYR A CA 1
ATOM 2597 C C . TYR A 1 347 ? 16.758 -4.187 -27.316 1.00 45.47 347 TYR A C 1
ATOM 2599 O O . TYR A 1 347 ? 16.733 -5.220 -27.973 1.00 45.47 347 TYR A O 1
ATOM 2607 N N . TRP A 1 348 ? 15.801 -3.939 -26.416 1.00 39.88 348 TRP A N 1
ATOM 2608 C CA . TRP A 1 348 ? 14.798 -4.961 -26.057 1.00 39.88 348 TRP A CA 1
ATOM 2609 C C . TRP A 1 348 ? 13.368 -4.578 -26.455 1.00 39.88 348 TRP A C 1
ATOM 2611 O O . TRP A 1 348 ? 12.937 -3.452 -26.230 1.00 39.88 348 TRP A O 1
ATOM 2621 N N . TRP A 1 349 ? 12.631 -5.540 -27.024 1.00 34.34 349 TRP A N 1
ATOM 2622 C CA . TRP A 1 349 ? 11.166 -5.572 -27.152 1.00 34.34 349 TRP A CA 1
ATOM 2623 C C . TRP A 1 349 ? 10.679 -6.986 -26.813 1.00 34.34 349 TRP A C 1
ATOM 2625 O O . TRP A 1 349 ? 11.033 -7.906 -27.538 1.00 34.34 349 TRP A O 1
ATOM 2635 N N . ARG A 1 350 ? 9.843 -7.199 -25.780 1.00 34.81 350 ARG A N 1
ATOM 2636 C CA . ARG A 1 350 ? 9.317 -8.541 -25.389 1.00 34.81 350 ARG A CA 1
ATOM 2637 C C . ARG A 1 350 ? 10.390 -9.641 -25.388 1.00 34.81 350 ARG A C 1
ATOM 2639 O O . ARG A 1 350 ? 10.259 -10.641 -26.091 1.00 34.81 350 ARG A O 1
ATOM 2646 N N . ALA A 1 351 ? 11.475 -9.435 -24.654 1.00 39.47 351 ALA A N 1
ATOM 2647 C CA . ALA A 1 351 ? 12.590 -10.378 -24.640 1.00 39.47 351 ALA A CA 1
ATOM 2648 C C . ALA A 1 351 ? 13.310 -10.588 -26.011 1.00 39.47 351 ALA A C 1
ATOM 2650 O O . ALA A 1 351 ? 14.001 -11.592 -26.179 1.00 39.47 351 ALA A O 1
ATOM 2651 N N . ALA A 1 352 ? 13.181 -9.673 -26.987 1.00 37.50 352 ALA A N 1
ATOM 2652 C CA . ALA A 1 352 ? 13.815 -9.790 -28.306 1.00 37.50 352 ALA A CA 1
ATOM 2653 C C . ALA A 1 352 ? 14.766 -8.622 -28.650 1.00 37.50 352 ALA A C 1
ATOM 2655 O O . ALA A 1 352 ? 14.428 -7.471 -28.348 1.00 37.50 352 ALA A O 1
ATOM 2656 N N . PRO A 1 353 ? 15.892 -8.902 -29.346 1.00 45.09 353 PRO A N 1
ATOM 2657 C CA . PRO A 1 353 ? 16.783 -7.890 -29.899 1.00 45.09 353 PRO A CA 1
ATOM 2658 C C . PRO A 1 353 ? 16.067 -6.877 -30.781 1.00 45.09 353 PRO A C 1
ATOM 2660 O O . PRO A 1 353 ? 15.323 -7.227 -31.695 1.00 45.09 353 PRO A O 1
ATOM 2663 N N . GLN A 1 354 ? 16.384 -5.616 -30.568 1.00 40.19 354 GLN A N 1
ATOM 2664 C CA . GLN A 1 354 ? 16.094 -4.487 -31.424 1.00 40.19 354 GLN A CA 1
ATOM 2665 C C . GLN A 1 354 ? 17.438 -3.890 -31.845 1.00 40.19 354 GLN A C 1
ATOM 2667 O O . GLN A 1 354 ? 18.399 -3.918 -31.075 1.00 40.19 354 GLN A O 1
ATOM 2672 N N . ASN A 1 355 ? 17.498 -3.364 -33.068 1.00 38.28 355 ASN A N 1
ATOM 2673 C CA . ASN A 1 355 ? 18.714 -2.778 -33.646 1.00 38.28 355 ASN A CA 1
ATOM 2674 C C . ASN A 1 355 ? 18.836 -1.272 -33.359 1.00 38.28 355 ASN A C 1
ATOM 2676 O O . ASN A 1 355 ? 19.896 -0.697 -33.578 1.00 38.28 355 ASN A O 1
ATOM 2680 N N . VAL A 1 356 ? 17.761 -0.637 -32.870 1.00 41.19 356 VAL A N 1
ATOM 2681 C CA . VAL A 1 356 ? 17.713 0.796 -32.550 1.00 41.19 356 VAL A CA 1
ATOM 2682 C C . VAL A 1 356 ? 17.079 1.050 -31.175 1.00 41.19 356 VAL A C 1
ATOM 2684 O O . VAL A 1 356 ? 16.102 0.382 -30.816 1.00 41.19 356 VAL A O 1
ATOM 2687 N N . PRO A 1 357 ? 17.592 2.021 -30.402 1.00 47.47 357 PRO A N 1
ATOM 2688 C CA . PRO A 1 357 ? 17.018 2.403 -29.116 1.00 47.47 357 PR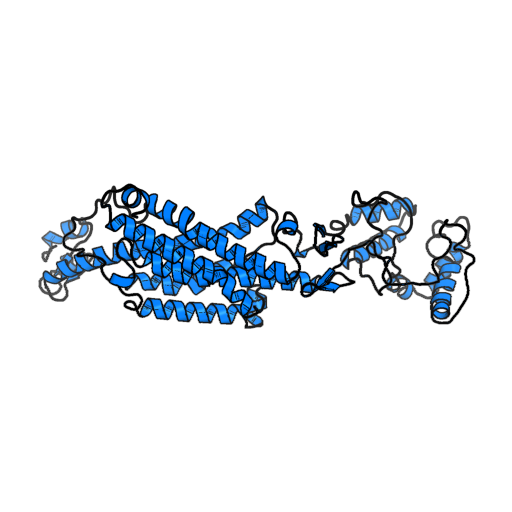O A CA 1
ATOM 2689 C C . PRO A 1 357 ? 15.656 3.102 -29.280 1.00 47.47 357 PRO A C 1
ATOM 2691 O O . PRO A 1 357 ? 15.492 3.999 -30.105 1.00 47.47 357 PRO A O 1
ATOM 2694 N N . ASN A 1 358 ? 14.666 2.720 -28.461 1.00 52.00 358 ASN A N 1
ATOM 2695 C CA . ASN A 1 358 ? 13.303 3.264 -28.506 1.00 52.00 358 ASN A CA 1
ATOM 2696 C C . ASN A 1 358 ? 12.868 3.816 -27.134 1.00 52.00 358 ASN A C 1
ATOM 2698 O O . ASN A 1 358 ? 12.494 3.069 -26.228 1.00 52.00 358 ASN A O 1
ATOM 2702 N N . LEU A 1 359 ? 12.859 5.147 -26.997 1.00 58.78 359 LEU A N 1
ATOM 2703 C CA . LEU A 1 359 ? 12.472 5.831 -25.755 1.00 58.78 359 LEU A CA 1
ATOM 2704 C C . LEU A 1 359 ? 10.987 5.628 -25.403 1.00 58.78 359 LEU A C 1
ATOM 2706 O O . LEU A 1 359 ? 10.622 5.551 -24.231 1.00 58.78 359 LEU A O 1
ATOM 2710 N N . THR A 1 360 ? 10.111 5.507 -26.402 1.00 62.59 360 THR A N 1
ATOM 2711 C CA . THR A 1 360 ? 8.683 5.236 -26.183 1.00 62.59 360 THR A CA 1
ATOM 2712 C C . THR A 1 360 ? 8.473 3.855 -25.567 1.00 62.59 360 THR A C 1
ATOM 2714 O O . THR A 1 360 ? 7.611 3.698 -24.705 1.00 62.59 360 THR A O 1
ATOM 2717 N N . TYR A 1 361 ? 9.272 2.862 -25.963 1.00 65.06 361 TYR A N 1
ATOM 2718 C CA . TYR A 1 361 ? 9.244 1.531 -25.358 1.00 65.06 361 TYR A CA 1
ATOM 2719 C C . TYR A 1 361 ? 9.690 1.571 -23.894 1.00 65.06 361 TYR A C 1
ATOM 2721 O O . TYR A 1 361 ? 8.984 1.065 -23.027 1.00 65.06 361 TYR A O 1
ATOM 2729 N N . GLN A 1 362 ? 10.801 2.249 -23.606 1.00 67.62 362 GLN A N 1
ATOM 2730 C CA . GLN A 1 362 ? 11.327 2.421 -22.249 1.00 67.62 362 GLN A CA 1
ATOM 2731 C C . GLN A 1 362 ? 10.320 3.108 -21.307 1.00 67.62 362 GLN A C 1
ATOM 2733 O O . GLN A 1 362 ? 10.139 2.686 -20.163 1.00 67.62 362 GLN A O 1
ATOM 2738 N N . ARG A 1 363 ? 9.599 4.124 -21.799 1.00 73.31 363 ARG A N 1
ATOM 2739 C CA . ARG A 1 363 ? 8.506 4.773 -21.052 1.00 73.31 363 ARG A CA 1
ATOM 2740 C C . ARG A 1 363 ? 7.313 3.842 -20.832 1.00 73.31 363 ARG A C 1
ATOM 2742 O O . ARG A 1 363 ? 6.752 3.819 -19.742 1.00 73.31 363 ARG A O 1
ATOM 2749 N N . ARG A 1 364 ? 6.936 3.041 -21.836 1.00 75.56 364 ARG A N 1
ATOM 2750 C CA . ARG A 1 364 ? 5.858 2.042 -21.707 1.00 75.56 364 ARG A CA 1
ATOM 2751 C C . ARG A 1 364 ? 6.211 0.929 -20.722 1.00 75.56 364 ARG A C 1
ATOM 2753 O O . ARG A 1 364 ? 5.339 0.524 -19.961 1.00 75.56 364 ARG A O 1
ATOM 2760 N N . ALA A 1 365 ? 7.464 0.477 -20.708 1.00 77.94 365 ALA A N 1
ATOM 2761 C CA . ALA A 1 365 ? 7.957 -0.509 -19.751 1.00 77.94 365 ALA A CA 1
ATOM 2762 C C . ALA A 1 36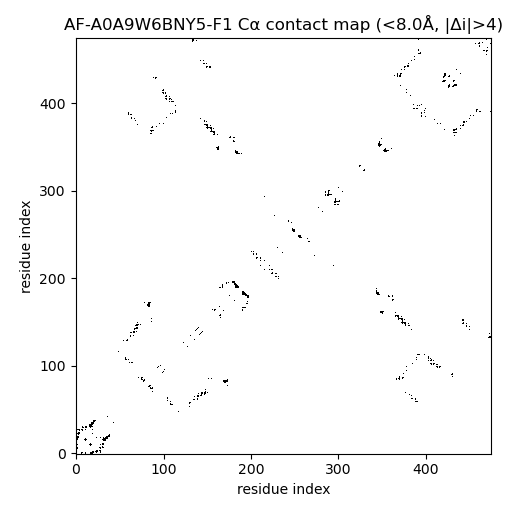5 ? 7.806 0.004 -18.314 1.00 77.94 365 ALA A C 1
ATOM 2764 O O . ALA A 1 365 ? 7.195 -0.664 -17.484 1.00 77.94 365 ALA A O 1
ATOM 2765 N N . LEU A 1 366 ? 8.267 1.233 -18.050 1.00 86.25 366 LEU A N 1
ATOM 2766 C CA . LEU A 1 366 ? 8.120 1.858 -16.734 1.00 86.25 366 LEU A CA 1
ATOM 2767 C C . LEU A 1 366 ? 6.652 2.035 -16.346 1.00 86.25 366 LEU A C 1
ATOM 2769 O O . LEU A 1 366 ? 6.277 1.701 -15.230 1.00 86.25 366 LEU A O 1
ATOM 2773 N N . SER A 1 367 ? 5.817 2.505 -17.270 1.00 87.50 367 SER A N 1
ATOM 2774 C CA . SER A 1 367 ? 4.383 2.690 -17.041 1.00 87.50 367 SER A CA 1
ATOM 2775 C C . SER A 1 367 ? 3.660 1.374 -16.702 1.00 87.50 367 SER A C 1
ATOM 2777 O O . SER A 1 367 ? 2.817 1.327 -15.801 1.00 87.50 367 SER A O 1
ATOM 2779 N N . GLN A 1 368 ? 4.029 0.262 -17.350 1.00 86.25 368 GLN A N 1
ATOM 2780 C CA . GLN A 1 368 ? 3.516 -1.060 -16.981 1.00 86.25 368 GLN A CA 1
ATOM 2781 C C . GLN A 1 368 ? 4.083 -1.570 -15.656 1.00 86.25 368 GLN A C 1
ATOM 2783 O O . GLN A 1 368 ? 3.325 -2.128 -14.868 1.00 86.25 368 GLN A O 1
ATOM 2788 N N . GLY A 1 369 ? 5.365 -1.332 -15.367 1.00 90.38 369 GLY A N 1
ATOM 2789 C CA . GLY A 1 369 ? 5.955 -1.626 -14.060 1.00 90.38 369 GLY A CA 1
ATOM 2790 C C . GLY A 1 369 ? 5.233 -0.890 -12.930 1.00 90.38 369 GLY A C 1
ATOM 2791 O O . GLY A 1 369 ? 4.857 -1.503 -11.932 1.00 90.38 369 GLY A O 1
ATOM 2792 N N . GLN A 1 370 ? 4.955 0.402 -13.119 1.00 93.81 370 GLN A N 1
ATOM 2793 C CA . GLN A 1 370 ? 4.197 1.230 -12.177 1.00 93.81 370 GLN A CA 1
ATOM 2794 C C . GLN A 1 370 ? 2.779 0.704 -11.958 1.00 93.81 370 GLN A C 1
ATOM 2796 O O . GLN A 1 370 ? 2.293 0.647 -10.829 1.00 93.81 370 GLN A O 1
ATOM 2801 N N . SER A 1 371 ? 2.138 0.242 -13.030 1.00 93.19 371 SER A N 1
ATOM 2802 C CA . SER A 1 371 ? 0.815 -0.380 -12.951 1.00 93.19 371 SER A CA 1
ATOM 2803 C C . SER A 1 371 ? 0.864 -1.709 -12.202 1.00 93.19 371 SER A C 1
ATOM 2805 O O . SER A 1 371 ? -0.004 -1.973 -11.376 1.00 93.19 371 SER A O 1
ATOM 2807 N N . ALA A 1 372 ? 1.878 -2.544 -12.457 1.00 93.06 372 ALA A N 1
ATOM 2808 C CA . ALA A 1 372 ? 2.048 -3.829 -11.782 1.00 93.06 372 ALA A CA 1
ATOM 2809 C C . ALA A 1 372 ? 2.270 -3.645 -10.278 1.00 93.06 372 ALA A C 1
ATOM 2811 O O . ALA A 1 372 ? 1.673 -4.365 -9.480 1.00 93.06 372 ALA A O 1
ATOM 2812 N N . TYR A 1 373 ? 3.080 -2.651 -9.896 1.00 94.94 373 TYR A N 1
ATOM 2813 C CA . TYR A 1 373 ? 3.273 -2.270 -8.499 1.00 94.94 373 TYR A CA 1
ATOM 2814 C C . TYR A 1 373 ? 1.947 -1.853 -7.856 1.00 94.94 373 TYR A C 1
ATOM 2816 O O . TYR A 1 373 ? 1.559 -2.400 -6.826 1.00 94.94 373 TYR A O 1
ATOM 2824 N N . PHE A 1 374 ? 1.224 -0.928 -8.495 1.00 94.06 374 PHE A N 1
ATOM 2825 C CA . PHE A 1 374 ? -0.064 -0.424 -8.019 1.00 94.06 374 PHE A CA 1
ATOM 2826 C C . PHE A 1 374 ? -1.092 -1.550 -7.820 1.00 94.06 374 PHE A C 1
ATOM 2828 O O . PHE A 1 374 ? -1.663 -1.680 -6.738 1.00 94.06 374 PHE A O 1
ATOM 2835 N N . VAL A 1 375 ? -1.269 -2.418 -8.821 1.00 93.38 375 VAL A N 1
ATOM 2836 C CA . VAL A 1 375 ? -2.179 -3.572 -8.742 1.00 93.38 375 VAL A CA 1
ATOM 2837 C C . VAL A 1 375 ? -1.756 -4.539 -7.638 1.00 93.38 375 VAL A C 1
ATOM 2839 O O . VAL A 1 375 ? -2.601 -4.989 -6.866 1.00 93.38 375 VAL A O 1
ATOM 2842 N N . ALA A 1 376 ? -0.464 -4.853 -7.524 1.00 93.31 376 ALA A N 1
ATOM 2843 C CA . ALA A 1 376 ? 0.031 -5.776 -6.507 1.00 93.31 376 ALA A CA 1
ATOM 2844 C C . ALA A 1 376 ? -0.182 -5.241 -5.081 1.00 93.31 376 ALA A C 1
ATOM 2846 O O . ALA A 1 376 ? -0.547 -6.017 -4.195 1.00 93.31 376 ALA A O 1
ATOM 2847 N N . VAL A 1 377 ? -0.003 -3.933 -4.862 1.00 92.81 377 VAL A N 1
ATOM 2848 C CA . VAL A 1 377 ? -0.291 -3.287 -3.574 1.00 92.81 377 VAL A CA 1
ATOM 2849 C C . VAL A 1 377 ? -1.779 -3.373 -3.258 1.00 92.81 377 VAL A C 1
ATOM 2851 O O . VAL A 1 377 ? -2.125 -3.893 -2.201 1.00 92.81 377 VAL A O 1
ATOM 2854 N N . VAL A 1 378 ? -2.652 -2.954 -4.177 1.00 91.75 378 VAL A N 1
ATOM 2855 C CA . VAL A 1 378 ? -4.110 -2.979 -3.972 1.00 91.75 378 VAL A CA 1
ATOM 2856 C C . VAL A 1 378 ? -4.628 -4.402 -3.721 1.00 91.75 378 VAL A C 1
ATOM 2858 O O . VAL A 1 378 ? -5.361 -4.641 -2.764 1.00 91.75 378 VAL A O 1
ATOM 2861 N N . LEU A 1 379 ? -4.181 -5.401 -4.485 1.00 90.31 379 LEU A N 1
ATOM 2862 C CA . LEU A 1 379 ? -4.559 -6.798 -4.230 1.00 90.31 379 LEU A CA 1
ATOM 2863 C C . LEU A 1 379 ? -4.139 -7.270 -2.829 1.00 90.31 379 LEU A C 1
ATOM 2865 O O . LEU A 1 379 ? -4.877 -8.006 -2.171 1.00 90.31 379 LEU A O 1
ATOM 2869 N N . ASN A 1 380 ? -2.977 -6.827 -2.343 1.00 91.56 380 ASN A N 1
ATOM 2870 C CA . ASN A 1 380 ? -2.526 -7.134 -0.987 1.00 91.56 380 ASN A CA 1
ATOM 2871 C C . ASN A 1 380 ? -3.202 -6.273 0.096 1.00 91.56 380 ASN A C 1
ATOM 2873 O O . ASN A 1 380 ? -3.130 -6.620 1.278 1.00 91.56 380 ASN A O 1
ATOM 2877 N N . LYS A 1 381 ? -3.913 -5.197 -0.258 1.00 90.19 381 LYS A N 1
ATOM 2878 C CA . LYS A 1 381 ? -4.758 -4.465 0.695 1.00 90.19 381 LYS A CA 1
ATOM 2879 C C . LYS A 1 381 ? -5.995 -5.246 1.087 1.00 90.19 381 LYS A C 1
ATOM 2881 O O . LYS A 1 381 ? -6.368 -5.206 2.256 1.00 90.19 381 LYS A O 1
ATOM 2886 N N . ILE A 1 382 ? -6.546 -6.054 0.182 1.00 90.12 382 ILE A N 1
ATOM 2887 C CA . ILE A 1 382 ? -7.667 -6.946 0.502 1.00 90.12 382 ILE A CA 1
ATOM 2888 C C . ILE A 1 382 ? -7.291 -7.865 1.673 1.00 90.12 382 ILE A C 1
ATOM 2890 O O . ILE A 1 382 ? -8.028 -7.945 2.655 1.00 90.12 382 ILE A O 1
ATOM 2894 N N . ILE A 1 383 ? -6.116 -8.512 1.633 1.00 89.19 383 ILE A N 1
ATOM 2895 C CA . ILE A 1 383 ? -5.676 -9.341 2.766 1.00 89.19 383 ILE A CA 1
ATOM 2896 C C . ILE A 1 383 ? -5.372 -8.502 4.008 1.00 89.19 383 ILE A C 1
ATOM 2898 O O . ILE A 1 383 ? -5.719 -8.911 5.111 1.00 89.19 383 ILE A O 1
ATOM 2902 N N . ALA A 1 384 ? -4.784 -7.316 3.856 1.00 90.00 384 ALA A N 1
ATOM 2903 C CA . ALA A 1 384 ? -4.524 -6.412 4.978 1.00 90.00 384 ALA A CA 1
ATOM 2904 C C . ALA A 1 384 ? -5.803 -6.032 5.719 1.00 90.00 384 ALA A C 1
ATOM 2906 O O . ALA A 1 384 ? -5.837 -6.053 6.947 1.00 90.00 384 ALA A O 1
ATOM 2907 N N . ALA A 1 385 ? -6.868 -5.743 4.974 1.00 90.69 385 ALA A N 1
ATOM 2908 C CA . ALA A 1 385 ? -8.162 -5.431 5.541 1.00 90.69 385 ALA A CA 1
ATOM 2909 C C . ALA A 1 385 ? -8.746 -6.637 6.292 1.00 90.69 385 ALA A C 1
ATOM 2911 O O . ALA A 1 385 ? -9.216 -6.507 7.423 1.00 90.69 385 ALA A O 1
ATOM 2912 N N . LEU A 1 386 ? -8.647 -7.832 5.703 1.00 89.44 386 LEU A N 1
ATOM 2913 C CA . LEU A 1 386 ? -9.085 -9.076 6.338 1.00 89.44 386 LEU A CA 1
ATOM 2914 C C . LEU A 1 386 ? -8.292 -9.400 7.617 1.00 89.44 386 LEU A C 1
ATOM 2916 O O . LEU A 1 386 ? -8.886 -9.861 8.591 1.00 89.44 386 LEU A O 1
ATOM 2920 N N . MET A 1 387 ? -6.985 -9.128 7.650 1.00 88.56 387 MET A N 1
ATOM 2921 C CA . MET A 1 387 ? -6.146 -9.297 8.845 1.00 88.56 387 MET A CA 1
ATOM 2922 C C . MET A 1 387 ? -6.518 -8.289 9.937 1.00 88.56 387 MET A C 1
ATOM 2924 O O . MET A 1 387 ? -6.745 -8.671 11.085 1.00 88.56 387 MET A O 1
ATOM 2928 N N . SER A 1 388 ? -6.673 -7.012 9.578 1.00 89.19 388 SER A N 1
ATOM 2929 C CA . SER A 1 388 ? -7.056 -5.946 10.514 1.00 89.19 388 SER A CA 1
ATOM 2930 C C . SER A 1 388 ? -8.483 -6.084 11.047 1.00 89.19 388 SER A C 1
ATOM 2932 O O . SER A 1 388 ? -8.809 -5.482 12.069 1.00 89.19 388 SER A O 1
ATOM 2934 N N . LYS A 1 389 ? -9.331 -6.905 10.414 1.00 90.06 389 LYS A N 1
ATOM 2935 C CA . LYS A 1 389 ? -10.704 -7.185 10.862 1.00 90.06 389 LYS A CA 1
ATOM 2936 C C . LYS A 1 389 ? -10.767 -7.778 12.268 1.00 90.06 389 LYS A C 1
ATOM 2938 O O . LYS A 1 389 ? -11.695 -7.476 13.018 1.00 90.06 389 LYS A O 1
ATOM 2943 N N . THR A 1 390 ? -9.796 -8.614 12.628 1.00 89.19 390 THR A N 1
ATOM 2944 C CA . THR A 1 390 ? -9.768 -9.340 13.906 1.00 89.19 390 THR A CA 1
ATOM 2945 C C . THR A 1 390 ? -8.430 -9.156 14.602 1.00 89.19 390 THR A C 1
ATOM 2947 O O . THR A 1 390 ? -7.392 -9.452 14.013 1.00 89.19 390 THR A O 1
ATOM 2950 N N . ARG A 1 391 ? -8.430 -8.758 15.874 1.00 87.75 391 ARG A N 1
ATOM 2951 C CA . ARG A 1 391 ? -7.191 -8.600 16.651 1.00 87.75 391 ARG A CA 1
ATOM 2952 C C . ARG A 1 391 ? -6.733 -9.905 17.297 1.00 87.75 391 ARG A C 1
ATOM 2954 O O . ARG A 1 391 ? -5.531 -10.174 17.329 1.00 87.75 391 ARG A O 1
ATOM 2961 N N . LYS A 1 392 ? -7.672 -10.717 17.802 1.00 85.44 392 LYS A N 1
ATOM 2962 C CA . LYS A 1 392 ? -7.365 -11.967 18.533 1.00 85.44 392 LYS A CA 1
ATOM 2963 C C . LYS A 1 392 ? -8.140 -13.184 18.029 1.00 85.44 392 LYS A C 1
ATOM 2965 O O . LYS A 1 392 ? -7.612 -14.302 18.044 1.00 85.44 392 LYS A O 1
ATOM 2970 N N . LEU A 1 393 ? -9.378 -12.993 17.575 1.00 88.06 393 LEU A N 1
ATOM 2971 C CA . LEU A 1 393 ? -10.177 -14.076 16.999 1.00 88.06 393 LEU A CA 1
ATOM 2972 C C . LEU A 1 393 ? -9.673 -14.512 15.622 1.00 88.06 393 LEU A C 1
ATOM 2974 O O . LEU A 1 393 ? -8.876 -13.833 14.983 1.00 88.06 393 LEU A O 1
ATOM 2978 N N . SER A 1 394 ? -10.085 -15.706 15.196 1.00 88.44 394 SER A N 1
ATOM 2979 C CA . SER A 1 394 ? -9.794 -16.170 13.843 1.00 88.44 394 SER A CA 1
ATOM 2980 C C . SER A 1 394 ? -10.793 -15.529 12.905 1.00 88.44 394 SER A C 1
ATOM 2982 O O . SER A 1 394 ? -11.957 -15.319 13.263 1.00 88.44 394 SER A O 1
ATOM 2984 N N . ILE A 1 395 ? -10.375 -15.293 11.671 1.00 86.94 395 ILE A N 1
ATOM 2985 C CA . ILE A 1 395 ? -11.299 -14.833 10.647 1.00 86.94 395 ILE A CA 1
ATOM 2986 C C . ILE A 1 395 ? -12.432 -15.841 10.389 1.00 86.94 395 ILE A C 1
ATOM 2988 O O . ILE A 1 395 ? -13.546 -15.445 10.046 1.00 86.94 395 ILE A O 1
ATOM 2992 N N . PHE A 1 396 ? -12.185 -17.136 10.620 1.00 85.75 396 PHE A N 1
ATOM 2993 C CA . PHE A 1 396 ? -13.189 -18.190 10.457 1.00 85.75 396 PHE A CA 1
ATOM 2994 C C . PHE A 1 396 ? -14.242 -18.185 11.566 1.00 85.75 396 PHE A C 1
ATOM 2996 O O . PHE A 1 396 ? -15.395 -18.505 11.298 1.00 85.75 396 PHE A O 1
ATOM 3003 N N . SER A 1 397 ? -13.875 -17.786 12.790 1.00 83.50 397 SER A N 1
ATOM 3004 C CA . SER A 1 397 ? -14.835 -17.659 13.893 1.00 83.50 397 SER A CA 1
ATOM 3005 C C . SER A 1 397 ? -15.664 -16.380 13.786 1.00 83.50 397 SER A C 1
ATOM 3007 O O . SER A 1 397 ? -16.850 -16.404 14.088 1.00 83.50 397 SER A O 1
ATOM 3009 N N . GLN A 1 398 ? -15.058 -15.275 13.332 1.00 81.62 398 GLN A N 1
ATOM 3010 C CA . GLN A 1 398 ? -15.768 -14.001 13.150 1.00 81.62 398 GLN A CA 1
ATOM 3011 C C . GLN A 1 398 ? -16.610 -13.974 11.864 1.00 81.62 398 GLN A C 1
ATOM 3013 O O . GLN A 1 398 ? -17.558 -13.201 11.766 1.00 81.62 398 GLN A O 1
ATOM 3018 N N . GLY A 1 399 ? -16.263 -14.798 10.871 1.00 78.94 399 GLY A N 1
ATOM 3019 C CA . GLY A 1 399 ? -16.902 -14.846 9.560 1.00 78.94 399 GLY A CA 1
ATOM 3020 C C . GLY A 1 399 ? -16.349 -13.794 8.593 1.00 78.94 399 GLY A C 1
ATOM 3021 O O . GLY A 1 399 ? -16.333 -12.591 8.868 1.00 78.94 399 GLY A O 1
ATOM 3022 N N . ILE A 1 400 ? -15.935 -14.230 7.401 1.00 72.31 400 ILE A N 1
ATOM 3023 C CA . ILE A 1 400 ? -15.340 -13.356 6.373 1.00 72.31 400 ILE A CA 1
ATOM 3024 C C . ILE A 1 400 ? -16.372 -12.341 5.845 1.00 72.31 400 ILE A C 1
ATOM 3026 O O . ILE A 1 400 ? -16.062 -11.156 5.724 1.00 72.31 400 ILE A O 1
ATOM 3030 N N . MET A 1 401 ? -17.622 -12.769 5.631 1.00 67.88 401 MET A N 1
ATOM 3031 C CA . MET A 1 401 ? -18.667 -11.989 4.941 1.00 67.88 401 MET A CA 1
ATOM 3032 C C . MET A 1 401 ? -19.684 -11.294 5.863 1.00 67.88 401 MET A C 1
ATOM 3034 O O . MET A 1 401 ? -20.672 -10.752 5.374 1.00 67.88 401 MET A O 1
ATOM 3038 N N . ASN A 1 402 ? -19.460 -11.270 7.181 1.00 79.69 402 ASN A N 1
ATOM 3039 C CA . ASN A 1 402 ? -20.403 -10.628 8.111 1.00 79.69 402 ASN A CA 1
ATOM 3040 C C . ASN A 1 402 ? -20.530 -9.109 7.888 1.00 79.69 402 ASN A C 1
ATOM 3042 O O . ASN A 1 402 ? -21.604 -8.544 8.080 1.00 79.69 402 ASN A O 1
ATOM 3046 N N . ASN A 1 403 ? -19.466 -8.460 7.408 1.00 84.56 403 ASN A N 1
ATOM 3047 C CA . ASN A 1 403 ? -19.461 -7.038 7.081 1.00 84.56 403 ASN A CA 1
ATOM 3048 C C . ASN A 1 403 ? -19.673 -6.847 5.569 1.00 84.56 403 ASN A C 1
ATOM 3050 O O . ASN A 1 403 ? -18.731 -6.897 4.775 1.00 84.56 403 ASN A O 1
ATOM 3054 N N . LYS A 1 404 ? -20.934 -6.649 5.164 1.00 86.88 404 LYS A N 1
ATOM 3055 C CA . LYS A 1 404 ? -21.308 -6.441 3.752 1.00 86.88 404 LYS A CA 1
ATOM 3056 C C . LYS A 1 404 ? -20.729 -5.145 3.177 1.00 86.88 404 LYS A C 1
ATOM 3058 O O . LYS A 1 404 ? -20.431 -5.091 1.987 1.00 86.88 404 LYS A O 1
ATOM 3063 N N . PHE A 1 405 ? -20.550 -4.121 4.012 1.00 89.88 405 PHE A N 1
ATOM 3064 C CA . PHE A 1 405 ? -20.006 -2.834 3.585 1.00 89.88 405 PHE A CA 1
ATOM 3065 C C . PHE A 1 405 ? -18.516 -2.952 3.230 1.00 89.88 405 PHE A C 1
ATOM 3067 O O . PHE A 1 405 ? -18.078 -2.393 2.229 1.00 89.88 405 PHE A O 1
ATOM 3074 N N . MET A 1 406 ? -17.758 -3.775 3.964 1.00 90.06 406 MET A N 1
ATOM 3075 C CA . MET A 1 406 ? -16.365 -4.097 3.623 1.00 90.06 406 MET A CA 1
ATOM 3076 C C . MET A 1 406 ? -16.254 -4.809 2.267 1.00 90.06 406 MET A C 1
ATOM 3078 O O . MET A 1 406 ? -15.408 -4.453 1.450 1.00 90.06 406 MET A O 1
ATOM 3082 N N . LEU A 1 407 ? -17.151 -5.762 1.980 1.00 89.06 407 LEU A N 1
ATOM 3083 C CA . LEU A 1 407 ? -17.181 -6.444 0.681 1.00 89.06 407 LEU A CA 1
ATOM 3084 C C . LEU A 1 407 ? -17.477 -5.472 -0.472 1.00 89.06 407 LEU A C 1
ATOM 3086 O O . LEU A 1 407 ? -16.824 -5.538 -1.511 1.00 89.06 407 LEU A O 1
ATOM 3090 N N . MET A 1 408 ? -18.431 -4.556 -0.282 1.00 90.69 408 MET A N 1
ATOM 3091 C CA . MET A 1 408 ? -18.703 -3.488 -1.249 1.00 90.69 408 MET A CA 1
ATOM 3092 C C . MET A 1 408 ? -17.462 -2.612 -1.477 1.00 90.69 408 MET A C 1
ATOM 3094 O O . MET A 1 408 ? -17.182 -2.250 -2.617 1.00 90.69 408 MET A O 1
ATOM 3098 N N . GLY A 1 409 ? -16.694 -2.333 -0.418 1.00 91.44 409 GLY A N 1
ATOM 3099 C CA . GLY A 1 409 ? -15.413 -1.630 -0.501 1.00 91.44 409 GLY A CA 1
ATOM 3100 C C . GLY A 1 409 ? -14.404 -2.325 -1.412 1.00 91.44 409 GLY A C 1
ATOM 3101 O O . GLY A 1 409 ? -13.854 -1.677 -2.296 1.00 91.44 409 GLY A O 1
ATOM 3102 N N . PHE A 1 410 ? -14.225 -3.642 -1.282 1.00 91.50 410 PHE A N 1
ATOM 3103 C CA . PHE A 1 410 ? -13.314 -4.393 -2.159 1.00 91.50 410 PHE A CA 1
ATOM 3104 C C . PHE A 1 410 ? -13.771 -4.419 -3.620 1.00 91.50 410 PHE A C 1
ATOM 3106 O O . PHE A 1 410 ? -12.948 -4.350 -4.530 1.00 91.50 410 PHE A O 1
ATOM 3113 N N . VAL A 1 411 ? -15.082 -4.499 -3.866 1.00 92.69 411 VAL A N 1
ATOM 3114 C CA . VAL A 1 411 ? -15.624 -4.420 -5.232 1.00 92.69 411 VAL A CA 1
ATOM 3115 C C . VAL A 1 411 ? -15.374 -3.034 -5.828 1.00 92.69 411 VAL A C 1
ATOM 3117 O O . VAL A 1 411 ? -14.939 -2.928 -6.973 1.00 92.69 411 VAL A O 1
ATOM 3120 N N . PHE A 1 412 ? -15.609 -1.976 -5.052 1.00 92.44 412 PHE A N 1
ATOM 3121 C CA . PHE A 1 412 ? -15.348 -0.598 -5.460 1.00 92.44 412 PHE A CA 1
ATOM 3122 C C . PHE A 1 412 ? -13.865 -0.361 -5.778 1.00 92.44 412 PHE A C 1
ATOM 3124 O O . PHE A 1 412 ? -13.537 0.187 -6.831 1.00 92.44 412 PHE A O 1
ATOM 3131 N N . GLU A 1 413 ? -12.972 -0.844 -4.917 1.00 92.56 413 GLU A N 1
ATOM 3132 C CA . GLU A 1 413 ? -11.524 -0.803 -5.117 1.00 92.56 413 GLU A CA 1
ATOM 3133 C C . GLU A 1 413 ? -11.109 -1.536 -6.403 1.00 92.56 413 GLU A C 1
ATOM 3135 O O . GLU A 1 413 ? -10.411 -0.963 -7.242 1.00 92.56 413 GLU A O 1
ATOM 3140 N N . ALA A 1 414 ? -11.606 -2.757 -6.626 1.00 92.00 414 ALA A N 1
ATOM 3141 C CA . ALA A 1 414 ? -11.318 -3.518 -7.840 1.00 92.00 414 ALA A CA 1
ATOM 3142 C C . ALA A 1 414 ? -11.778 -2.789 -9.117 1.00 92.00 414 ALA A C 1
ATOM 3144 O O . ALA A 1 414 ? -11.057 -2.781 -10.116 1.00 92.00 414 ALA A O 1
ATOM 3145 N N . ILE A 1 415 ? -12.948 -2.138 -9.083 1.00 94.00 415 ILE A N 1
ATOM 3146 C CA . ILE A 1 415 ? -13.453 -1.334 -10.205 1.00 94.00 415 ILE A CA 1
ATOM 3147 C C . ILE A 1 415 ? -12.515 -0.156 -10.485 1.00 94.00 415 ILE A C 1
ATOM 3149 O O . ILE A 1 415 ? -12.131 0.043 -11.637 1.00 94.00 415 ILE A O 1
ATOM 3153 N N . ILE A 1 416 ? -12.107 0.597 -9.458 1.00 93.56 416 ILE A N 1
ATOM 3154 C CA . ILE A 1 416 ? -11.186 1.732 -9.622 1.00 93.56 416 ILE A CA 1
ATOM 3155 C C . ILE A 1 416 ? -9.861 1.281 -10.231 1.00 93.56 416 ILE A C 1
ATOM 3157 O O . ILE A 1 416 ? -9.375 1.918 -11.164 1.00 93.56 416 ILE A O 1
ATOM 3161 N N . VAL A 1 417 ? -9.291 0.172 -9.757 1.00 93.38 417 VAL A N 1
ATOM 3162 C CA . VAL A 1 417 ? -8.029 -0.348 -10.298 1.00 93.38 417 VAL A CA 1
ATOM 3163 C C . VAL A 1 417 ? -8.161 -0.703 -11.774 1.00 93.38 417 VAL A C 1
ATOM 3165 O O . VAL A 1 417 ? -7.319 -0.311 -12.581 1.00 93.38 417 VAL A O 1
ATOM 3168 N N . VAL A 1 418 ? -9.228 -1.412 -12.149 1.00 93.06 418 VAL A N 1
ATOM 3169 C CA . VAL A 1 418 ? -9.496 -1.766 -13.550 1.00 93.06 418 VAL A CA 1
ATOM 3170 C C . VAL A 1 418 ? -9.664 -0.505 -14.402 1.00 93.06 418 VAL A C 1
ATOM 3172 O O . VAL A 1 418 ? -9.105 -0.432 -15.496 1.00 93.06 418 VAL A O 1
ATOM 3175 N N . LEU A 1 419 ? -10.365 0.516 -13.901 1.00 93.19 419 LEU A N 1
ATOM 3176 C CA . LEU A 1 419 ? -10.502 1.792 -14.602 1.00 93.19 419 LEU A CA 1
ATOM 3177 C C . LEU A 1 419 ? -9.139 2.469 -14.801 1.00 93.19 419 LEU A C 1
ATOM 3179 O O . LEU A 1 419 ? -8.798 2.813 -15.930 1.00 93.19 419 LEU A O 1
ATOM 3183 N N . ILE A 1 420 ? -8.333 2.606 -13.746 1.00 92.56 420 ILE A N 1
ATOM 3184 C CA . ILE A 1 420 ? -7.024 3.279 -13.801 1.00 92.56 420 ILE A CA 1
ATOM 3185 C C . ILE A 1 420 ? -6.041 2.565 -14.737 1.00 92.56 420 ILE A C 1
ATOM 3187 O O . ILE A 1 420 ? -5.229 3.236 -15.360 1.00 92.56 420 ILE A O 1
ATOM 3191 N N . VAL A 1 421 ? -6.092 1.235 -14.848 1.00 91.00 421 VAL A N 1
ATOM 3192 C CA . VAL A 1 421 ? -5.133 0.451 -15.651 1.00 91.00 421 VAL A CA 1
ATOM 3193 C C . VAL A 1 421 ? -5.535 0.347 -17.129 1.00 91.00 421 VAL A C 1
ATOM 3195 O O . VAL A 1 421 ? -4.672 0.302 -18.013 1.00 91.00 421 VAL A O 1
ATOM 3198 N N . TYR A 1 422 ? -6.835 0.273 -17.430 1.00 91.56 422 TYR A N 1
ATOM 3199 C CA . TYR A 1 422 ? -7.309 -0.037 -18.786 1.00 91.56 422 TYR A CA 1
ATOM 3200 C C . TYR A 1 422 ? -7.930 1.146 -19.535 1.00 91.56 422 TYR A C 1
ATOM 3202 O O . TYR A 1 422 ? -8.065 1.066 -20.756 1.00 91.56 422 TYR A O 1
ATOM 3210 N N . VAL A 1 423 ? -8.287 2.245 -18.863 1.00 92.19 423 VAL A N 1
ATOM 3211 C CA . VAL A 1 423 ? -8.910 3.411 -19.511 1.00 92.19 423 VAL A CA 1
ATOM 3212 C C . VAL A 1 423 ? -7.824 4.378 -20.012 1.00 92.19 423 VAL A C 1
ATOM 3214 O O . VAL A 1 423 ? -7.128 4.985 -19.196 1.00 92.19 423 VAL A O 1
ATOM 3217 N N . PRO A 1 424 ? -7.671 4.599 -21.337 1.00 85.44 424 PRO A N 1
ATOM 3218 C CA . PRO A 1 424 ? -6.546 5.371 -21.878 1.00 85.44 424 PRO A CA 1
ATOM 3219 C C . PRO A 1 424 ? -6.431 6.821 -21.372 1.00 85.44 424 PRO A C 1
ATOM 3221 O O . PRO A 1 424 ? -5.310 7.244 -21.097 1.00 85.44 424 PRO A O 1
ATOM 3224 N N . PRO A 1 425 ? -7.529 7.587 -21.187 1.00 87.69 425 PRO A N 1
ATOM 3225 C CA . PRO A 1 425 ? -7.447 8.900 -20.545 1.00 87.69 425 PRO A CA 1
ATOM 3226 C C . PRO A 1 425 ? -6.854 8.863 -19.130 1.00 87.69 425 PRO A C 1
ATOM 3228 O O . PRO A 1 425 ? -6.086 9.751 -18.770 1.00 87.69 425 PRO A O 1
ATOM 3231 N N . LEU A 1 426 ? -7.173 7.830 -18.341 1.00 88.19 426 LEU A N 1
ATOM 3232 C CA . LEU A 1 426 ? -6.647 7.674 -16.983 1.00 88.19 426 LEU A CA 1
ATOM 3233 C C . LEU A 1 426 ? -5.175 7.249 -17.011 1.00 88.19 426 LEU A C 1
ATOM 3235 O O . LEU A 1 426 ? -4.382 7.786 -16.245 1.00 88.19 426 LEU A O 1
ATOM 3239 N N . ASN A 1 427 ? -4.782 6.406 -17.967 1.00 84.00 427 ASN A N 1
ATOM 3240 C CA . ASN A 1 427 ? -3.385 6.011 -18.174 1.00 84.00 427 ASN A CA 1
ATOM 3241 C C . ASN A 1 427 ? -2.438 7.203 -18.368 1.00 84.00 427 ASN A C 1
ATOM 3243 O O . ASN A 1 427 ? -1.322 7.202 -17.854 1.00 84.00 427 ASN A O 1
ATOM 3247 N N . VAL A 1 428 ? -2.889 8.252 -19.064 1.00 83.38 428 VAL A N 1
ATOM 3248 C CA . VAL A 1 428 ? -2.090 9.474 -19.255 1.00 83.38 428 VAL A CA 1
ATOM 3249 C C . VAL A 1 428 ? -1.937 10.263 -17.951 1.00 83.38 428 VAL A C 1
ATOM 3251 O O . VAL A 1 428 ? -0.867 10.806 -17.696 1.00 83.38 428 VAL A O 1
ATOM 3254 N N . VAL A 1 429 ? -2.984 10.321 -17.122 1.00 87.50 429 VAL A N 1
ATOM 3255 C CA . VAL A 1 429 ? -2.988 11.086 -15.862 1.00 87.50 429 VAL A CA 1
ATOM 3256 C C . VAL A 1 429 ? -2.198 10.373 -14.763 1.00 87.50 429 VAL A C 1
ATOM 3258 O O . VAL A 1 429 ? -1.424 11.005 -14.050 1.00 87.50 429 VAL A O 1
ATOM 3261 N N . PHE A 1 430 ? -2.381 9.060 -14.628 1.00 87.00 430 PHE A N 1
ATOM 3262 C CA . PHE A 1 430 ? -1.761 8.248 -13.578 1.00 87.00 430 PHE A CA 1
ATOM 3263 C C . PHE A 1 430 ? -0.396 7.668 -13.983 1.00 87.00 430 PHE A C 1
ATOM 3265 O O . PHE A 1 430 ? 0.260 7.018 -13.168 1.00 87.00 430 PHE A O 1
ATOM 3272 N N . SER A 1 431 ? 0.050 7.917 -15.220 1.00 83.81 431 SER A N 1
ATOM 3273 C CA . SER A 1 431 ? 1.235 7.298 -15.834 1.00 83.81 431 SER A CA 1
ATOM 3274 C C . SER A 1 431 ? 1.179 5.763 -15.860 1.00 83.81 431 SER A C 1
ATOM 3276 O O . SER A 1 431 ? 2.209 5.090 -15.884 1.00 83.81 431 SER A O 1
ATOM 3278 N N . THR A 1 432 ? -0.023 5.190 -15.890 1.00 88.56 432 THR A N 1
ATOM 3279 C CA . THR A 1 432 ? -0.270 3.743 -15.927 1.00 88.56 432 THR A CA 1
ATOM 3280 C C . THR A 1 432 ? -0.368 3.204 -17.353 1.00 88.56 432 THR A C 1
ATOM 3282 O O . THR A 1 432 ? -0.533 3.937 -18.328 1.00 88.56 432 THR A O 1
ATOM 3285 N N . GLY A 1 433 ? -0.219 1.891 -17.486 1.00 82.44 433 GLY A N 1
ATOM 3286 C CA . GLY A 1 433 ? -0.237 1.164 -18.740 1.00 82.44 433 GLY A CA 1
ATOM 3287 C C . GLY A 1 433 ? -1.018 -0.140 -18.589 1.00 82.44 433 GLY A C 1
ATOM 3288 O O . GLY A 1 433 ? -1.048 -0.725 -17.504 1.00 82.44 433 GLY A O 1
ATOM 3289 N N . PRO A 1 434 ? -1.635 -0.633 -19.674 1.00 81.94 434 PRO A N 1
ATOM 3290 C CA . PRO A 1 434 ? -2.467 -1.825 -19.617 1.00 81.94 434 PRO A CA 1
ATOM 3291 C C . PRO A 1 434 ? -1.631 -3.046 -19.229 1.00 81.94 434 PRO A C 1
ATOM 3293 O O . PRO A 1 434 ? -0.606 -3.328 -19.851 1.00 81.94 434 PRO A O 1
ATOM 3296 N N . LEU A 1 435 ? -2.089 -3.782 -18.220 1.00 82.44 435 LEU A N 1
ATOM 3297 C CA . LEU A 1 435 ? -1.454 -5.009 -17.749 1.00 82.44 435 LEU A CA 1
ATOM 3298 C C . LEU A 1 435 ? -1.999 -6.230 -18.486 1.00 82.44 435 LEU A C 1
ATOM 3300 O O . LEU A 1 435 ? -3.202 -6.364 -18.694 1.00 82.44 435 LEU A O 1
ATOM 3304 N N . TYR A 1 436 ? -1.117 -7.164 -18.829 1.00 79.56 436 TYR A N 1
ATOM 3305 C CA . TYR A 1 436 ? -1.543 -8.487 -19.284 1.00 79.56 436 TYR A CA 1
ATOM 3306 C C . TYR A 1 436 ? -2.048 -9.308 -18.093 1.00 79.56 436 TYR A C 1
ATOM 3308 O O . TYR A 1 436 ? -1.517 -9.184 -16.992 1.00 79.56 436 TYR A O 1
ATOM 3316 N N . GLY A 1 437 ? -3.020 -10.200 -18.308 1.00 77.88 437 GLY A N 1
ATOM 3317 C CA . GLY A 1 437 ? -3.665 -10.959 -17.224 1.00 77.88 437 GLY A CA 1
ATOM 3318 C C . GLY A 1 437 ? -2.698 -11.711 -16.296 1.00 77.88 437 GLY A C 1
ATOM 3319 O O . GLY A 1 437 ? -2.912 -11.742 -15.090 1.00 77.88 437 GLY A O 1
ATOM 3320 N N . LEU A 1 438 ? -1.582 -12.236 -16.818 1.00 80.00 438 LEU A N 1
ATOM 3321 C CA . LEU A 1 438 ? -0.563 -12.915 -16.002 1.00 80.00 438 LEU A CA 1
ATOM 3322 C C . LEU A 1 438 ? 0.117 -11.991 -14.982 1.00 80.00 438 LEU A C 1
ATOM 3324 O O . LEU A 1 438 ? 0.489 -12.453 -13.909 1.00 80.00 438 LEU A O 1
ATOM 3328 N N . HIS A 1 439 ? 0.221 -10.694 -15.270 1.00 82.19 439 HIS A N 1
ATOM 3329 C CA . HIS A 1 439 ? 0.844 -9.710 -14.383 1.00 82.19 439 HIS A CA 1
ATOM 3330 C C . HIS A 1 439 ? -0.045 -9.303 -13.198 1.00 82.19 439 HIS A C 1
ATOM 3332 O O . HIS A 1 439 ? 0.403 -8.560 -12.331 1.00 82.19 439 HIS A O 1
ATOM 3338 N N . TRP A 1 440 ? -1.284 -9.802 -13.125 1.00 87.06 440 TRP A N 1
ATOM 3339 C CA . TRP A 1 440 ? -2.151 -9.654 -11.949 1.00 87.06 440 TRP A CA 1
ATOM 3340 C C . TRP A 1 440 ? -1.844 -10.689 -10.860 1.00 87.06 440 TRP A C 1
ATOM 3342 O O . TRP A 1 440 ? -2.089 -10.459 -9.679 1.00 87.06 440 TRP A O 1
ATOM 3352 N N . LEU A 1 441 ? -1.289 -11.838 -11.250 1.00 87.62 441 LEU A N 1
ATOM 3353 C CA . LEU A 1 441 ? -1.023 -12.969 -10.363 1.00 87.62 441 LEU A CA 1
ATOM 3354 C C . LEU A 1 441 ? 0.172 -12.810 -9.398 1.00 87.62 441 LEU A C 1
ATOM 3356 O O . LEU A 1 441 ? 0.123 -13.452 -8.347 1.00 87.62 441 LEU A O 1
ATOM 3360 N N . PRO A 1 442 ? 1.217 -11.988 -9.653 1.00 85.31 442 PRO A N 1
ATOM 3361 C CA . PRO A 1 442 ? 2.372 -11.862 -8.761 1.00 85.31 442 PRO A CA 1
ATOM 3362 C C . PRO A 1 442 ? 2.028 -11.460 -7.321 1.00 85.31 442 PRO A C 1
ATOM 3364 O O . PRO A 1 442 ? 2.789 -11.774 -6.411 1.00 85.31 442 PRO A O 1
ATOM 3367 N N . GLY A 1 443 ? 0.885 -10.806 -7.089 1.00 82.69 443 GLY A N 1
ATOM 3368 C CA . GLY A 1 443 ? 0.420 -10.459 -5.744 1.00 82.69 443 GLY A CA 1
ATOM 3369 C C . GLY A 1 443 ? -0.160 -11.633 -4.939 1.00 82.69 443 GLY A C 1
ATOM 3370 O O . GLY A 1 443 ? -0.180 -11.567 -3.713 1.00 82.69 443 GLY A O 1
ATOM 3371 N N . LEU A 1 444 ? -0.606 -12.718 -5.587 1.00 87.44 444 LEU A N 1
ATOM 3372 C CA . LEU A 1 444 ? -1.323 -13.824 -4.932 1.00 87.44 444 LEU A CA 1
ATOM 3373 C C . LEU A 1 444 ? -0.469 -14.682 -3.978 1.00 87.44 444 LEU A C 1
ATOM 3375 O O . LEU A 1 444 ? -0.974 -15.054 -2.917 1.00 87.44 444 LEU A O 1
ATOM 3379 N N . PRO A 1 445 ? 0.805 -15.007 -4.273 1.00 90.00 445 PRO A N 1
ATOM 3380 C CA . PRO A 1 445 ? 1.641 -15.733 -3.316 1.00 90.00 445 PRO A CA 1
ATOM 3381 C C . PRO A 1 445 ? 1.826 -14.956 -2.006 1.00 90.00 445 PRO A C 1
ATOM 3383 O O . PRO A 1 445 ? 1.772 -15.536 -0.922 1.00 90.00 445 PRO A O 1
ATOM 3386 N N . TRP A 1 446 ? 1.975 -13.633 -2.108 1.00 88.94 446 TRP A N 1
ATOM 3387 C CA . TRP A 1 446 ? 2.086 -12.739 -0.956 1.00 88.94 446 TRP A CA 1
ATOM 3388 C C . TRP A 1 446 ? 0.782 -12.651 -0.169 1.00 88.94 446 TRP A C 1
ATOM 3390 O O . TRP A 1 446 ? 0.819 -12.654 1.059 1.00 88.94 446 TRP A O 1
ATOM 3400 N N . PHE A 1 447 ? -0.363 -12.685 -0.854 1.00 87.62 447 PHE A N 1
ATOM 3401 C CA . PHE A 1 447 ? -1.673 -12.773 -0.215 1.00 87.62 447 PHE A CA 1
ATOM 3402 C C . PHE A 1 447 ? -1.765 -13.995 0.713 1.00 87.62 447 PHE A C 1
ATOM 3404 O O . PHE A 1 447 ? -2.123 -13.864 1.884 1.00 87.62 447 PHE A O 1
ATOM 3411 N N . LEU A 1 448 ? -1.402 -15.184 0.214 1.00 89.06 448 LEU A N 1
ATOM 3412 C CA . LEU A 1 448 ? -1.425 -16.421 1.003 1.00 89.06 448 LEU A CA 1
ATOM 3413 C C . LEU A 1 448 ? -0.430 -16.376 2.166 1.00 89.06 448 LEU A C 1
ATOM 3415 O O . LEU A 1 448 ? -0.759 -16.798 3.273 1.00 89.06 448 LEU A O 1
ATOM 3419 N N . LEU A 1 449 ? 0.768 -15.839 1.933 1.00 91.50 449 LEU A N 1
ATOM 3420 C CA . LEU A 1 449 ? 1.790 -15.699 2.967 1.00 91.50 449 LEU A CA 1
ATOM 3421 C C . LEU A 1 449 ? 1.321 -14.783 4.104 1.00 91.50 449 LEU A C 1
ATOM 3423 O O . LEU A 1 449 ? 1.423 -15.168 5.268 1.00 91.50 449 LEU A O 1
ATOM 3427 N N . CYS A 1 450 ? 0.760 -13.616 3.779 1.00 90.75 450 CYS A N 1
ATOM 3428 C CA . CYS A 1 450 ? 0.196 -12.683 4.755 1.00 90.75 450 CYS A CA 1
ATOM 3429 C C . CYS A 1 450 ? -0.936 -13.335 5.559 1.00 90.75 450 CYS A C 1
ATOM 3431 O O . CYS A 1 450 ? -0.950 -13.258 6.787 1.00 90.75 450 CYS A O 1
ATOM 3433 N N . PHE A 1 451 ? -1.846 -14.038 4.877 1.00 90.38 451 PHE A N 1
ATOM 3434 C CA . PHE A 1 451 ? -2.950 -14.750 5.519 1.00 90.38 451 PHE A CA 1
ATOM 3435 C C . PHE A 1 451 ? -2.461 -15.795 6.529 1.00 90.38 451 PHE A C 1
ATOM 3437 O O . PHE A 1 451 ? -2.898 -15.805 7.681 1.00 90.38 451 PHE A O 1
ATOM 3444 N N . LEU A 1 452 ? -1.529 -16.660 6.113 1.00 92.19 452 LEU A N 1
ATOM 3445 C CA . LEU A 1 452 ? -0.964 -17.701 6.973 1.00 92.19 452 LEU A CA 1
ATOM 3446 C C . LEU A 1 452 ? -0.181 -17.106 8.145 1.00 92.19 452 LEU A C 1
ATOM 3448 O O . LEU A 1 452 ? -0.274 -17.615 9.263 1.00 92.19 452 LEU A O 1
ATOM 3452 N N . TYR A 1 453 ? 0.563 -16.025 7.903 1.00 93.00 453 TYR A N 1
ATOM 3453 C CA . TYR A 1 453 ? 1.306 -15.316 8.936 1.00 93.00 453 TYR A CA 1
ATOM 3454 C C . TYR A 1 453 ? 0.376 -14.781 10.035 1.00 93.00 453 TYR A C 1
ATOM 3456 O O . TYR A 1 453 ? 0.603 -15.052 11.217 1.00 93.00 453 TYR A O 1
ATOM 3464 N N . ASP A 1 454 ? -0.690 -14.065 9.672 1.00 91.31 454 ASP A N 1
ATOM 3465 C CA . ASP A 1 454 ? -1.582 -13.463 10.664 1.00 91.31 454 ASP A CA 1
ATOM 3466 C C . ASP A 1 454 ? -2.478 -14.492 11.364 1.00 91.31 454 ASP A C 1
ATOM 3468 O O . ASP A 1 454 ? -2.618 -14.447 12.587 1.00 91.31 454 ASP A O 1
ATOM 3472 N N . GLU A 1 455 ? -3.036 -15.476 10.650 1.00 92.12 455 GLU A N 1
ATOM 3473 C CA . GLU A 1 455 ? -3.795 -16.551 11.303 1.00 92.12 455 GLU A CA 1
ATOM 3474 C C . GLU A 1 455 ? -2.903 -17.410 12.208 1.00 92.12 455 GLU A C 1
ATOM 3476 O O . GLU A 1 455 ? -3.315 -17.744 13.321 1.00 92.12 455 GLU A O 1
ATOM 3481 N N . GLY A 1 456 ? -1.663 -17.701 11.800 1.00 92.44 456 GLY A N 1
ATOM 3482 C CA . GLY A 1 456 ? -0.683 -18.398 12.634 1.00 92.44 456 GLY A CA 1
ATOM 3483 C C . GLY A 1 456 ? -0.339 -17.613 13.902 1.00 92.44 456 GLY A C 1
ATOM 3484 O O . GLY A 1 456 ? -0.360 -18.161 15.007 1.00 92.44 456 GLY A O 1
ATOM 3485 N N . ARG A 1 457 ? -0.110 -16.301 13.773 1.00 92.38 457 ARG A N 1
ATOM 3486 C CA . ARG A 1 457 ? 0.117 -15.389 14.905 1.00 92.38 457 ARG A CA 1
ATOM 3487 C C . ARG A 1 457 ? -1.076 -15.369 15.862 1.00 92.38 457 ARG A C 1
ATOM 3489 O O . ARG A 1 457 ? -0.893 -15.519 17.070 1.00 92.38 457 ARG A O 1
ATOM 3496 N N . LYS A 1 458 ? -2.300 -15.222 15.344 1.00 92.25 458 LYS A N 1
ATOM 3497 C CA . LYS A 1 458 ? -3.533 -15.216 16.152 1.00 92.25 458 LYS A CA 1
ATOM 3498 C C . LYS A 1 458 ? -3.785 -16.567 16.818 1.00 92.25 458 LYS A C 1
ATOM 3500 O O . LYS A 1 458 ? -4.167 -16.600 17.986 1.00 92.25 458 LYS A O 1
ATOM 3505 N N . ALA A 1 459 ? -3.512 -17.677 16.135 1.00 91.56 459 ALA A N 1
ATOM 3506 C CA . ALA A 1 459 ? -3.581 -19.011 16.723 1.00 91.56 459 ALA A CA 1
ATOM 3507 C C . ALA A 1 459 ? -2.600 -19.166 17.896 1.00 91.56 459 ALA A C 1
ATOM 3509 O O . ALA A 1 459 ? -2.995 -19.647 18.956 1.00 91.56 459 ALA A O 1
ATOM 3510 N N . LEU A 1 460 ? -1.364 -18.677 17.754 1.00 91.12 460 LEU A N 1
ATOM 3511 C CA . LEU A 1 460 ? -0.355 -18.726 18.813 1.00 91.12 460 LEU A CA 1
ATOM 3512 C C . LEU A 1 460 ? -0.716 -17.840 20.019 1.00 91.12 460 LEU A C 1
ATOM 3514 O O . LEU A 1 460 ? -0.509 -18.249 21.160 1.00 91.12 460 LEU A O 1
ATOM 3518 N N . MET A 1 461 ? -1.324 -16.668 19.794 1.00 91.75 461 MET A N 1
ATOM 3519 C CA . MET A 1 461 ? -1.852 -15.830 20.884 1.00 91.75 461 MET A CA 1
ATOM 3520 C C . MET A 1 461 ? -3.006 -16.496 21.643 1.00 91.75 461 MET A C 1
ATOM 3522 O O . MET A 1 461 ? -3.141 -16.298 22.848 1.00 91.75 461 MET A O 1
ATOM 3526 N N . ARG A 1 462 ? -3.850 -17.277 20.957 1.00 90.75 462 ARG A N 1
ATOM 3527 C CA . ARG A 1 462 ? -4.932 -18.035 21.606 1.00 90.75 462 ARG A CA 1
ATOM 3528 C C . ARG A 1 462 ? -4.416 -19.263 22.354 1.00 90.75 462 ARG A C 1
ATOM 3530 O O . ARG A 1 462 ? -4.955 -19.582 23.406 1.00 90.75 462 ARG A O 1
ATOM 3537 N N . ALA A 1 463 ? -3.389 -19.929 21.825 1.00 91.50 463 ALA A N 1
ATOM 3538 C CA . ALA A 1 463 ? -2.790 -21.108 22.446 1.00 91.50 463 ALA A CA 1
ATOM 3539 C C . ALA A 1 463 ? -2.023 -20.772 23.737 1.00 91.50 463 ALA A C 1
ATOM 3541 O O . ALA A 1 463 ? -2.090 -21.538 24.695 1.00 91.50 463 ALA A O 1
ATOM 3542 N N . SER A 1 464 ? -1.343 -19.619 23.780 1.00 90.94 464 SER A N 1
ATOM 3543 C CA . SER A 1 464 ? -0.540 -19.189 24.933 1.00 90.94 464 SER A CA 1
ATOM 3544 C C . SER A 1 464 ? -0.902 -17.767 25.392 1.00 90.94 464 SER A C 1
ATOM 3546 O O . SER A 1 464 ? -0.161 -16.822 25.086 1.00 90.94 464 SER A O 1
ATOM 3548 N N . PRO A 1 465 ? -2.004 -17.592 26.151 1.00 87.50 465 PRO A N 1
ATOM 3549 C CA . PRO A 1 465 ? -2.393 -16.298 26.711 1.00 87.50 465 PRO A CA 1
ATOM 3550 C C . PRO A 1 465 ? -1.294 -15.730 27.620 1.00 87.50 465 PRO A C 1
ATOM 3552 O O . PRO A 1 465 ? -0.748 -16.431 28.470 1.00 87.50 465 PRO A O 1
ATOM 3555 N N . GLY A 1 466 ? -0.929 -14.463 27.434 1.00 87.50 466 GLY A N 1
ATOM 3556 C CA . GLY A 1 466 ? 0.175 -13.806 28.141 1.00 87.50 466 GLY A CA 1
ATOM 3557 C C . GLY A 1 466 ? 1.573 -14.190 27.635 1.00 87.50 466 GLY A C 1
ATOM 3558 O O . GLY A 1 466 ? 2.583 -13.765 28.212 1.00 87.50 466 GLY A O 1
ATOM 3559 N N . GLY A 1 467 ? 1.659 -14.972 26.557 1.00 89.06 467 GLY A N 1
ATOM 3560 C CA . GLY A 1 467 ? 2.909 -15.329 25.894 1.00 89.06 467 GLY A CA 1
ATOM 3561 C C . GLY A 1 467 ? 3.616 -14.137 25.238 1.00 89.06 467 GLY A C 1
ATOM 3562 O O . GLY A 1 467 ? 3.099 -13.019 25.165 1.00 89.06 467 GLY A O 1
ATOM 3563 N N . TRP A 1 468 ? 4.825 -14.381 24.731 1.00 88.81 468 TRP A N 1
ATOM 3564 C CA . TRP A 1 468 ? 5.654 -13.355 24.088 1.00 88.81 468 TRP A CA 1
ATOM 3565 C C . TRP A 1 468 ? 4.973 -12.715 22.864 1.00 88.81 468 TRP A C 1
ATOM 3567 O O . TRP A 1 468 ? 5.050 -11.501 22.687 1.00 88.81 468 TRP A O 1
ATOM 3577 N N . VAL A 1 469 ? 4.237 -13.504 22.071 1.00 88.00 469 VAL A N 1
ATOM 3578 C CA . VAL A 1 469 ? 3.526 -13.022 20.874 1.00 88.00 469 VAL A CA 1
ATOM 3579 C C . VAL A 1 469 ? 2.417 -12.041 21.223 1.00 88.00 469 VAL A C 1
ATOM 3581 O O . VAL A 1 469 ? 2.306 -11.003 20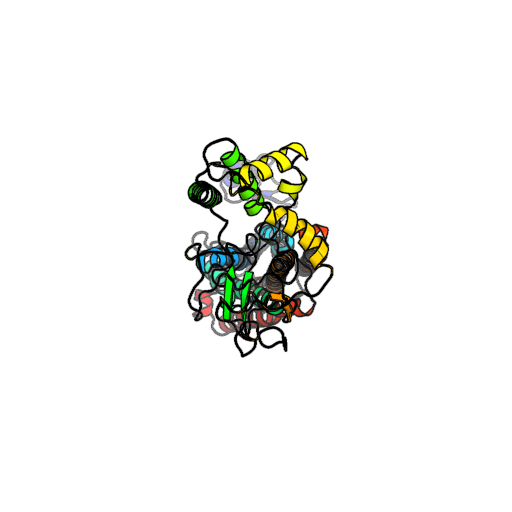.575 1.00 88.00 469 VAL A O 1
ATOM 3584 N N . GLU A 1 470 ? 1.626 -12.321 22.260 1.00 88.00 470 GLU A N 1
ATOM 3585 C CA . GLU A 1 470 ? 0.584 -11.395 22.709 1.00 88.00 470 GLU A CA 1
ATOM 3586 C C . GLU A 1 470 ? 1.217 -10.116 23.265 1.00 88.00 470 GLU A C 1
ATOM 3588 O O . GLU A 1 470 ? 0.825 -9.016 22.892 1.00 88.00 470 GLU A O 1
ATOM 3593 N N . ARG A 1 471 ? 2.281 -10.224 24.070 1.00 86.00 471 ARG A N 1
ATOM 3594 C CA . ARG A 1 471 ? 2.951 -9.035 24.619 1.00 86.00 471 ARG A CA 1
ATOM 3595 C C . ARG A 1 471 ? 3.527 -8.110 23.546 1.00 86.00 471 ARG A C 1
ATOM 3597 O O . ARG A 1 471 ? 3.498 -6.896 23.756 1.00 86.00 471 ARG A O 1
ATOM 3604 N N . LEU A 1 472 ? 4.043 -8.658 22.446 1.00 85.69 472 LEU A N 1
ATOM 3605 C CA . LEU A 1 472 ? 4.705 -7.891 21.386 1.00 85.69 472 LEU A CA 1
ATOM 3606 C C . LEU A 1 472 ? 3.765 -7.455 20.258 1.00 85.69 472 LEU A C 1
ATOM 3608 O O . LEU A 1 472 ? 3.917 -6.348 19.753 1.00 85.69 472 LEU A O 1
ATOM 3612 N N . THR A 1 473 ? 2.814 -8.304 19.858 1.00 85.88 473 THR A N 1
ATOM 3613 C CA . THR A 1 473 ? 2.020 -8.104 18.629 1.00 85.88 473 THR A CA 1
ATOM 3614 C C . THR A 1 473 ? 0.544 -7.809 18.871 1.00 85.88 473 THR A C 1
ATOM 3616 O O . THR A 1 473 ? -0.161 -7.477 17.922 1.00 85.88 473 THR A O 1
ATOM 3619 N N . TYR A 1 474 ? 0.048 -7.922 20.107 1.00 88.25 474 TYR A N 1
ATOM 3620 C CA . TYR A 1 474 ? -1.299 -7.463 20.433 1.00 88.25 474 TYR A CA 1
ATOM 3621 C C . TYR A 1 474 ? -1.284 -5.940 20.601 1.00 88.25 474 TYR A C 1
ATOM 3623 O O . TYR A 1 474 ? -0.606 -5.397 21.481 1.00 88.25 474 TYR A O 1
ATOM 3631 N N . TRP A 1 475 ? -2.008 -5.264 19.717 1.00 85.69 475 TRP A N 1
ATOM 3632 C CA . TRP A 1 475 ? -2.148 -3.809 19.630 1.00 85.69 475 TRP A CA 1
ATOM 3633 C C . TRP A 1 475 ? -3.570 -3.401 19.932 1.00 85.69 475 TRP A C 1
ATOM 3635 O O . TRP A 1 475 ? -4.434 -4.200 19.523 1.00 85.69 475 TRP A O 1
#

Secondary structure (DSSP, 8-state):
-B-SGGGHHHHHHSSS-EEESSSS-HHHHHH-SEEETT--THHHHHHHHHHHHHHHHHHHHHHHHHHTHHHHHHHHHHHHHH----SS-HHHHHHIIIIITHHHHHHGGGPPPSS-TTTSPPPPTTTS-SS-HHHHHIIIIIIIHHHHHHHHHHHHHHHHHTT--GGG-TTTGGGTTTS-EEEEEPTTS-EEEEEESS-S--HHHHHHHHHHHTT--SHHHHHHHHHHHHHHHH-----STTS-GGGGBPTTS--B--S-S-S-------HHHHHHS-HHHHHHHHHHHT-TT-TTTTS--HHHHHHHHHHHHHTS-----SSTTTTT----SS---S--S-TTB-EEETTEEESS--HHHHHHHHHHHHHHHHHHHHHHHHHHHHHHT-SSS-HHHH-TTS-HHHHHHHHHHHHHHHHHHH-HHHHHHHT--PPPGGGGGGGHHHHHHHHHHHHHHHHHHHHSTTSHHHHHH--

Solvent-accessible surface area (backbone atoms only — not comparable to full-atom values): 26930 Å² total; per-residue (Å²): 108,39,34,44,64,85,33,20,68,56,24,58,69,39,98,69,10,38,12,31,51,70,84,22,34,69,59,11,46,74,32,22,79,41,70,35,76,79,62,50,72,67,56,53,58,53,50,53,52,51,55,54,48,46,55,56,23,48,40,29,25,49,48,42,64,52,21,54,51,38,42,62,46,46,32,57,52,40,27,72,75,47,15,27,57,66,40,61,53,74,61,46,48,48,44,42,62,74,51,45,41,48,48,42,39,58,26,30,68,68,56,77,81,92,60,76,74,78,81,52,79,83,78,48,82,90,78,61,56,81,79,41,71,41,37,52,51,42,25,44,67,49,55,4,42,54,38,27,52,22,13,50,49,14,21,44,52,46,28,36,56,43,51,47,50,70,87,51,36,54,67,47,24,88,45,57,91,78,46,54,72,46,39,37,23,44,97,86,74,45,78,72,51,58,46,62,63,84,68,85,73,59,55,67,60,52,38,50,50,52,36,59,76,65,70,58,84,59,74,69,38,58,52,51,44,49,55,50,46,51,53,66,71,74,47,92,71,73,86,59,102,79,68,73,84,64,82,44,54,42,94,86,82,68,63,76,54,61,103,72,80,81,92,82,84,88,72,95,78,64,58,68,64,63,70,68,48,52,76,66,55,53,54,50,40,41,56,35,31,73,37,94,83,44,93,52,26,88,78,38,48,74,62,53,59,47,44,55,55,41,50,66,39,62,80,61,72,93,81,78,85,75,76,51,73,82,74,80,57,88,79,86,88,71,79,92,59,94,80,75,60,74,85,37,72,43,29,67,53,74,67,34,79,34,94,62,81,55,59,69,55,56,51,49,41,50,15,27,13,24,31,21,16,51,52,15,35,55,60,34,42,57,48,44,48,60,52,42,72,44,85,60,61,52,60,81,80,69,42,84,71,74,42,60,58,36,54,51,18,54,53,51,31,52,51,52,52,52,46,42,33,66,36,68,78,41,14,68,72,56,51,27,28,69,74,58,77,74,61,65,52,57,20,51,66,48,36,54,50,53,50,52,51,51,54,50,51,27,50,50,34,66,75,37,76,87,31,72,61,35,73,55,61,57,100

Foldseek 3Di:
DDQDLVCLVVQQPDPFREYEQPSHDPSSVVSGPYYDNPRDPVVVVVVVVLVLQQLLLLLLLCLLLLLQVLLVCVLVVCCVPFVFARLFDPVLVCCVNVNQSPLLSVLSSVFDDPDPSSPDDDDDPVPDDSDDPLSNCQSNVPRSVLLNVLLVLLLQVLLVLQVDHPVARGNARVCLLPFFKWFFADPVLHTDYIDGPDDQPPLVVVLVVVCVVLVDDDPVSVVSSVLSVVDSVVDDDPPDLPWDPCPQDDPPGDDGDDPDDDDDDDDDDPVVVVVPDDPVRLVVLQVLLVDPPRSSVPVDYPVNVVVVVVVVCVVPDDDDDDPVPPPPDPDPPPDPDVPPDPPGTADTGSSDGDSDTDSVSSLQSSQASSLLSSLLSLVSSLLSSLLSSDLQDACVVSDVCPSVSSVVSNVSSVVSSCCCAPPVVNCVVRVHYHDDPVSNCSNVVSSVVSNCVSNVLSVVCVVDPVDPSCVNNRD